Protein AF-A0AA38G6T0-F1 (afdb_monomer_lite)

Secondary structure (DSSP, 8-state):
-------TTSEEEE-SSEEEEE-SS-EEEEETTT--EEEEEBTTBS-SB--SS-----EEEE-TT-SEEEEEEEEEE-TTPPPEE--EEEEEEEB-TTTEEEEESSSS-EEEPPPTGGGSBTTEEE-SSTT-EEESS-SSGGGTT-EE-GGGG-EEGGG-SEEEEEEETTEEEEEEE-S--TT--S-TT-EE--EETTTEEEEEEEE-TTT-S-SSEE-TT--EEEEEEEEEEEEEE--TTS-THHHHHHHHHHHHHHHHHPSPS----TTS--GGG-EEEEEEEEE--TTT-SS-EE-TTEEEEEESS-STTGGGGS--EEESSEEEEEEE-SEEEEEEEEETTEEEEEE--S-EEE-TT-EEEEEEEEE--S--S-EEEEEE-SSSSSTTSB-PPPPGGG--GGGSSS-GGGSTTGGGHHHHH-SSS--EEETTT--HHHHSBSSEEPEE-TTS-EE-EEEEEEEEE-TT-TT--EEEEEEEEEEEEEEEEEEES-SSSPPSEEEEEEEE--TGGGT-S-SS-EEEEEEEPGGG--SEEEEEEEEE---SSTT-EEEEEEEEEEE--TTTTTS-S---HHHHHHHHHHHHHHHTS--SSHHHHHHHHHHHHHHHHT--GGGGGGGTTTTTSS--HHHHT-SSHHHHHHHHHHHHHHHHHHTTS-SS-HHHHHHHHHHHHHHHHHHHHHHHH-TTS--TTTTHHHHHHHHHHHH---TT---------

Structure (mmCIF, N/CA/C/O backbone):
data_AF-A0AA38G6T0-F1
#
_entry.id   AF-A0AA38G6T0-F1
#
loop_
_atom_site.group_PDB
_atom_site.id
_atom_site.type_symbol
_atom_site.label_atom_id
_atom_site.label_alt_id
_atom_site.label_comp_id
_atom_site.label_asym_id
_atom_site.label_entity_id
_atom_site.label_seq_id
_atom_site.pdbx_PDB_ins_code
_atom_site.Cartn_x
_atom_site.Cartn_y
_atom_site.Cartn_z
_atom_site.occupancy
_atom_site.B_iso_or_equiv
_atom_site.auth_seq_id
_atom_site.auth_comp_id
_atom_site.auth_asym_id
_atom_site.auth_atom_id
_atom_site.pdbx_PDB_model_num
ATOM 1 N N . TRP A 1 1 ? -1.095 2.653 35.300 1.00 33.59 1 TRP A N 1
ATOM 2 C CA . TRP A 1 1 ? -1.374 4.096 35.406 1.00 33.59 1 TRP A CA 1
ATOM 3 C C . TRP A 1 1 ? -2.309 4.496 34.273 1.00 33.59 1 TRP A C 1
ATOM 5 O O . TRP A 1 1 ? -1.836 4.814 33.189 1.00 33.59 1 TRP A O 1
ATOM 15 N N . ILE A 1 2 ? -3.624 4.388 34.482 1.00 40.25 2 ILE A N 1
ATOM 16 C CA . ILE A 1 2 ? -4.604 5.073 33.627 1.00 40.25 2 ILE A CA 1
ATOM 17 C C . ILE A 1 2 ? -4.746 6.467 34.225 1.00 40.25 2 ILE A C 1
ATOM 19 O O . ILE A 1 2 ? -5.034 6.587 35.413 1.00 40.25 2 ILE A O 1
ATOM 23 N N . LEU A 1 3 ? -4.495 7.506 33.434 1.00 41.66 3 LEU A N 1
ATOM 24 C CA . LEU A 1 3 ? -4.806 8.866 33.849 1.00 41.66 3 LEU A CA 1
ATOM 25 C C . LEU A 1 3 ? -6.294 9.091 33.557 1.00 41.66 3 LEU A C 1
ATOM 27 O O . LEU A 1 3 ? -6.663 9.299 32.403 1.00 41.66 3 LEU A O 1
ATOM 31 N N . ILE A 1 4 ? -7.145 8.981 34.575 1.00 50.66 4 ILE A N 1
ATOM 32 C CA . ILE A 1 4 ? -8.550 9.377 34.465 1.00 50.66 4 ILE A CA 1
ATOM 33 C C . ILE A 1 4 ? -8.604 10.846 34.849 1.00 50.66 4 ILE A C 1
ATOM 35 O O . ILE A 1 4 ? -8.157 11.237 35.922 1.00 50.66 4 ILE A O 1
ATOM 39 N N . THR A 1 5 ? -9.073 11.664 33.922 1.00 46.84 5 THR A N 1
ATOM 40 C CA . THR A 1 5 ? -9.221 13.102 34.129 1.00 46.84 5 THR A CA 1
ATOM 41 C C . THR A 1 5 ? -10.711 13.362 34.185 1.00 46.84 5 THR A C 1
ATOM 43 O O . THR A 1 5 ? -11.417 13.097 33.215 1.00 46.84 5 THR A O 1
ATOM 46 N N . GLU A 1 6 ? -11.194 13.787 35.350 1.00 45.44 6 GLU A N 1
ATOM 47 C CA . GLU A 1 6 ? -12.582 14.195 35.533 1.00 45.44 6 GLU A CA 1
ATOM 48 C C . GLU A 1 6 ? -12.836 15.428 34.659 1.00 45.44 6 GLU A C 1
ATOM 50 O O . GLU A 1 6 ? -12.465 16.551 34.993 1.00 45.44 6 GLU A O 1
ATOM 55 N N . ALA A 1 7 ? -13.434 15.217 33.490 1.00 47.31 7 ALA A N 1
ATOM 56 C CA . ALA A 1 7 ? -14.311 16.225 32.922 1.00 47.31 7 ALA A CA 1
ATOM 57 C C . ALA A 1 7 ? -15.659 16.050 33.633 1.00 47.31 7 ALA A C 1
ATOM 59 O O . ALA A 1 7 ? -16.105 14.913 33.767 1.00 47.31 7 ALA A O 1
ATOM 60 N N . ASN A 1 8 ? -16.278 17.148 34.081 1.00 49.41 8 ASN A N 1
ATOM 61 C CA . ASN A 1 8 ? -17.458 17.234 34.970 1.00 49.41 8 ASN A CA 1
ATOM 62 C C . ASN A 1 8 ? -18.739 16.469 34.531 1.00 49.41 8 ASN A C 1
ATOM 64 O O . ASN A 1 8 ? -19.808 16.685 35.091 1.00 49.41 8 ASN A O 1
ATOM 68 N N . ASP A 1 9 ? -18.661 15.596 33.531 1.00 61.31 9 ASP A N 1
ATOM 69 C CA . ASP A 1 9 ? -19.779 15.100 32.738 1.00 61.31 9 ASP A CA 1
ATOM 70 C C . ASP A 1 9 ? -19.781 13.568 32.515 1.00 61.31 9 ASP A C 1
ATOM 72 O O . ASP A 1 9 ? -20.784 13.032 32.053 1.00 61.31 9 ASP A O 1
ATOM 76 N N . VAL A 1 10 ? -18.714 12.826 32.837 1.00 66.62 10 VAL A N 1
ATOM 77 C CA . VAL A 1 10 ? -18.699 11.344 32.765 1.00 66.62 10 VAL A CA 1
ATOM 78 C C . VAL A 1 10 ? -18.788 10.781 34.178 1.00 66.62 10 VAL A C 1
ATOM 80 O O . VAL A 1 10 ? -17.990 11.159 35.034 1.00 66.62 10 VAL A O 1
ATOM 83 N N . GLN A 1 11 ? -19.737 9.876 34.431 1.00 74.38 11 GLN A N 1
ATOM 84 C CA . GLN A 1 11 ? -19.807 9.206 35.729 1.00 74.38 11 GLN A CA 1
ATOM 85 C C . GLN A 1 11 ? -18.723 8.131 35.800 1.00 74.38 11 GLN A C 1
ATOM 87 O O . GLN A 1 11 ? -18.600 7.291 34.909 1.00 74.38 11 GLN A O 1
ATOM 92 N N . ILE A 1 12 ? -17.915 8.185 36.856 1.00 80.06 12 ILE A N 1
ATOM 93 C CA . ILE A 1 12 ? -16.848 7.222 37.111 1.00 80.06 12 ILE A CA 1
ATOM 94 C C . ILE A 1 12 ? -17.200 6.484 38.395 1.00 80.06 12 ILE A C 1
ATOM 96 O O . ILE A 1 12 ? -17.336 7.098 39.453 1.00 80.06 12 ILE A O 1
ATOM 100 N N . SER A 1 13 ? -17.324 5.167 38.309 1.00 83.25 13 SER A N 1
ATOM 101 C CA . SER A 1 13 ? -17.396 4.289 39.476 1.00 83.25 13 SER A CA 1
ATOM 102 C C . SER A 1 13 ? -16.238 3.300 39.432 1.00 83.25 13 SER A C 1
ATOM 104 O O . SER A 1 13 ? -15.709 2.992 38.366 1.00 83.25 13 SER A O 1
ATOM 106 N N . TYR A 1 14 ? -15.765 2.847 40.586 1.00 85.44 14 TYR A N 1
ATOM 107 C CA . TYR A 1 14 ? -14.658 1.901 40.648 1.00 85.44 14 TYR A CA 1
ATOM 108 C C . TYR A 1 14 ? -14.792 0.977 41.851 1.00 85.44 14 TYR A C 1
ATOM 110 O O . TYR A 1 14 ? -15.327 1.356 42.892 1.00 85.44 14 TYR A O 1
ATOM 118 N N . ASP A 1 15 ? -14.276 -0.232 41.684 1.00 85.25 15 ASP A N 1
ATOM 119 C CA . ASP A 1 15 ? -14.080 -1.224 42.729 1.00 85.25 15 ASP A CA 1
ATOM 120 C C . ASP A 1 15 ? -12.619 -1.722 42.708 1.00 85.25 15 ASP A C 1
ATOM 122 O O . ASP A 1 15 ? -11.755 -1.180 42.005 1.00 85.25 15 ASP A O 1
ATOM 126 N N . GLU A 1 16 ? -12.309 -2.734 43.521 1.00 83.12 16 GLU A N 1
ATOM 127 C CA . GLU A 1 16 ? -10.954 -3.297 43.609 1.00 83.12 16 GLU A CA 1
ATOM 128 C C . GLU A 1 16 ? -10.434 -3.824 42.261 1.00 83.12 16 GLU A C 1
ATOM 130 O O . GLU A 1 16 ? -9.236 -3.750 41.987 1.00 83.12 16 GLU A O 1
ATOM 135 N N . ASN A 1 17 ? -11.329 -4.302 41.398 1.00 83.00 17 ASN A N 1
ATOM 136 C CA . ASN A 1 17 ? -11.018 -5.007 40.159 1.00 83.00 17 ASN A CA 1
ATOM 137 C C . ASN A 1 17 ? -11.376 -4.215 38.895 1.00 83.00 17 ASN A C 1
ATOM 139 O O . ASN A 1 17 ? -10.864 -4.543 37.822 1.00 83.00 17 ASN A O 1
ATOM 143 N N . HIS A 1 18 ? -12.209 -3.175 38.984 1.00 84.25 18 HIS A N 1
ATOM 144 C CA . HIS A 1 18 ? -12.736 -2.460 37.824 1.00 84.25 18 HIS A CA 1
ATOM 145 C C . HIS A 1 18 ? -12.867 -0.951 38.025 1.00 84.25 18 HIS A C 1
ATOM 147 O O . HIS A 1 18 ? -13.069 -0.450 39.124 1.00 84.25 18 HIS A O 1
ATOM 153 N N . VAL A 1 19 ? -12.809 -0.224 36.912 1.00 82.81 19 VAL A N 1
ATOM 154 C CA . VAL A 1 19 ? -13.236 1.168 36.787 1.00 82.81 19 VAL A CA 1
ATOM 155 C C . VAL A 1 19 ? -14.257 1.246 35.661 1.00 82.81 19 VAL A C 1
ATOM 157 O O . VAL A 1 19 ? -13.952 0.864 34.536 1.00 82.81 19 VAL A O 1
ATOM 160 N N . ILE A 1 20 ? -15.458 1.731 35.936 1.00 83.19 20 ILE A N 1
ATOM 161 C CA . ILE A 1 20 ? -16.545 1.881 34.971 1.00 83.19 20 ILE A CA 1
ATOM 162 C C . ILE A 1 20 ? -16.662 3.361 34.611 1.00 83.19 20 ILE A C 1
ATOM 164 O O . ILE A 1 20 ? -16.746 4.223 35.485 1.00 83.19 20 ILE A O 1
ATOM 168 N N . LEU A 1 21 ? -16.648 3.642 33.311 1.00 82.06 21 LEU A N 1
ATOM 169 C CA . LEU A 1 21 ? -16.838 4.968 32.734 1.00 82.06 21 LEU A CA 1
ATOM 170 C C . LEU A 1 21 ? -18.202 5.005 32.036 1.00 82.06 21 LEU A C 1
ATOM 172 O O . LEU A 1 21 ? -18.387 4.274 31.066 1.00 82.06 21 LEU A O 1
ATOM 176 N N . ASP A 1 22 ? -19.120 5.853 32.491 1.00 81.38 22 ASP A N 1
ATOM 177 C CA . ASP A 1 22 ? -20.486 5.977 31.960 1.00 81.38 22 ASP A CA 1
ATOM 178 C C . ASP A 1 22 ? -20.689 7.343 31.278 1.00 81.38 22 ASP A C 1
ATOM 180 O O . ASP A 1 22 ? -20.601 8.406 31.905 1.00 81.38 22 ASP A O 1
ATOM 184 N N . SER A 1 23 ? -20.943 7.318 29.963 1.00 77.62 23 SER A N 1
ATOM 185 C CA . SER A 1 23 ? -21.200 8.515 29.142 1.00 77.62 23 SER A CA 1
ATOM 186 C C . SER A 1 23 ? -22.676 8.913 29.023 1.00 77.62 23 SER A C 1
ATOM 188 O O . SER A 1 23 ? -22.999 9.810 28.235 1.00 77.62 23 SER A O 1
ATOM 190 N N . CYS A 1 24 ? -23.568 8.237 29.745 1.00 75.75 24 CYS A N 1
ATOM 191 C CA . CYS A 1 24 ? -25.023 8.173 29.574 1.00 75.75 24 CYS A CA 1
ATOM 192 C C . CYS A 1 24 ? -25.493 7.469 28.285 1.00 75.75 24 CYS A C 1
ATOM 194 O O . CYS A 1 24 ? -26.694 7.397 28.031 1.00 75.75 24 CYS A O 1
ATOM 196 N N . ILE A 1 25 ? -24.564 6.986 27.452 1.00 74.75 25 ILE A N 1
ATOM 197 C CA . ILE A 1 25 ? -24.843 6.275 26.192 1.00 74.75 25 ILE A CA 1
ATOM 198 C C . ILE A 1 25 ? -24.072 4.951 26.128 1.00 74.75 25 ILE A C 1
ATOM 200 O O . ILE A 1 25 ? -24.619 3.942 25.688 1.00 74.75 25 ILE A O 1
ATOM 204 N N . VAL A 1 26 ? -22.803 4.960 26.542 1.00 80.44 26 VAL A N 1
ATOM 205 C CA . VAL A 1 26 ? -21.899 3.805 26.558 1.00 80.44 26 VAL A CA 1
ATOM 206 C C . VAL A 1 26 ? -21.318 3.668 27.958 1.00 80.44 26 VAL A C 1
ATOM 208 O O . VAL A 1 26 ? -20.815 4.659 28.493 1.00 80.44 26 VAL A O 1
ATOM 211 N N . ASN A 1 27 ? -21.289 2.441 28.482 1.00 81.56 27 ASN A N 1
ATOM 212 C CA . ASN A 1 27 ? -20.458 2.112 29.640 1.00 81.56 27 ASN A CA 1
ATOM 213 C C . ASN A 1 27 ? -19.196 1.391 29.181 1.00 81.56 27 ASN A C 1
ATOM 215 O O . ASN A 1 27 ? -19.272 0.390 28.469 1.00 81.56 27 ASN A O 1
ATOM 219 N N . VAL A 1 28 ? -18.032 1.888 29.589 1.00 82.56 28 VAL A N 1
ATOM 220 C CA . VAL A 1 28 ? -16.734 1.261 29.325 1.00 82.56 28 VAL A CA 1
ATOM 221 C C . VAL A 1 28 ? -16.139 0.802 30.649 1.00 82.56 28 VAL A C 1
ATOM 223 O O . VAL A 1 28 ? -15.783 1.620 31.494 1.00 82.56 28 VAL A O 1
ATOM 226 N N . THR A 1 29 ? -15.999 -0.508 30.818 1.00 82.69 29 THR A N 1
ATOM 227 C CA . THR A 1 29 ? -15.397 -1.123 32.004 1.00 82.69 29 THR A CA 1
ATOM 228 C C . THR A 1 29 ? -13.926 -1.405 31.747 1.00 82.69 29 THR A C 1
ATOM 230 O O . THR A 1 29 ? -13.562 -2.127 30.815 1.00 82.69 29 THR A O 1
ATOM 233 N N . LEU A 1 30 ? -13.075 -0.851 32.603 1.00 83.50 30 LEU A N 1
ATOM 234 C CA . LEU A 1 30 ? -11.634 -1.018 32.600 1.00 83.50 30 LEU A CA 1
ATOM 235 C C . LEU A 1 30 ? -11.201 -1.915 33.761 1.00 83.50 30 LEU A C 1
ATOM 237 O O . LEU A 1 30 ? -11.627 -1.696 34.884 1.00 83.50 30 LEU A O 1
ATOM 241 N N . SER A 1 31 ? -10.309 -2.879 33.547 1.00 77.25 31 SER A N 1
ATOM 242 C CA . SER A 1 31 ? -9.726 -3.652 34.655 1.00 77.25 31 SER A CA 1
ATOM 243 C C . SER A 1 31 ? -8.821 -2.771 35.536 1.00 77.25 31 SER A C 1
ATOM 245 O O . SER A 1 31 ? -7.970 -2.053 35.003 1.00 77.25 31 SER A O 1
ATOM 247 N N . ASN A 1 32 ? -8.880 -2.910 36.852 1.00 74.88 32 ASN A N 1
ATOM 248 C CA . ASN A 1 32 ? -7.986 -2.303 37.840 1.00 74.88 32 ASN A CA 1
ATOM 249 C C . ASN A 1 32 ? -6.999 -3.376 38.356 1.00 74.88 32 ASN A C 1
ATOM 251 O O . ASN A 1 32 ? -7.437 -4.481 38.661 1.00 74.88 32 ASN A O 1
ATOM 255 N N . PRO A 1 33 ? -5.668 -3.145 38.389 1.00 65.69 33 PRO A N 1
ATOM 256 C CA . PRO A 1 33 ? -4.922 -1.944 37.982 1.00 65.69 33 PRO A CA 1
ATOM 257 C C . PRO A 1 33 ? -4.464 -1.931 36.512 1.00 65.69 33 PRO A C 1
ATOM 259 O O . PRO A 1 33 ? -3.773 -1.003 36.076 1.00 65.69 33 PRO A O 1
ATOM 262 N N . HIS A 1 34 ? -4.791 -2.966 35.732 1.00 65.44 34 HIS A N 1
ATOM 263 C CA . HIS A 1 34 ? -4.163 -3.213 34.426 1.00 65.44 34 HIS A CA 1
ATOM 264 C C . HIS A 1 34 ? -4.609 -2.271 33.292 1.00 65.44 34 HIS A C 1
ATOM 266 O O . HIS A 1 34 ? -3.894 -2.131 32.296 1.00 65.44 34 HIS A O 1
ATOM 272 N N . GLY A 1 35 ? -5.766 -1.625 33.435 1.00 66.62 35 GLY A N 1
ATOM 273 C CA . GLY A 1 35 ? -6.349 -0.684 32.484 1.00 66.62 35 GLY A CA 1
ATOM 274 C C . GLY A 1 35 ? -6.752 -1.254 31.132 1.00 66.62 35 GLY A C 1
ATOM 275 O O . GLY A 1 35 ? -6.467 -0.666 30.090 1.00 66.62 35 GLY A O 1
ATOM 276 N N . ARG A 1 36 ? -7.389 -2.420 31.133 1.00 72.62 36 ARG A N 1
ATOM 277 C CA . ARG A 1 36 ? -7.857 -3.141 29.943 1.00 72.62 36 ARG A CA 1
ATOM 278 C C . ARG A 1 36 ? -9.333 -2.846 29.740 1.00 72.62 36 ARG A C 1
ATOM 280 O O . ARG A 1 36 ? -10.041 -2.936 30.731 1.00 72.62 36 ARG A O 1
ATOM 287 N N . VAL A 1 37 ? -9.810 -2.564 28.522 1.00 74.12 37 VAL A N 1
ATOM 288 C CA . VAL A 1 37 ? -11.266 -2.622 28.300 1.00 74.12 37 VAL A CA 1
ATOM 289 C C . VAL A 1 37 ? -11.690 -4.077 28.426 1.00 74.12 37 VAL A C 1
ATOM 291 O O . VAL A 1 37 ? -11.296 -4.903 27.609 1.00 74.12 37 VAL A O 1
ATOM 294 N N . VAL A 1 38 ? -12.441 -4.375 29.476 1.00 76.06 38 VAL A N 1
ATOM 295 C CA . VAL A 1 38 ? -13.010 -5.701 29.751 1.00 76.06 38 VAL A CA 1
ATOM 296 C C . VAL A 1 38 ? -14.525 -5.706 29.572 1.00 76.06 38 VAL A C 1
ATOM 298 O O . VAL A 1 38 ? -15.128 -6.771 29.491 1.00 76.06 38 VAL A O 1
ATOM 301 N N . GLY A 1 39 ? -15.132 -4.522 29.464 1.00 77.12 39 GLY A N 1
ATOM 302 C CA . GLY A 1 39 ? -16.552 -4.359 29.200 1.00 77.12 39 GLY A CA 1
ATOM 303 C C . GLY A 1 39 ? -16.833 -3.159 28.309 1.00 77.12 39 GLY A C 1
ATOM 304 O O . GLY A 1 39 ? -16.263 -2.089 28.515 1.00 77.12 39 GLY A O 1
ATOM 305 N N . ILE A 1 40 ? -17.713 -3.333 27.327 1.00 82.06 40 ILE A N 1
ATOM 306 C CA . ILE A 1 40 ? -18.364 -2.233 26.610 1.00 82.06 40 ILE A CA 1
ATOM 307 C C . ILE A 1 40 ? -19.856 -2.544 26.587 1.00 82.06 40 ILE A C 1
ATOM 309 O O . ILE A 1 40 ? -20.262 -3.464 25.887 1.00 82.06 40 ILE A O 1
ATOM 313 N N . GLN A 1 41 ? -20.662 -1.794 27.328 1.00 83.31 41 GLN A N 1
ATOM 314 C CA . GLN A 1 41 ? -22.118 -1.918 27.312 1.00 83.31 41 GLN A CA 1
ATOM 315 C C . GLN A 1 41 ? -22.703 -0.863 26.375 1.00 83.31 41 GLN A C 1
ATOM 317 O O . GLN A 1 41 ? -22.410 0.329 26.520 1.00 83.31 41 GLN A O 1
ATOM 322 N N . TYR A 1 42 ? -23.522 -1.285 25.413 1.00 87.25 42 TYR A N 1
ATOM 323 C CA . TYR A 1 42 ? -24.157 -0.374 24.461 1.00 87.25 42 TYR A CA 1
ATOM 324 C C . TYR A 1 42 ? -25.343 -1.026 23.750 1.00 87.25 42 TYR A C 1
ATOM 326 O O . TYR A 1 42 ? -25.312 -2.213 23.440 1.00 87.25 42 TYR A O 1
ATOM 334 N N . GLY A 1 43 ? -26.371 -0.236 23.426 1.00 72.62 43 GLY A N 1
ATOM 335 C CA . GLY A 1 43 ? -27.424 -0.660 22.495 1.00 72.62 43 GLY A CA 1
ATOM 336 C C . GLY A 1 43 ? -28.230 -1.884 22.946 1.00 72.62 43 GLY A C 1
ATOM 337 O O . GLY A 1 43 ? -28.731 -2.615 22.098 1.00 72.62 43 GLY A O 1
ATOM 338 N N . GLY A 1 44 ? -28.339 -2.111 24.259 1.00 72.38 44 GLY A N 1
ATOM 339 C CA . GLY A 1 44 ? -29.024 -3.269 24.845 1.00 72.38 44 GLY A CA 1
ATOM 340 C C . GLY A 1 44 ? -28.145 -4.508 25.049 1.00 72.38 44 GLY A C 1
ATOM 341 O O . GLY A 1 44 ? -28.641 -5.498 25.573 1.00 72.38 44 GLY A O 1
ATOM 342 N N . LEU A 1 45 ? -26.862 -4.460 24.676 1.00 74.25 45 LEU A N 1
ATOM 343 C CA . LEU A 1 45 ? -25.892 -5.524 24.937 1.00 74.25 45 LEU A CA 1
ATOM 344 C C . LEU A 1 45 ? -25.110 -5.245 26.219 1.00 74.25 45 LEU A C 1
ATOM 346 O O . LEU A 1 45 ? -24.504 -4.179 26.349 1.00 74.25 45 LEU A O 1
ATOM 350 N N . ASP A 1 46 ? -25.089 -6.229 27.123 1.00 79.62 46 ASP A N 1
ATOM 351 C CA . ASP A 1 46 ? -24.410 -6.144 28.426 1.00 79.62 46 ASP A CA 1
ATOM 352 C C . ASP A 1 46 ? -22.889 -5.993 28.295 1.00 79.62 46 ASP A C 1
ATOM 354 O O . ASP A 1 46 ? -22.256 -5.264 29.057 1.00 79.62 46 ASP A O 1
ATOM 358 N N . ASN A 1 47 ? -22.297 -6.662 27.303 1.00 80.06 47 ASN A N 1
ATOM 359 C CA . ASN A 1 47 ? -20.895 -6.507 26.940 1.00 80.06 47 ASN A CA 1
ATOM 360 C C . ASN A 1 47 ? -20.690 -6.879 25.468 1.00 80.06 47 ASN A C 1
ATOM 362 O O . ASN A 1 47 ? -21.086 -7.970 25.067 1.00 80.06 47 ASN A O 1
ATOM 366 N N . LEU A 1 48 ? -20.056 -6.007 24.686 1.00 79.50 48 LEU A N 1
ATOM 367 C CA . LEU A 1 48 ? -19.693 -6.279 23.292 1.00 79.50 48 LEU A CA 1
ATOM 368 C C . LEU A 1 48 ? -18.434 -7.153 23.158 1.00 79.50 48 LEU A C 1
ATOM 370 O O . LEU A 1 48 ? -18.195 -7.699 22.083 1.00 79.50 48 LEU A O 1
ATOM 374 N N . LEU A 1 49 ? -17.606 -7.250 24.206 1.00 76.88 49 LEU A N 1
ATOM 375 C CA . LEU A 1 49 ? -16.305 -7.927 24.176 1.00 76.88 49 LEU A CA 1
ATOM 376 C C . LEU A 1 49 ? -16.380 -9.384 24.653 1.00 76.88 49 LEU A C 1
ATOM 378 O O . LEU A 1 49 ? -17.121 -9.704 25.582 1.00 76.88 49 LEU A O 1
ATOM 382 N N . ASP A 1 50 ? -15.536 -10.241 24.073 1.00 68.75 50 ASP A N 1
ATOM 383 C CA . ASP A 1 50 ? -15.239 -11.579 24.606 1.00 68.75 50 ASP A CA 1
ATOM 384 C C . ASP A 1 50 ? -14.213 -11.481 25.755 1.00 68.75 50 ASP A C 1
ATOM 386 O O . ASP A 1 50 ? -13.109 -10.958 25.578 1.00 68.75 50 ASP A O 1
ATOM 390 N N . THR A 1 51 ? -14.573 -11.977 26.943 1.00 60.78 51 THR A N 1
ATOM 391 C CA . THR A 1 51 ? -13.829 -11.801 28.204 1.00 60.78 51 THR A CA 1
ATOM 392 C C . THR A 1 51 ? -12.898 -12.965 28.574 1.00 60.78 51 THR A C 1
ATOM 394 O O . THR A 1 51 ? -12.255 -12.920 29.621 1.00 60.78 51 THR A O 1
ATOM 397 N N . GLY A 1 52 ? -12.770 -14.000 27.737 1.00 53.03 52 GLY A N 1
ATOM 398 C CA . GLY A 1 52 ? -12.059 -15.239 28.091 1.00 53.03 52 GLY A CA 1
ATOM 399 C C . GLY A 1 52 ? -10.518 -15.244 28.024 1.00 53.03 52 GLY A C 1
ATOM 400 O O . GLY A 1 52 ? -9.938 -16.321 28.169 1.00 53.03 52 GLY A O 1
ATOM 401 N N . LYS A 1 53 ? -9.821 -14.125 27.751 1.00 48.88 53 LYS A N 1
ATOM 402 C CA . LYS A 1 53 ? -8.351 -14.098 27.500 1.00 48.88 53 LYS A CA 1
ATOM 403 C C . LYS A 1 53 ? -7.647 -12.849 28.091 1.00 48.88 53 LYS A C 1
ATOM 405 O O . LYS A 1 53 ? -8.279 -11.819 28.298 1.00 48.88 53 LYS A O 1
ATOM 410 N N . ASP A 1 54 ? -6.340 -12.940 28.376 1.00 45.75 54 ASP A N 1
ATOM 411 C CA . ASP A 1 54 ? -5.555 -12.024 29.245 1.00 45.75 54 ASP A CA 1
ATOM 412 C C . ASP A 1 54 ? -4.553 -11.133 28.456 1.00 45.75 54 ASP A C 1
ATOM 414 O O . ASP A 1 54 ? -3.832 -11.697 27.648 1.00 45.75 54 ASP A O 1
ATOM 418 N N . GLU A 1 55 ? -4.449 -9.790 28.651 1.00 46.75 55 GLU A N 1
ATOM 419 C CA . GLU A 1 55 ? -3.511 -8.895 27.883 1.00 46.75 55 GLU A CA 1
ATOM 420 C C . GLU A 1 55 ? -3.391 -7.405 28.379 1.00 46.75 55 GLU A C 1
ATOM 422 O O . GLU A 1 55 ? -4.340 -6.880 28.938 1.00 46.75 55 GLU A O 1
ATOM 427 N N . THR A 1 56 ? -2.273 -6.653 28.188 1.00 41.75 56 THR A N 1
ATOM 428 C CA . THR A 1 56 ? -1.857 -5.432 28.987 1.00 41.75 56 THR A CA 1
ATOM 429 C C . THR A 1 56 ? -1.818 -4.005 28.312 1.00 41.75 56 THR A C 1
ATOM 431 O O . THR A 1 56 ? -1.889 -3.888 27.093 1.00 41.75 56 THR A O 1
ATOM 434 N N . ARG A 1 57 ? -1.744 -2.927 29.157 1.00 40.16 57 ARG A N 1
ATOM 435 C CA . ARG A 1 57 ? -1.469 -1.435 29.044 1.00 40.16 57 ARG A CA 1
ATOM 436 C C . ARG A 1 57 ? -2.014 -0.566 27.872 1.00 40.16 57 ARG A C 1
ATOM 438 O O . ARG A 1 57 ? -1.443 -0.583 26.786 1.00 40.16 57 ARG A O 1
ATOM 445 N N . ARG A 1 58 ? -3.007 0.322 28.126 1.00 55.00 58 ARG A N 1
ATOM 446 C CA . ARG A 1 58 ? -3.663 1.254 27.154 1.00 55.00 58 ARG A CA 1
ATOM 447 C C . ARG A 1 58 ? -4.241 2.528 27.829 1.00 55.00 58 ARG A C 1
ATOM 449 O O . ARG A 1 58 ? -4.330 2.569 29.055 1.00 55.00 58 ARG A O 1
ATOM 456 N N . GLY A 1 59 ? -4.624 3.552 27.052 1.00 55.75 59 GLY A N 1
ATOM 457 C CA . GLY A 1 59 ? -5.351 4.748 27.523 1.00 55.75 59 GLY A CA 1
ATOM 458 C C . GLY A 1 59 ? -6.635 5.008 26.717 1.00 55.75 59 GLY A C 1
ATOM 459 O O . GLY A 1 59 ? -6.647 4.785 25.505 1.00 55.75 59 GLY A O 1
ATOM 460 N N . TYR A 1 60 ? -7.698 5.477 27.383 1.00 73.19 60 TYR A N 1
ATOM 461 C CA . TYR A 1 60 ? -9.035 5.677 26.801 1.00 73.19 60 TYR A CA 1
ATOM 462 C C . TYR A 1 60 ? -9.608 7.038 27.183 1.00 73.19 60 TYR A C 1
ATOM 464 O O . TYR A 1 60 ? -9.333 7.547 28.268 1.00 73.19 60 TYR A O 1
ATOM 472 N N . ILE A 1 61 ? -10.412 7.615 26.296 1.00 68.94 61 ILE A N 1
ATOM 473 C CA . ILE A 1 61 ? -11.114 8.879 26.518 1.00 68.94 61 ILE A CA 1
ATOM 474 C C . ILE A 1 61 ? -12.580 8.648 26.169 1.00 68.94 61 ILE A C 1
ATOM 476 O O . ILE A 1 61 ? -12.903 8.296 25.034 1.00 68.94 61 ILE A O 1
ATOM 480 N N . LEU A 1 62 ? -13.459 8.870 27.138 1.00 75.56 62 LEU A N 1
ATOM 481 C CA . LEU A 1 62 ? -14.902 8.812 26.961 1.00 75.56 62 LEU A CA 1
ATOM 482 C C . LEU A 1 62 ? -15.467 10.226 27.108 1.00 75.56 62 LEU A C 1
ATOM 484 O O . LEU A 1 62 ? -15.073 10.960 28.010 1.00 75.56 62 LEU A O 1
ATOM 488 N N . GLN A 1 63 ? -16.360 10.617 26.203 1.00 72.06 63 GLN A N 1
ATOM 489 C CA . GLN A 1 63 ? -17.056 11.901 26.265 1.00 72.06 63 GLN A CA 1
ATOM 490 C C . GLN A 1 63 ? -18.538 11.653 26.521 1.00 72.06 63 GLN A C 1
ATOM 492 O O . GLN A 1 63 ? -19.138 10.786 25.880 1.00 72.06 63 GLN A O 1
ATOM 497 N N . ARG A 1 64 ? -19.133 12.424 27.433 1.00 72.50 64 ARG A N 1
ATOM 498 C CA . ARG A 1 64 ? -20.570 12.368 27.711 1.00 72.50 64 ARG A CA 1
ATOM 499 C C . ARG A 1 64 ? -21.382 12.629 26.444 1.00 72.50 64 ARG A C 1
ATOM 501 O O . ARG A 1 64 ? -21.025 13.493 25.645 1.00 72.50 64 ARG A O 1
ATOM 508 N N . GLY A 1 65 ? -22.468 11.882 26.260 1.00 75.19 65 GLY A N 1
ATOM 509 C CA . GLY A 1 65 ? -23.347 12.028 25.100 1.00 75.19 65 GLY A CA 1
ATOM 510 C C . GLY A 1 65 ? -22.726 11.557 23.780 1.00 75.19 65 GLY A C 1
ATOM 511 O O . GLY A 1 65 ? -23.316 11.767 22.723 1.00 75.19 65 GLY A O 1
ATOM 512 N N . SER A 1 66 ? -21.554 10.912 23.817 1.00 82.00 66 SER A N 1
ATOM 513 C CA . SER A 1 66 ? -20.897 10.359 22.635 1.00 82.00 66 SER A CA 1
ATOM 514 C C . SER A 1 66 ? -21.170 8.864 22.499 1.00 82.00 66 SER A C 1
ATOM 516 O O . SER A 1 66 ? -21.026 8.091 23.448 1.00 82.00 66 SER A O 1
ATOM 518 N N . SER A 1 67 ? -21.525 8.449 21.283 1.00 88.94 67 SER A N 1
ATOM 519 C CA . SER A 1 67 ? -21.709 7.044 20.929 1.00 88.94 67 SER A CA 1
ATOM 520 C C . SER A 1 67 ? -20.364 6.420 20.542 1.00 88.94 67 SER A C 1
ATOM 522 O O . SER A 1 67 ? -19.959 6.411 19.369 1.00 88.94 67 SER A O 1
ATOM 524 N N . GLY A 1 68 ? -19.613 6.007 21.561 1.00 90.69 68 GLY A N 1
ATOM 525 C CA . GLY A 1 68 ? -18.280 5.417 21.447 1.00 90.69 68 GLY A CA 1
ATOM 526 C C . GLY A 1 68 ? -17.235 6.086 22.343 1.00 90.69 68 GLY A C 1
ATOM 527 O O . GLY A 1 68 ? -17.557 6.928 23.176 1.00 90.69 68 GLY A O 1
ATOM 528 N N . PHE A 1 69 ? -15.970 5.719 22.156 1.00 89.38 69 PHE A N 1
ATOM 529 C CA . PHE A 1 69 ? -14.828 6.246 22.911 1.00 89.38 69 PHE A CA 1
ATOM 530 C C . PHE A 1 69 ? -13.599 6.397 22.014 1.00 89.38 69 PHE A C 1
ATOM 532 O O . PHE A 1 69 ? -13.537 5.857 20.912 1.00 89.38 69 PHE A O 1
ATOM 539 N N . TYR A 1 70 ? -12.594 7.121 22.490 1.00 90.12 70 TYR A N 1
ATOM 540 C CA . TYR A 1 70 ? -11.309 7.264 21.817 1.00 90.12 70 TYR A CA 1
ATOM 541 C C . TYR A 1 70 ? -10.242 6.455 22.536 1.00 90.12 70 TYR A C 1
ATOM 543 O O . TYR A 1 70 ? -10.251 6.342 23.763 1.00 90.12 70 TYR A O 1
ATOM 551 N N . ALA A 1 71 ? -9.286 5.935 21.780 1.00 89.25 71 ALA A N 1
ATOM 552 C CA . ALA A 1 71 ? -8.149 5.215 22.325 1.00 89.25 71 ALA A CA 1
ATOM 553 C C . ALA A 1 71 ? -6.853 5.687 21.668 1.00 89.25 71 ALA A C 1
ATOM 555 O O . ALA A 1 71 ? -6.813 6.037 20.488 1.00 89.25 71 ALA A O 1
ATOM 556 N N . TYR A 1 72 ? -5.785 5.712 22.458 1.00 84.94 72 TYR A N 1
ATOM 557 C CA . TYR A 1 72 ? -4.452 6.088 22.005 1.00 84.94 72 TYR A CA 1
ATOM 558 C C . TYR A 1 72 ? -3.391 5.336 22.809 1.00 84.94 72 TYR A C 1
ATOM 560 O O . TYR A 1 72 ? -3.657 4.793 23.886 1.00 84.94 72 TYR A O 1
ATOM 568 N N . ALA A 1 73 ? -2.172 5.309 22.285 1.00 83.38 73 ALA A N 1
ATOM 569 C CA . ALA A 1 73 ? -1.019 4.742 22.965 1.00 83.38 73 ALA A CA 1
ATOM 570 C C . ALA A 1 73 ? 0.167 5.701 22.875 1.00 83.38 73 ALA A C 1
ATOM 572 O O . ALA A 1 73 ? 0.410 6.302 21.835 1.00 83.38 73 ALA A O 1
ATOM 573 N N . ILE A 1 74 ? 0.912 5.845 23.969 1.00 77.81 74 ILE A N 1
ATOM 574 C CA . ILE A 1 74 ? 2.162 6.609 23.993 1.00 77.81 74 ILE A CA 1
ATOM 575 C C . ILE A 1 74 ? 3.261 5.634 24.344 1.00 77.81 74 ILE A C 1
ATOM 577 O O . ILE A 1 74 ? 3.263 5.069 25.438 1.00 77.81 74 ILE A O 1
ATOM 581 N N . TYR A 1 75 ? 4.154 5.405 23.394 1.00 79.31 75 TYR A N 1
ATOM 582 C CA . TYR A 1 75 ? 5.302 4.539 23.601 1.00 79.31 75 TYR A CA 1
ATOM 583 C C . TYR A 1 75 ? 6.513 5.420 23.862 1.00 79.31 75 TYR A C 1
ATOM 585 O O . TYR A 1 75 ? 6.690 6.443 23.203 1.00 79.31 75 TYR A O 1
ATOM 593 N N . GLU A 1 76 ? 7.320 5.043 24.849 1.00 77.00 76 GLU A N 1
ATOM 594 C CA . GLU A 1 76 ? 8.537 5.753 25.224 1.00 77.00 76 GLU A CA 1
ATOM 595 C C . GLU A 1 76 ? 9.662 4.748 25.466 1.00 77.00 76 GLU A C 1
ATOM 597 O O . GLU A 1 76 ? 9.521 3.815 26.258 1.00 77.00 76 GLU A O 1
ATOM 602 N N . ARG A 1 77 ? 10.799 5.007 24.827 1.00 78.00 77 ARG A N 1
ATOM 603 C CA . ARG A 1 77 ? 12.107 4.452 25.145 1.00 78.00 77 ARG A CA 1
ATOM 604 C C . ARG A 1 77 ? 12.972 5.584 25.685 1.00 78.00 77 ARG A C 1
ATOM 606 O O . ARG A 1 77 ? 13.162 6.603 25.023 1.00 78.00 77 ARG A O 1
ATOM 613 N N . ARG A 1 78 ? 13.482 5.430 26.905 1.00 76.06 78 ARG A N 1
ATOM 614 C CA . ARG A 1 78 ? 14.314 6.456 27.549 1.00 76.06 78 ARG A CA 1
ATOM 615 C C . ARG A 1 78 ? 15.774 6.308 27.134 1.00 76.06 78 ARG A C 1
ATOM 617 O O . ARG A 1 78 ? 16.213 5.220 26.764 1.00 76.06 78 ARG A O 1
ATOM 624 N N . SER A 1 79 ? 16.523 7.403 27.249 1.00 82.12 79 SER A N 1
ATOM 625 C CA . SER A 1 79 ? 17.975 7.367 27.068 1.00 82.12 79 SER A CA 1
ATOM 626 C C . SER A 1 79 ? 18.614 6.326 27.998 1.00 82.12 79 SER A C 1
ATOM 628 O O . SER A 1 79 ? 18.181 6.156 29.141 1.00 82.12 79 SER A O 1
ATOM 630 N N . GLY A 1 80 ? 19.610 5.605 27.484 1.00 80.94 80 GLY A N 1
ATOM 631 C CA . GLY A 1 80 ? 20.321 4.531 28.190 1.00 80.94 80 GLY A CA 1
ATOM 632 C C . GLY A 1 80 ? 19.723 3.123 28.056 1.00 80.94 80 GLY A C 1
ATOM 633 O O . GLY A 1 80 ? 20.312 2.177 28.571 1.00 80.94 80 GLY A O 1
ATOM 634 N N . TYR A 1 81 ? 18.590 2.947 27.367 1.00 74.56 81 TYR A N 1
ATOM 635 C CA . TYR A 1 81 ? 18.019 1.614 27.120 1.00 74.56 81 TYR A CA 1
ATOM 636 C C . TYR A 1 81 ? 18.858 0.817 26.096 1.00 74.56 81 TYR A C 1
ATOM 638 O O . TYR A 1 81 ? 19.530 1.427 25.255 1.00 74.56 81 TYR A O 1
ATOM 646 N N . PRO A 1 82 ? 18.844 -0.531 26.147 1.00 80.06 82 PRO A N 1
ATOM 647 C CA . PRO A 1 82 ? 19.550 -1.377 25.185 1.00 80.06 82 PRO A CA 1
ATOM 648 C C . PRO A 1 82 ? 18.858 -1.373 23.822 1.00 80.06 82 PRO A C 1
ATOM 650 O O . PRO A 1 82 ? 17.649 -1.139 23.726 1.00 80.06 82 PRO A O 1
ATOM 653 N N . ALA A 1 83 ? 19.626 -1.612 22.763 1.00 84.06 83 ALA A N 1
ATOM 654 C CA . ALA A 1 83 ? 19.131 -1.694 21.397 1.00 84.06 83 ALA A CA 1
ATOM 655 C C . ALA A 1 83 ? 17.986 -2.710 21.279 1.00 84.06 83 ALA A C 1
ATOM 657 O O . ALA A 1 83 ? 18.019 -3.771 21.906 1.00 84.06 83 ALA A O 1
ATOM 658 N N . CYS A 1 84 ? 16.963 -2.365 20.505 1.00 81.12 84 CYS A N 1
ATOM 659 C CA . CYS A 1 84 ? 15.806 -3.222 20.270 1.00 81.12 84 CYS A CA 1
ATOM 660 C C . CYS A 1 84 ? 15.118 -2.862 18.952 1.00 81.12 84 CYS A C 1
ATOM 662 O O . CYS A 1 84 ? 15.318 -1.770 18.431 1.00 81.12 84 CYS A O 1
ATOM 664 N N . ASP A 1 85 ? 14.287 -3.770 18.451 1.00 78.38 85 ASP A N 1
ATOM 665 C CA . ASP A 1 85 ? 13.412 -3.542 17.299 1.00 78.38 85 ASP A CA 1
ATOM 666 C C . ASP A 1 85 ? 11.946 -3.631 17.742 1.00 78.38 85 ASP A C 1
ATOM 668 O O . ASP A 1 85 ? 11.568 -4.509 18.530 1.00 78.38 85 ASP A O 1
ATOM 672 N N . LEU A 1 86 ? 11.113 -2.714 17.253 1.00 78.44 86 LEU A N 1
ATOM 673 C CA . LEU A 1 86 ? 9.664 -2.759 17.427 1.00 78.44 86 LEU A CA 1
ATOM 674 C C . LEU A 1 86 ? 9.029 -3.430 16.207 1.00 78.44 86 LEU A C 1
ATOM 676 O O . LEU A 1 86 ? 8.463 -2.759 15.356 1.00 78.44 86 LEU A O 1
ATOM 680 N N . GLY A 1 87 ? 9.056 -4.763 16.146 1.00 79.12 87 GLY A N 1
ATOM 681 C CA . GLY A 1 87 ? 8.572 -5.487 14.959 1.00 79.12 87 GLY A CA 1
ATOM 682 C C . GLY A 1 87 ? 7.065 -5.347 14.678 1.00 79.12 87 GLY A C 1
ATOM 683 O O . GLY A 1 87 ? 6.638 -5.275 13.524 1.00 79.12 87 GLY A O 1
ATOM 684 N N . GLN A 1 88 ? 6.223 -5.304 15.719 1.00 86.00 88 GLN A N 1
ATOM 685 C CA . GLN A 1 88 ? 4.783 -5.072 15.569 1.00 86.00 88 GLN A CA 1
ATOM 686 C C . GLN A 1 88 ? 4.152 -4.505 16.843 1.00 86.00 88 GLN A C 1
ATOM 688 O O . GLN A 1 88 ? 4.415 -4.974 17.949 1.00 86.00 88 GLN A O 1
ATOM 693 N N . THR A 1 89 ? 3.223 -3.564 16.682 1.00 86.12 89 THR A N 1
ATOM 694 C CA . THR A 1 89 ? 2.292 -3.157 17.736 1.00 86.12 89 THR A CA 1
ATOM 695 C C . THR A 1 89 ? 0.915 -2.811 17.169 1.00 86.12 89 THR A C 1
ATOM 697 O O . THR A 1 89 ? 0.771 -2.287 16.061 1.00 86.12 89 THR A O 1
ATOM 700 N N . ARG A 1 90 ? -0.122 -3.149 17.936 1.00 90.06 90 ARG A N 1
ATOM 701 C CA . ARG A 1 90 ? -1.525 -2.966 17.572 1.00 90.06 90 ARG A CA 1
ATOM 702 C C . ARG A 1 90 ? -2.413 -2.933 18.808 1.00 90.06 90 ARG A C 1
ATOM 704 O O . ARG A 1 90 ? -2.041 -3.453 19.859 1.00 90.06 90 ARG A O 1
ATOM 711 N N . MET A 1 91 ? -3.615 -2.394 18.650 1.00 89.56 91 MET A N 1
ATOM 712 C CA . MET A 1 91 ? -4.728 -2.641 19.563 1.00 89.56 91 MET A CA 1
ATOM 713 C C . MET A 1 91 ? -5.698 -3.630 18.917 1.00 89.56 91 MET A C 1
ATOM 715 O O . MET A 1 91 ? -5.939 -3.565 17.715 1.00 89.56 91 MET A O 1
ATOM 719 N N . VAL A 1 92 ? -6.231 -4.560 19.705 1.00 90.50 92 VAL A N 1
ATOM 720 C CA . VAL A 1 92 ? -7.176 -5.576 19.228 1.00 90.50 92 VAL A CA 1
ATOM 721 C C . VAL A 1 92 ? -8.459 -5.475 20.039 1.00 90.50 92 VAL A C 1
ATOM 723 O O . VAL A 1 92 ? -8.399 -5.388 21.269 1.00 90.50 92 VAL A O 1
ATOM 726 N N . PHE A 1 93 ? -9.595 -5.488 19.343 1.00 92.06 93 PHE A N 1
ATOM 727 C CA . PHE A 1 93 ? -10.917 -5.674 19.934 1.00 92.06 93 PHE A CA 1
ATOM 728 C C . PHE A 1 93 ? -11.490 -6.978 19.399 1.00 92.06 93 PHE A C 1
ATOM 730 O O . PHE A 1 93 ? -11.586 -7.151 18.185 1.00 92.06 93 PHE A O 1
ATOM 737 N N . ARG A 1 94 ? -11.837 -7.891 20.302 1.00 91.12 94 ARG A N 1
ATOM 738 C CA . ARG A 1 94 ? -12.486 -9.159 19.975 1.00 91.12 94 ARG A CA 1
ATOM 739 C C . ARG A 1 94 ? -13.922 -9.070 20.454 1.00 91.12 94 ARG A C 1
ATOM 741 O O . ARG A 1 94 ? -14.154 -8.931 21.656 1.00 91.12 94 ARG A O 1
ATOM 748 N N . LEU A 1 95 ? -14.847 -9.046 19.506 1.00 91.88 95 LEU A N 1
ATOM 749 C CA . LEU A 1 95 ? -16.266 -8.926 19.794 1.00 91.88 95 LEU A CA 1
ATOM 750 C C . LEU A 1 95 ? -16.863 -10.314 20.041 1.00 91.88 95 LEU A C 1
ATOM 752 O O . LEU A 1 95 ? -16.255 -11.337 19.715 1.00 91.88 95 LEU A O 1
ATOM 756 N N . LYS A 1 96 ? -18.059 -10.354 20.619 1.00 88.44 96 LYS A N 1
ATOM 757 C CA . LYS A 1 96 ? -18.800 -11.602 20.801 1.00 88.44 96 LYS A CA 1
ATOM 758 C C . LYS A 1 96 ? -19.099 -12.281 19.466 1.00 88.44 96 LYS A C 1
ATOM 760 O O . LYS A 1 96 ? -19.712 -11.695 18.574 1.00 88.44 96 LYS A O 1
ATOM 765 N N . THR A 1 97 ? -18.653 -13.529 19.347 1.00 85.81 97 THR A N 1
ATOM 766 C CA . THR A 1 97 ? -18.712 -14.310 18.099 1.00 85.81 97 THR A CA 1
ATOM 767 C C . THR A 1 97 ? -20.140 -14.665 17.692 1.00 85.81 97 THR A C 1
ATOM 769 O O . THR A 1 97 ? -20.467 -14.672 16.512 1.00 85.81 97 THR A O 1
ATOM 772 N N . ASP A 1 98 ? -21.007 -14.915 18.664 1.00 85.44 98 ASP A N 1
ATOM 773 C CA . ASP A 1 98 ? -22.420 -15.237 18.478 1.00 85.44 98 ASP A CA 1
ATOM 774 C C . ASP A 1 98 ? -23.295 -14.017 18.159 1.00 85.44 98 ASP A C 1
ATOM 776 O O . ASP A 1 98 ? -24.411 -14.188 17.675 1.00 85.44 98 ASP A O 1
ATOM 780 N N . GLU A 1 99 ? -22.788 -12.798 18.360 1.00 88.69 99 GLU A N 1
ATOM 781 C CA . GLU A 1 99 ? -23.532 -11.559 18.110 1.00 88.69 99 GLU A CA 1
ATOM 782 C C . GLU A 1 99 ? -23.094 -10.848 16.820 1.00 88.69 99 GLU A C 1
ATOM 784 O O . GLU A 1 99 ? -23.953 -10.362 16.091 1.00 88.69 99 GLU A O 1
ATOM 789 N N . PHE A 1 100 ? -21.798 -10.804 16.492 1.00 94.19 100 PHE A N 1
ATOM 790 C CA . PHE A 1 100 ? -21.269 -10.046 15.346 1.00 94.19 100 PHE A CA 1
ATOM 791 C C . PHE A 1 100 ? -20.850 -10.954 14.181 1.00 94.19 100 PHE A C 1
ATOM 793 O O . PHE A 1 100 ? -19.782 -11.561 14.221 1.00 94.19 100 PHE A O 1
ATOM 800 N N . GLN A 1 101 ? -21.649 -10.998 13.110 1.00 92.12 101 GLN A N 1
ATOM 801 C CA . GLN A 1 101 ? -21.402 -11.885 11.957 1.00 92.12 101 GLN A CA 1
ATOM 802 C C . GLN A 1 101 ? -20.952 -11.149 10.688 1.00 92.12 101 GLN A C 1
ATOM 804 O O . GLN A 1 101 ? -20.180 -11.689 9.889 1.00 92.12 101 GLN A O 1
ATOM 809 N N . GLN A 1 102 ? -21.386 -9.898 10.516 1.00 94.75 102 GLN A N 1
ATOM 810 C CA . GLN A 1 102 ? -21.157 -9.159 9.281 1.00 94.75 102 GLN A CA 1
ATOM 811 C C . GLN A 1 102 ? -19.978 -8.195 9.417 1.00 94.75 102 GLN A C 1
ATOM 813 O O . GLN A 1 102 ? -19.963 -7.317 10.276 1.00 94.75 102 GLN A O 1
ATOM 818 N N . MET A 1 103 ? -19.014 -8.317 8.512 1.00 95.81 103 MET A N 1
ATOM 819 C CA . MET A 1 103 ? -17.861 -7.433 8.381 1.00 95.81 103 MET A CA 1
ATOM 820 C C . MET A 1 103 ? -18.128 -6.357 7.326 1.00 95.81 103 MET A C 1
ATOM 822 O O . MET A 1 103 ? -18.694 -6.657 6.273 1.00 95.81 103 MET A O 1
ATOM 826 N N . ALA A 1 104 ? -17.653 -5.130 7.559 1.00 96.75 104 ALA A N 1
ATOM 827 C CA . ALA A 1 104 ? -17.601 -4.083 6.541 1.00 96.75 104 ALA A CA 1
ATOM 828 C C . ALA A 1 104 ? -16.303 -3.259 6.621 1.00 96.75 104 ALA A C 1
ATOM 830 O O . ALA A 1 104 ? -15.954 -2.721 7.675 1.00 96.75 104 ALA A O 1
ATOM 831 N N . ILE A 1 105 ? -15.595 -3.157 5.490 1.00 95.88 105 ILE A N 1
ATOM 832 C CA . ILE A 1 105 ? -14.326 -2.413 5.355 1.00 95.88 105 ILE A CA 1
ATOM 833 C C . ILE A 1 105 ? -14.463 -1.254 4.365 1.00 95.88 105 ILE A C 1
ATOM 835 O O . ILE A 1 105 ? -14.018 -0.145 4.639 1.00 95.88 105 ILE A O 1
ATOM 839 N N . ASN A 1 106 ? -15.059 -1.510 3.203 1.00 93.75 106 ASN A N 1
ATOM 840 C CA . ASN A 1 106 ? -15.403 -0.505 2.200 1.00 93.75 106 ASN A CA 1
ATOM 841 C C . ASN A 1 106 ? -16.676 -0.955 1.456 1.00 93.75 106 ASN A C 1
ATOM 843 O O . ASN A 1 106 ? -17.322 -1.916 1.875 1.00 93.75 106 ASN A O 1
ATOM 847 N N . GLU A 1 107 ? -17.068 -0.267 0.382 1.00 91.19 107 GLU A N 1
ATOM 848 C CA . GLU A 1 107 ? -18.289 -0.605 -0.372 1.00 91.19 107 GLU A CA 1
ATOM 849 C C . GLU A 1 107 ? -18.234 -1.996 -1.036 1.00 91.19 107 GLU A C 1
ATOM 851 O O . GLU A 1 107 ? -19.272 -2.621 -1.231 1.00 91.19 107 GLU A O 1
ATOM 856 N N . GLU A 1 108 ? -17.038 -2.506 -1.338 1.00 91.62 108 GLU A N 1
ATOM 857 C CA . GLU A 1 108 ? -16.830 -3.773 -2.055 1.00 91.62 108 GLU A CA 1
ATOM 858 C C . GLU A 1 108 ? -16.456 -4.939 -1.121 1.00 91.62 108 GLU A C 1
ATOM 860 O O . GLU A 1 108 ? -16.667 -6.102 -1.451 1.00 91.62 108 GLU A O 1
ATOM 865 N N . LYS A 1 109 ? -15.930 -4.641 0.073 1.00 93.62 109 LYS A N 1
ATOM 866 C CA . LYS A 1 109 ? -15.475 -5.599 1.092 1.00 93.62 109 LYS A CA 1
ATOM 867 C C . LYS A 1 109 ? -16.460 -5.667 2.252 1.00 93.62 109 LYS A C 1
ATOM 869 O O . LYS A 1 109 ? -16.153 -5.229 3.368 1.00 93.62 109 LYS A O 1
ATOM 874 N N . GLN A 1 110 ? -17.640 -6.218 1.993 1.00 94.25 110 GLN A N 1
ATOM 875 C CA . GLN A 1 110 ? -18.631 -6.520 3.028 1.00 94.25 110 GLN A CA 1
ATOM 876 C C . GLN A 1 110 ? -19.151 -7.940 2.854 1.00 94.25 110 GLN A C 1
ATOM 878 O O . GLN A 1 110 ? -19.467 -8.352 1.740 1.00 94.25 110 GLN A O 1
ATOM 883 N N . ARG A 1 111 ? -19.242 -8.697 3.948 1.00 93.50 111 ARG A N 1
ATOM 884 C CA . ARG A 1 111 ? -19.762 -10.071 3.924 1.00 93.50 111 ARG A CA 1
ATOM 885 C C . ARG A 1 111 ? -20.131 -10.562 5.312 1.00 93.50 111 ARG A C 1
ATOM 887 O O . ARG A 1 111 ? -19.630 -10.047 6.309 1.00 93.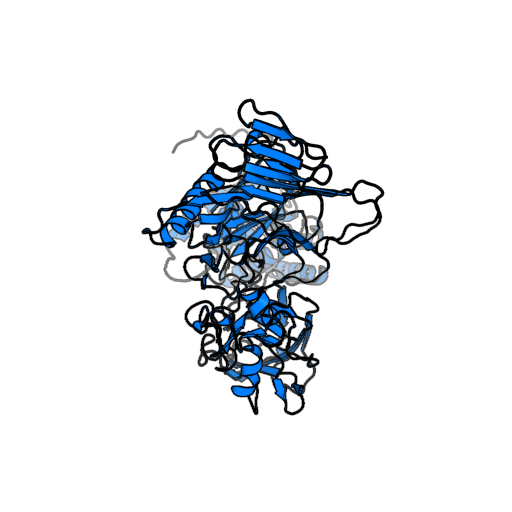50 111 ARG A O 1
ATOM 894 N N . GLU A 1 112 ? -20.923 -11.626 5.341 1.00 93.56 112 GLU A N 1
ATOM 895 C CA . GLU A 1 112 ? -20.935 -12.547 6.475 1.00 93.56 112 GLU A CA 1
ATOM 896 C C . GLU A 1 112 ? -19.588 -13.274 6.525 1.00 93.56 112 GLU A C 1
ATOM 898 O O . GLU A 1 112 ? -19.096 -13.792 5.509 1.00 93.56 112 GLU A O 1
ATOM 903 N N . MET A 1 113 ? -18.961 -13.250 7.692 1.00 94.25 113 MET A N 1
ATOM 904 C CA . MET A 1 113 ? -17.646 -13.838 7.910 1.00 94.25 113 MET A CA 1
ATOM 905 C C . MET A 1 113 ? -17.755 -15.214 8.565 1.00 94.25 113 MET A C 1
ATOM 907 O O . MET A 1 113 ? -18.697 -15.466 9.314 1.00 94.25 113 MET A O 1
ATOM 911 N N . PRO A 1 114 ? -16.778 -16.106 8.333 1.00 93.94 114 PRO A N 1
ATOM 912 C CA . PRO A 1 114 ? -16.695 -17.342 9.096 1.00 93.94 114 PRO A CA 1
ATOM 913 C C . PRO A 1 114 ? -16.409 -17.057 10.575 1.00 93.94 114 PRO A C 1
ATOM 915 O O . PRO A 1 114 ? -15.699 -16.104 10.927 1.00 93.94 114 PRO A O 1
ATOM 918 N N . ASN A 1 115 ? -16.909 -17.936 11.442 1.00 90.44 115 ASN A N 1
ATOM 919 C CA . ASN A 1 115 ? -16.575 -17.914 12.862 1.00 90.44 115 ASN A CA 1
ATOM 920 C C . ASN A 1 115 ? -15.142 -18.417 13.093 1.00 90.44 115 ASN A C 1
ATOM 922 O O . ASN A 1 115 ? -14.574 -19.136 12.269 1.00 90.44 115 ASN A O 1
ATOM 926 N N . GLU A 1 116 ? -14.549 -18.096 14.246 1.00 89.25 116 GLU A N 1
ATOM 927 C CA . GLU A 1 116 ? -13.209 -18.600 14.597 1.00 89.25 116 GLU A CA 1
ATOM 928 C C . GLU A 1 116 ? -13.176 -20.137 14.639 1.00 89.25 116 GLU A C 1
ATOM 930 O O . GLU A 1 116 ? -12.232 -20.754 14.148 1.00 89.25 116 GLU A O 1
ATOM 935 N N . GLU A 1 117 ? -14.246 -20.761 15.138 1.00 91.81 117 GLU A N 1
ATOM 936 C CA . GLU A 1 117 ? -14.393 -22.219 15.176 1.00 91.81 117 GLU A CA 1
ATOM 937 C C . GLU A 1 117 ? -14.428 -22.854 13.782 1.00 91.81 117 GLU A C 1
ATOM 939 O O . GLU A 1 117 ? -13.929 -23.965 13.604 1.00 91.81 117 GLU A O 1
ATOM 944 N N . ASP A 1 118 ? -14.950 -22.150 12.771 1.00 94.19 118 ASP A N 1
ATOM 945 C CA . ASP A 1 118 ? -14.997 -22.655 11.393 1.00 94.19 118 ASP A CA 1
ATOM 946 C C . ASP A 1 118 ? -13.610 -22.803 10.782 1.00 94.19 118 ASP A C 1
ATOM 948 O O . ASP A 1 118 ? -13.411 -23.629 9.893 1.00 94.19 118 ASP A O 1
ATOM 952 N N . ARG A 1 119 ? -12.636 -22.051 11.299 1.00 93.44 119 ARG A N 1
ATOM 953 C CA . ARG A 1 119 ? -11.227 -22.183 10.930 1.00 93.44 119 ARG A CA 1
ATOM 954 C C . ARG A 1 119 ? -10.534 -23.327 11.676 1.00 93.44 119 ARG A C 1
ATOM 956 O O . ARG A 1 119 ? -9.415 -23.676 11.310 1.00 93.44 119 ARG A O 1
ATOM 963 N N . GLY A 1 120 ? -11.169 -23.920 12.687 1.00 91.38 120 GLY A N 1
ATOM 964 C CA . GLY A 1 120 ? -10.614 -24.980 13.525 1.00 91.38 120 GLY A CA 1
ATOM 965 C C . GLY A 1 120 ? -10.555 -26.367 12.870 1.00 91.38 120 GLY A C 1
ATOM 966 O O . GLY A 1 120 ? -11.080 -26.616 11.779 1.00 91.38 120 GLY A O 1
ATOM 967 N N . HIS A 1 121 ? -9.916 -27.307 13.576 1.00 88.88 121 HIS A N 1
ATOM 968 C CA . HIS A 1 121 ? -9.771 -28.694 13.127 1.00 88.88 121 HIS A CA 1
ATOM 969 C C . HIS A 1 121 ? -11.142 -29.335 12.852 1.00 88.88 121 HIS A C 1
ATOM 971 O O . HIS A 1 121 ? -12.038 -29.307 13.690 1.00 88.88 121 HIS A O 1
ATOM 977 N N . GLY A 1 122 ? -11.289 -29.982 11.691 1.00 92.62 122 GLY A N 1
ATOM 978 C CA . GLY A 1 122 ? -12.502 -30.717 11.305 1.00 92.62 122 GLY A CA 1
ATOM 979 C C . GLY A 1 122 ? -13.570 -29.860 10.620 1.00 92.62 122 GLY A C 1
ATOM 980 O O . GLY A 1 122 ? -14.534 -30.414 10.094 1.00 92.62 122 GLY A O 1
ATOM 981 N N . ARG A 1 123 ? -13.384 -28.534 10.581 1.00 96.56 123 ARG A N 1
ATOM 982 C CA . ARG A 1 123 ? -14.251 -27.582 9.862 1.00 96.56 123 ARG A CA 1
ATOM 983 C C . ARG A 1 123 ? -13.532 -26.849 8.733 1.00 96.56 123 ARG A C 1
ATOM 985 O O . ARG A 1 123 ? -14.190 -26.354 7.818 1.00 96.56 123 ARG A O 1
ATOM 992 N N . SER A 1 124 ? -12.201 -26.859 8.751 1.00 96.81 124 SER A N 1
ATOM 993 C CA . SER A 1 124 ? -11.353 -26.344 7.683 1.00 96.81 124 SER A CA 1
ATOM 994 C C . SER A 1 124 ? -10.169 -27.269 7.385 1.00 96.81 124 SER A C 1
ATOM 996 O O . SER A 1 124 ? -9.891 -28.224 8.120 1.00 96.81 124 SER A O 1
ATOM 998 N N . VAL A 1 125 ? -9.469 -26.975 6.289 1.00 95.69 125 VAL A N 1
ATOM 999 C CA . VAL A 1 125 ? -8.169 -27.557 5.942 1.00 95.69 125 VAL A CA 1
ATOM 1000 C C . VAL A 1 125 ? -7.156 -26.419 5.768 1.00 95.69 125 VAL A C 1
ATOM 1002 O O . VAL A 1 125 ? -7.383 -25.553 4.918 1.00 95.69 125 VAL A O 1
ATOM 1005 N N . PRO A 1 126 ? -6.048 -26.399 6.535 1.00 95.00 126 PRO A N 1
ATOM 1006 C CA . PRO A 1 126 ? -4.966 -25.441 6.333 1.00 95.00 126 PRO A CA 1
ATOM 1007 C C . PRO A 1 126 ? -4.331 -25.562 4.947 1.00 95.00 126 PRO A C 1
ATOM 1009 O O . PRO A 1 126 ? -4.154 -26.664 4.423 1.00 95.00 126 PRO A O 1
ATOM 1012 N N . LEU A 1 127 ? -3.967 -24.421 4.369 1.00 93.19 127 LEU A N 1
ATOM 1013 C CA . LEU A 1 127 ? -3.222 -24.331 3.116 1.00 93.19 127 LEU A CA 1
ATOM 1014 C C . LEU A 1 127 ? -1.716 -24.166 3.394 1.00 93.19 127 LEU A C 1
ATOM 1016 O O . LEU A 1 127 ? -1.247 -24.397 4.507 1.00 93.19 127 LEU A O 1
ATOM 1020 N N . ARG A 1 128 ? -0.919 -23.801 2.377 1.00 87.00 128 ARG A N 1
ATOM 1021 C CA . ARG A 1 128 ? 0.550 -23.723 2.511 1.00 87.00 128 ARG A CA 1
ATOM 1022 C C . ARG A 1 128 ? 1.002 -22.691 3.557 1.00 87.00 128 ARG A C 1
ATOM 1024 O O . ARG A 1 128 ? 2.014 -22.919 4.211 1.00 87.00 128 ARG A O 1
ATOM 1031 N N . TYR A 1 129 ? 0.260 -21.592 3.712 1.00 82.31 129 TYR A N 1
ATOM 1032 C CA . TYR A 1 129 ? 0.433 -20.662 4.831 1.00 82.31 129 TYR A CA 1
ATOM 1033 C C . TYR A 1 129 ? -0.555 -21.019 5.942 1.00 82.31 129 TYR A C 1
ATOM 1035 O O . TYR A 1 129 ? -1.736 -21.199 5.638 1.00 82.31 129 TYR A O 1
ATOM 1043 N N . PRO A 1 130 ? -0.114 -21.090 7.211 1.00 80.50 130 PRO A N 1
ATOM 1044 C CA . PRO A 1 130 ? -0.986 -21.452 8.327 1.00 80.50 130 PRO A CA 1
ATOM 1045 C C . PRO A 1 130 ? -2.115 -20.436 8.558 1.00 80.50 130 PRO A C 1
ATOM 1047 O O . PRO A 1 130 ? -3.123 -20.762 9.181 1.00 80.50 130 PRO A O 1
ATOM 1050 N N . GLU A 1 131 ? -1.975 -19.209 8.053 1.00 88.44 131 GLU A N 1
ATOM 1051 C CA . GLU A 1 131 ? -3.021 -18.188 8.073 1.00 88.44 131 GLU A CA 1
ATOM 1052 C C . GLU A 1 131 ? -4.192 -18.471 7.125 1.00 88.44 131 GLU A C 1
ATOM 1054 O O . GLU A 1 131 ? -5.297 -17.993 7.388 1.00 88.44 131 GLU A O 1
ATOM 1059 N N . ALA A 1 132 ? -3.979 -19.238 6.055 1.00 94.56 132 ALA A N 1
ATOM 1060 C CA . ALA A 1 132 ? -4.983 -19.501 5.033 1.00 94.56 132 ALA A CA 1
ATOM 1061 C C . ALA A 1 132 ? -5.614 -20.883 5.226 1.00 94.56 132 ALA A C 1
ATOM 1063 O O . ALA A 1 132 ? -4.915 -21.890 5.357 1.00 94.56 132 ALA A O 1
ATOM 1064 N N . VAL A 1 133 ? -6.944 -20.945 5.194 1.00 96.44 133 VAL A N 1
ATOM 1065 C CA . VAL A 1 133 ? -7.695 -22.203 5.309 1.00 96.44 133 VAL A CA 1
ATOM 1066 C C . VAL A 1 133 ? -8.779 -22.288 4.240 1.00 96.44 133 VAL A C 1
ATOM 1068 O O . VAL A 1 133 ? -9.369 -21.273 3.880 1.00 96.44 133 VAL A O 1
ATOM 1071 N N . VAL A 1 134 ? -9.078 -23.499 3.764 1.00 97.31 134 VAL A N 1
ATOM 1072 C CA . VAL A 1 134 ? -10.308 -23.785 3.004 1.00 97.31 134 VAL A CA 1
ATOM 1073 C C . VAL A 1 134 ? -11.367 -24.272 3.979 1.00 97.31 134 VAL A C 1
ATOM 1075 O O . VAL A 1 134 ? -11.144 -25.242 4.705 1.00 97.31 134 VAL A O 1
ATOM 1078 N N . LEU A 1 135 ? -12.530 -23.631 3.984 1.00 97.50 135 LEU A N 1
ATOM 1079 C CA . LEU A 1 135 ? -13.646 -23.996 4.854 1.00 97.50 135 LEU A CA 1
ATOM 1080 C C . LEU A 1 135 ? -14.358 -25.237 4.299 1.00 97.50 135 LEU A C 1
ATOM 1082 O O . LEU A 1 135 ? -14.972 -25.189 3.239 1.00 97.50 135 LEU A O 1
ATOM 1086 N N . THR A 1 136 ? -14.302 -26.371 4.995 1.00 97.06 136 THR A N 1
ATOM 1087 C CA . THR A 1 136 ? -14.890 -27.642 4.526 1.00 97.06 136 THR A CA 1
ATOM 1088 C C . THR A 1 136 ? -16.257 -27.926 5.137 1.00 97.06 136 THR A C 1
ATOM 1090 O O . THR A 1 136 ? -17.115 -28.521 4.477 1.00 97.06 136 THR A O 1
ATOM 1093 N N . ASN A 1 137 ? -16.482 -27.481 6.372 1.00 96.81 137 ASN A N 1
ATOM 1094 C CA . ASN A 1 137 ? -17.744 -27.626 7.089 1.00 96.81 137 ASN A CA 1
ATOM 1095 C C . ASN A 1 137 ? -18.036 -26.392 7.973 1.00 96.81 137 ASN A C 1
ATOM 1097 O O . ASN A 1 137 ? -18.096 -26.541 9.194 1.00 96.81 137 ASN A O 1
ATOM 1101 N N . PRO A 1 138 ? -18.161 -25.180 7.392 1.00 95.56 138 PRO A N 1
ATOM 1102 C CA . PRO A 1 138 ? -18.428 -23.954 8.148 1.00 95.56 138 PRO A CA 1
ATOM 1103 C C . PRO A 1 138 ? -19.855 -23.893 8.716 1.00 95.56 138 PRO A C 1
ATOM 1105 O O . PRO A 1 138 ? -20.736 -24.644 8.295 1.00 95.56 138 PRO A O 1
ATOM 1108 N N . THR A 1 139 ? -20.087 -23.013 9.697 1.00 93.12 139 THR A N 1
ATOM 1109 C CA . THR A 1 139 ? -21.394 -22.848 10.361 1.00 93.12 139 THR A CA 1
ATOM 1110 C C . THR A 1 139 ? -22.407 -22.258 9.396 1.00 93.12 139 THR A C 1
ATOM 1112 O O . THR A 1 139 ? -23.552 -22.698 9.372 1.00 93.12 139 THR A O 1
ATOM 1115 N N . ASP A 1 140 ? -21.956 -21.332 8.550 1.00 92.75 140 ASP A N 1
ATOM 1116 C CA . ASP A 1 140 ? -22.684 -20.846 7.387 1.00 92.75 140 ASP A CA 1
ATOM 1117 C C . ASP A 1 140 ? -22.335 -21.687 6.143 1.00 92.75 140 ASP A C 1
ATOM 1119 O O . ASP A 1 140 ? -21.227 -21.563 5.607 1.00 92.75 140 ASP A O 1
ATOM 1123 N N . PRO A 1 141 ? -23.266 -22.512 5.622 1.00 95.00 141 PRO A N 1
ATOM 1124 C CA . PRO A 1 141 ? -23.010 -23.372 4.469 1.00 95.00 141 PRO A CA 1
ATOM 1125 C C . PRO A 1 141 ? -22.619 -22.621 3.191 1.00 95.00 141 PRO A C 1
ATOM 1127 O O . PRO A 1 141 ? -21.995 -23.222 2.318 1.00 95.00 141 PRO A O 1
ATOM 1130 N N . ARG A 1 142 ? -22.949 -21.326 3.070 1.00 94.62 142 ARG A N 1
ATOM 1131 C CA . ARG A 1 142 ? -22.573 -20.491 1.911 1.00 94.62 142 ARG A CA 1
ATOM 1132 C C . ARG A 1 142 ? -21.061 -20.298 1.804 1.00 94.62 142 ARG A C 1
ATOM 1134 O O . ARG A 1 142 ? -20.541 -20.081 0.717 1.00 94.62 142 ARG A O 1
ATOM 1141 N N . LEU A 1 143 ? -20.352 -20.411 2.926 1.00 95.56 143 LEU A N 1
ATOM 1142 C CA . LEU A 1 143 ? -18.901 -20.253 2.999 1.00 95.56 143 LEU A CA 1
ATOM 1143 C C . LEU A 1 143 ? -18.139 -21.532 2.633 1.00 95.56 143 LEU A C 1
ATOM 1145 O O . LEU A 1 143 ? -16.911 -21.524 2.547 1.00 95.56 143 LEU A O 1
ATOM 1149 N N . LYS A 1 144 ? -18.842 -22.654 2.448 1.00 96.50 144 LYS A N 1
ATOM 1150 C CA . LYS A 1 144 ? -18.216 -23.949 2.189 1.00 96.50 144 LYS A CA 1
ATOM 1151 C C . LYS A 1 144 ? -17.444 -23.927 0.869 1.00 96.50 144 LYS A C 1
ATOM 1153 O O . LYS A 1 144 ? -17.964 -23.531 -0.165 1.00 96.50 144 LYS A O 1
ATOM 1158 N N . GLY A 1 145 ? -16.212 -24.416 0.911 1.00 95.88 145 GLY A N 1
ATOM 1159 C CA . GLY A 1 145 ? -15.274 -24.432 -0.208 1.00 95.88 145 GLY A CA 1
ATOM 1160 C C . GLY A 1 145 ? -14.511 -23.123 -0.395 1.00 95.88 145 GLY A C 1
ATOM 1161 O O . GLY A 1 145 ? -13.577 -23.106 -1.192 1.00 95.88 145 GLY A O 1
ATOM 1162 N N . GLN A 1 146 ? -14.859 -22.057 0.335 1.00 97.00 146 GLN A N 1
ATOM 1163 C CA . GLN A 1 146 ? -14.165 -20.782 0.208 1.00 97.00 146 GLN A CA 1
ATOM 1164 C C . GLN A 1 146 ? -12.873 -20.740 1.030 1.00 97.00 146 GLN A C 1
ATOM 1166 O O . GLN A 1 146 ? -12.763 -21.390 2.076 1.00 97.00 146 GLN A O 1
ATOM 1171 N N . VAL A 1 147 ? -11.902 -19.951 0.562 1.00 96.94 147 VAL A N 1
ATOM 1172 C CA . VAL A 1 147 ? -10.685 -19.636 1.324 1.00 96.94 147 VAL A CA 1
ATOM 1173 C C . VAL A 1 147 ? -10.924 -18.446 2.242 1.00 96.94 147 VAL A C 1
ATOM 1175 O O . VAL A 1 147 ? -11.450 -17.427 1.800 1.00 96.94 147 VAL A O 1
ATOM 1178 N N . ASP A 1 148 ? -10.474 -18.562 3.490 1.00 95.94 148 ASP A N 1
ATOM 1179 C CA . ASP A 1 148 ? -10.386 -17.443 4.427 1.00 95.94 148 ASP A CA 1
ATOM 1180 C C . ASP A 1 148 ? -8.941 -17.240 4.904 1.00 95.94 148 ASP A C 1
ATOM 1182 O O . ASP A 1 148 ? -8.302 -18.141 5.462 1.00 95.94 148 ASP A O 1
ATOM 1186 N N . ASP A 1 149 ? -8.440 -16.025 4.712 1.00 95.31 149 ASP A N 1
ATOM 1187 C CA . ASP A 1 149 ? -7.140 -15.557 5.182 1.00 95.31 149 ASP A CA 1
ATOM 1188 C C . ASP A 1 149 ? -7.251 -14.083 5.591 1.00 95.31 149 ASP A C 1
ATOM 1190 O O . ASP A 1 149 ? -7.753 -13.241 4.845 1.00 95.31 149 ASP A O 1
ATOM 1194 N N . LYS A 1 150 ? -6.737 -13.752 6.777 1.00 92.12 150 LYS A N 1
ATOM 1195 C CA . LYS A 1 150 ? -6.754 -12.396 7.338 1.00 92.12 150 LYS A CA 1
ATOM 1196 C C . LYS A 1 150 ? -6.153 -11.338 6.407 1.00 92.12 150 LYS A C 1
ATOM 1198 O O . LYS A 1 150 ? -6.582 -10.187 6.440 1.00 92.12 150 LYS A O 1
ATOM 1203 N N . TYR A 1 151 ? -5.169 -11.704 5.583 1.00 95.50 151 TYR A N 1
ATOM 1204 C CA . TYR A 1 151 ? -4.504 -10.766 4.675 1.00 95.50 151 TYR A CA 1
ATOM 1205 C C . TYR A 1 151 ? -5.390 -10.345 3.492 1.00 95.50 151 TYR A C 1
ATOM 1207 O O . TYR A 1 151 ? -5.182 -9.276 2.919 1.00 95.50 151 TYR A O 1
ATOM 1215 N N . GLN A 1 152 ? -6.447 -11.103 3.179 1.00 94.94 152 GLN A N 1
ATOM 1216 C CA . GLN A 1 152 ? -7.435 -10.705 2.169 1.00 94.94 152 GLN A CA 1
ATOM 1217 C C . GLN A 1 152 ? -8.200 -9.431 2.569 1.00 94.94 152 GLN A C 1
ATOM 1219 O O . GLN A 1 152 ? -8.721 -8.712 1.722 1.00 94.94 152 GLN A O 1
ATOM 1224 N N . TYR A 1 153 ? -8.217 -9.103 3.860 1.00 95.62 153 TYR A N 1
ATOM 1225 C CA . TYR A 1 153 ? -8.905 -7.938 4.412 1.00 95.62 153 TYR A CA 1
ATOM 1226 C C . TYR A 1 153 ? -7.961 -6.745 4.640 1.00 95.62 153 TYR A C 1
ATOM 1228 O O . TYR A 1 153 ? -8.312 -5.786 5.330 1.00 95.62 153 TYR A O 1
ATOM 1236 N N . SER A 1 154 ? -6.746 -6.777 4.083 1.00 96.00 154 SER A N 1
ATOM 1237 C CA . SER A 1 154 ? -5.822 -5.644 4.145 1.00 96.00 154 SER A CA 1
ATOM 1238 C C . SER A 1 154 ? -6.282 -4.454 3.293 1.00 96.00 154 SER A C 1
ATOM 1240 O O . SER A 1 154 ? -7.019 -4.601 2.313 1.00 96.00 154 SER A O 1
ATOM 1242 N N . MET A 1 155 ? -5.829 -3.262 3.685 1.00 94.88 155 MET A N 1
ATOM 1243 C CA . MET A 1 155 ? -6.072 -1.991 2.995 1.00 94.88 155 MET A CA 1
ATOM 1244 C C . MET A 1 155 ? -4.818 -1.117 3.040 1.00 94.88 155 MET A C 1
ATOM 1246 O O . MET A 1 155 ? -4.103 -1.125 4.046 1.00 94.88 155 MET A O 1
ATOM 1250 N N . ASP A 1 156 ? -4.592 -0.330 1.988 1.00 93.25 156 ASP A N 1
ATOM 1251 C CA . ASP A 1 156 ? -3.588 0.737 1.989 1.00 93.25 156 ASP A CA 1
ATOM 1252 C C . ASP A 1 156 ? -3.911 1.769 3.067 1.00 93.25 156 ASP A C 1
ATOM 1254 O O . ASP A 1 156 ? -5.062 2.185 3.220 1.00 93.25 156 ASP A O 1
ATOM 1258 N N . THR A 1 157 ? -2.902 2.234 3.804 1.00 89.94 157 THR A N 1
ATOM 1259 C CA . THR A 1 157 ? -3.104 3.173 4.915 1.00 89.94 157 THR A CA 1
ATOM 1260 C C . THR A 1 157 ? -3.836 4.444 4.497 1.00 89.94 157 THR A C 1
ATOM 1262 O O . THR A 1 157 ? -4.644 4.936 5.286 1.00 89.94 157 THR A O 1
ATOM 1265 N N . LYS A 1 158 ? -3.596 4.947 3.279 1.00 87.75 158 LYS A N 1
ATOM 1266 C CA . LYS A 1 158 ? -4.271 6.128 2.713 1.00 87.75 158 LYS A CA 1
ATOM 1267 C C . LYS A 1 158 ? -5.784 5.953 2.532 1.00 87.75 158 LYS A C 1
ATOM 1269 O O . LYS A 1 158 ? -6.494 6.948 2.589 1.00 87.75 158 LYS A O 1
ATOM 1274 N N . ASP A 1 159 ? -6.261 4.722 2.346 1.00 91.38 159 ASP A N 1
ATOM 1275 C CA . ASP A 1 159 ? -7.669 4.411 2.054 1.00 91.38 159 ASP A CA 1
ATOM 1276 C C . ASP A 1 159 ? -8.435 3.941 3.307 1.00 91.38 159 ASP A C 1
ATOM 1278 O O . ASP A 1 159 ? -9.633 3.656 3.261 1.00 91.38 159 ASP A O 1
ATOM 1282 N N . VAL A 1 160 ? -7.750 3.831 4.451 1.00 91.62 160 VAL A N 1
ATOM 1283 C CA . VAL A 1 160 ? -8.359 3.406 5.714 1.00 91.62 160 VAL A CA 1
ATOM 1284 C C . VAL A 1 160 ? -8.985 4.602 6.425 1.00 91.62 160 VAL A C 1
ATOM 1286 O O . VAL A 1 160 ? -8.295 5.384 7.071 1.00 91.62 160 VAL A O 1
ATOM 1289 N N . GLU A 1 161 ? -10.309 4.701 6.378 1.00 92.56 161 GLU A N 1
ATOM 1290 C CA . GLU A 1 161 ? -11.067 5.716 7.125 1.00 92.56 161 GLU A CA 1
ATOM 1291 C C . GLU A 1 161 ? -11.862 5.095 8.274 1.00 92.56 161 GLU A C 1
ATOM 1293 O O . GLU A 1 161 ? -11.752 5.515 9.427 1.00 92.56 161 GLU A O 1
ATOM 1298 N N . VAL A 1 162 ? -12.660 4.075 7.952 1.00 97.38 162 VAL A N 1
ATOM 1299 C CA . VAL A 1 162 ? -13.531 3.368 8.886 1.00 97.38 162 VAL A CA 1
ATOM 1300 C C . VAL A 1 162 ? -13.706 1.918 8.457 1.00 97.38 162 VAL A C 1
ATOM 1302 O O . VAL A 1 162 ? -13.806 1.637 7.268 1.00 97.38 162 VAL A O 1
ATOM 1305 N N . TYR A 1 163 ? -13.745 1.005 9.419 1.00 98.19 163 TYR A N 1
ATOM 1306 C CA . TYR A 1 163 ? -14.086 -0.403 9.212 1.00 98.19 163 TYR A CA 1
ATOM 1307 C C . TYR A 1 163 ? -14.640 -0.994 10.506 1.00 98.19 163 TYR A C 1
ATOM 1309 O O . TYR A 1 163 ? -14.381 -0.472 11.592 1.00 98.19 163 TYR A O 1
ATOM 1317 N N . GLY A 1 164 ? -15.408 -2.073 10.423 1.00 98.00 164 GLY A N 1
ATOM 1318 C CA . GLY A 1 164 ? -16.029 -2.644 11.609 1.00 98.00 164 GLY A CA 1
ATOM 1319 C C . GLY A 1 164 ? -16.902 -3.862 11.369 1.00 98.00 164 GLY A C 1
ATOM 1320 O O . GLY A 1 164 ? -16.891 -4.468 10.298 1.00 98.00 164 GLY A O 1
ATOM 1321 N N . TRP A 1 165 ? -17.664 -4.192 12.405 1.00 97.75 165 TRP A N 1
ATOM 1322 C CA . TRP A 1 165 ? -18.574 -5.327 12.445 1.00 97.75 165 TRP A CA 1
ATOM 1323 C C . TRP A 1 165 ? -19.992 -4.886 12.773 1.00 97.75 165 TRP A C 1
ATOM 1325 O O . TRP A 1 165 ? -20.203 -3.909 13.493 1.00 97.75 165 TRP A O 1
ATOM 1335 N N . VAL A 1 166 ? -20.964 -5.646 12.284 1.00 96.81 166 VAL A N 1
ATOM 1336 C CA . VAL A 1 166 ? -22.383 -5.454 12.562 1.00 96.81 166 VAL A CA 1
ATOM 1337 C C . VAL A 1 166 ? -22.951 -6.713 13.209 1.00 96.81 166 VAL A C 1
ATOM 1339 O O . VAL A 1 166 ? -22.783 -7.822 12.700 1.00 96.81 166 VAL A O 1
ATOM 1342 N N . SER A 1 167 ? -23.627 -6.510 14.336 1.00 94.88 167 SER A N 1
ATOM 1343 C CA . SER A 1 167 ? -24.510 -7.483 14.965 1.00 94.88 167 SER A CA 1
ATOM 1344 C C . SER A 1 167 ? -25.912 -7.372 14.382 1.00 94.88 167 SER A C 1
ATOM 1346 O O . SER A 1 167 ? -26.383 -6.283 14.031 1.00 94.88 167 SER A O 1
ATOM 1348 N N . SER A 1 168 ? -26.577 -8.514 14.246 1.00 86.81 168 SER A N 1
ATOM 1349 C CA . SER A 1 168 ? -27.917 -8.608 13.670 1.00 86.81 168 SER A CA 1
ATOM 1350 C C . SER A 1 168 ? -29.032 -8.460 14.712 1.00 86.81 168 SER A C 1
ATOM 1352 O O . SER A 1 168 ? -30.098 -7.924 14.377 1.00 86.81 168 SER A O 1
A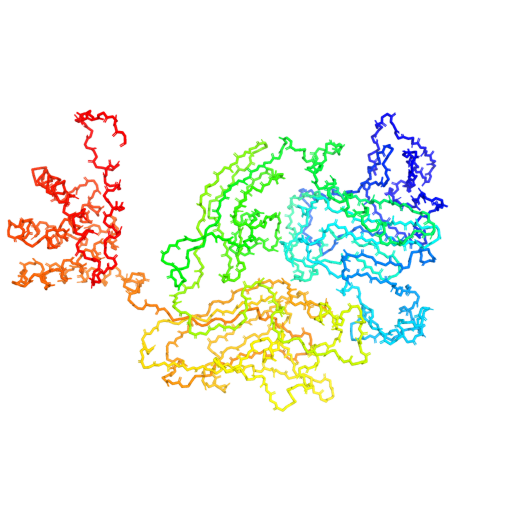TOM 1354 N N . ASP A 1 169 ? -28.791 -8.883 15.958 1.00 84.25 169 ASP A N 1
ATOM 1355 C CA . ASP A 1 169 ? -29.760 -8.832 17.056 1.00 84.25 169 ASP A CA 1
ATOM 1356 C C . ASP A 1 169 ? -29.080 -8.752 18.445 1.00 84.25 169 ASP A C 1
ATOM 1358 O O . ASP A 1 169 ? -28.498 -9.740 18.888 1.00 84.25 169 ASP A O 1
ATOM 1362 N N . PRO A 1 170 ? -29.155 -7.602 19.147 1.00 89.81 170 PRO A N 1
ATOM 1363 C CA . PRO A 1 170 ? -29.693 -6.336 18.670 1.00 89.81 170 PRO A CA 1
ATOM 1364 C C . PRO A 1 170 ? -28.813 -5.751 17.560 1.00 89.81 170 PRO A C 1
ATOM 1366 O O . PRO A 1 170 ? -27.599 -5.930 17.522 1.00 89.81 170 PRO A O 1
ATOM 1369 N N . LYS A 1 171 ? -29.438 -5.005 16.646 1.00 93.88 171 LYS A N 1
ATOM 1370 C CA . LYS A 1 171 ? -28.753 -4.448 15.478 1.00 93.88 171 LYS A CA 1
ATOM 1371 C C . LYS A 1 171 ? -27.824 -3.300 15.870 1.00 93.88 171 LYS A C 1
ATOM 1373 O O . LYS A 1 171 ? -28.260 -2.154 16.011 1.00 93.88 171 LYS A O 1
ATOM 1378 N N . VAL A 1 172 ? -26.546 -3.629 16.037 1.00 96.50 172 VAL A N 1
ATOM 1379 C CA . VAL A 1 172 ? -25.490 -2.751 16.558 1.00 96.50 172 VAL A CA 1
ATOM 1380 C C . VAL A 1 172 ? -24.274 -2.801 15.640 1.00 96.50 172 VAL A C 1
ATOM 1382 O O . VAL A 1 172 ? -23.844 -3.872 15.229 1.00 96.50 172 VAL A O 1
ATOM 1385 N N . GLY A 1 173 ? -23.699 -1.644 15.329 1.00 97.56 173 GLY A N 1
ATOM 1386 C CA . GLY A 1 173 ? -22.435 -1.526 14.611 1.00 97.56 173 GLY A CA 1
ATOM 1387 C C . GLY A 1 173 ? -21.294 -1.158 15.557 1.00 97.56 173 GLY A C 1
ATOM 1388 O O . GLY A 1 173 ? -21.448 -0.272 16.399 1.00 97.56 173 GLY A O 1
ATOM 1389 N N . PHE A 1 174 ? -20.150 -1.820 15.396 1.00 98.12 174 PHE A N 1
ATOM 1390 C CA . PHE A 1 174 ? -18.894 -1.524 16.081 1.00 98.12 174 PHE A CA 1
ATOM 1391 C C . PHE A 1 174 ? -17.840 -1.124 15.052 1.00 98.12 174 PHE A C 1
ATOM 1393 O O . PHE A 1 174 ? -17.428 -1.948 14.238 1.00 98.12 174 PHE A O 1
ATOM 1400 N N . TRP A 1 175 ? -17.372 0.122 15.103 1.00 98.44 175 TRP A N 1
ATOM 1401 C CA . TRP A 1 175 ? -16.543 0.721 14.057 1.00 98.44 175 TRP A CA 1
ATOM 1402 C C . TRP A 1 175 ? -15.236 1.275 14.619 1.00 98.44 175 TRP A C 1
ATOM 1404 O O . TRP A 1 175 ? -15.232 1.968 15.634 1.00 98.44 175 TRP A O 1
ATOM 1414 N N . ILE A 1 176 ? -14.129 1.035 13.926 1.00 98.25 176 ILE A N 1
ATOM 1415 C CA . ILE A 1 176 ? -12.859 1.731 14.133 1.00 98.25 176 ILE A CA 1
ATOM 1416 C C . ILE A 1 176 ? -12.781 2.868 13.122 1.00 98.25 176 ILE A C 1
ATOM 1418 O O . ILE A 1 176 ? -12.866 2.614 11.927 1.00 98.25 176 ILE A O 1
ATOM 1422 N N . ILE A 1 177 ? -12.590 4.100 13.588 1.00 98.00 177 ILE A N 1
ATOM 1423 C CA . ILE A 1 177 ? -12.452 5.303 12.762 1.00 98.00 177 ILE A CA 1
ATOM 1424 C C . ILE A 1 177 ? -11.065 5.914 12.971 1.00 98.00 177 ILE A C 1
ATOM 1426 O O . ILE A 1 177 ? -10.669 6.221 14.102 1.00 98.00 177 ILE A O 1
ATOM 1430 N N . PHE A 1 178 ? -10.355 6.145 11.868 1.00 94.62 178 PHE A N 1
ATOM 1431 C CA . PHE A 1 178 ? -9.066 6.829 11.834 1.00 94.62 178 PHE A CA 1
ATOM 1432 C C . PHE A 1 178 ? -9.236 8.252 11.293 1.00 94.62 178 PHE A C 1
ATOM 1434 O O . PHE A 1 178 ? -9.317 8.431 10.082 1.00 94.62 178 PHE A O 1
ATOM 1441 N N . PRO A 1 179 ? -9.241 9.283 12.156 1.00 92.81 179 PRO A N 1
ATOM 1442 C CA . PRO A 1 179 ? -9.305 10.676 11.701 1.00 92.81 179 PRO A CA 1
ATOM 1443 C C . PRO A 1 179 ? -8.012 11.147 11.016 1.00 92.81 179 PRO A C 1
ATOM 1445 O O . PRO A 1 179 ? -7.986 12.178 10.350 1.00 92.81 179 PRO A O 1
ATOM 1448 N N . SER A 1 180 ? -6.903 10.438 11.240 1.00 89.81 180 SER A N 1
ATOM 1449 C CA . SER A 1 180 ? -5.596 10.751 10.677 1.00 89.81 180 SER A CA 1
ATOM 1450 C C . SER A 1 180 ? -4.701 9.519 10.658 1.00 89.81 180 SER A C 1
ATOM 1452 O O . SER A 1 180 ? -4.762 8.682 11.559 1.00 89.81 180 SER A O 1
ATOM 1454 N N . GLN A 1 181 ? -3.821 9.464 9.658 1.00 87.12 181 GLN A N 1
ATOM 1455 C CA . GLN A 1 181 ? -2.796 8.432 9.503 1.00 87.12 181 GLN A CA 1
ATOM 1456 C C . GLN A 1 181 ? -1.416 8.871 10.018 1.00 87.12 181 GLN A C 1
ATOM 1458 O O . GLN A 1 181 ? -0.440 8.152 9.828 1.00 87.12 181 GLN A O 1
ATOM 1463 N N . GLU A 1 182 ? -1.299 10.036 10.677 1.00 85.44 182 GLU A N 1
ATOM 1464 C CA . GLU A 1 182 ? 0.006 10.646 10.999 1.00 85.44 182 GLU A CA 1
ATOM 1465 C C . GLU A 1 182 ? 0.944 9.784 11.853 1.00 85.44 182 GLU A C 1
ATOM 1467 O O . GLU A 1 182 ? 2.150 10.007 11.868 1.00 85.44 182 GLU A O 1
ATOM 1472 N N . PHE A 1 183 ? 0.390 8.826 12.591 1.00 84.38 183 PHE A N 1
ATOM 1473 C CA . PHE A 1 183 ? 1.143 7.950 13.478 1.00 84.38 183 PHE A CA 1
ATOM 1474 C C . PHE A 1 183 ? 1.497 6.604 12.848 1.00 84.38 183 PHE A C 1
ATOM 1476 O O . PHE A 1 183 ? 2.225 5.829 13.472 1.00 84.38 183 PHE A O 1
ATOM 1483 N N . ARG A 1 184 ? 0.997 6.296 11.647 1.00 85.19 184 ARG A N 1
ATOM 1484 C CA . ARG A 1 184 ? 1.415 5.089 10.933 1.00 85.19 184 ARG A CA 1
ATOM 1485 C C . ARG A 1 184 ? 2.848 5.255 10.419 1.00 85.19 184 ARG A C 1
ATOM 1487 O O . ARG A 1 184 ? 3.485 6.291 10.608 1.00 85.19 184 ARG A O 1
ATOM 1494 N N . THR A 1 185 ? 3.382 4.171 9.886 1.00 80.12 185 THR A N 1
ATOM 1495 C CA . THR A 1 185 ? 4.710 4.080 9.280 1.00 80.12 185 THR A CA 1
ATOM 1496 C C . THR A 1 185 ? 4.522 3.418 7.917 1.00 80.12 185 THR A C 1
ATOM 1498 O O . THR A 1 185 ? 3.601 2.612 7.786 1.00 80.12 185 THR A O 1
ATOM 1501 N N . GLY A 1 186 ? 5.367 3.728 6.928 1.00 80.81 186 GLY A N 1
ATOM 1502 C CA . GLY A 1 186 ? 5.355 3.036 5.633 1.00 80.81 186 GLY A CA 1
ATOM 1503 C C . GLY A 1 186 ? 4.885 3.833 4.424 1.00 80.81 186 GLY A C 1
ATOM 1504 O O . GLY A 1 186 ? 4.648 3.264 3.360 1.00 80.81 186 GLY A O 1
ATOM 1505 N N . GLY A 1 187 ? 4.652 5.133 4.587 1.00 82.81 187 GLY A N 1
ATOM 1506 C CA . GLY A 1 187 ? 3.997 5.927 3.557 1.00 82.81 187 GLY A CA 1
ATOM 1507 C C . GLY A 1 187 ? 2.525 5.536 3.307 1.00 82.81 187 GLY A C 1
ATOM 1508 O O . GLY A 1 187 ? 1.906 4.810 4.092 1.00 82.81 187 GLY A O 1
ATOM 1509 N N . PRO A 1 188 ? 1.932 6.068 2.225 1.00 83.56 188 PRO A N 1
ATOM 1510 C CA . PRO A 1 188 ? 0.488 6.038 1.984 1.00 83.56 188 PRO A CA 1
ATOM 1511 C C . PRO A 1 188 ? -0.005 4.707 1.395 1.00 83.56 188 PRO A C 1
ATOM 1513 O O . PRO A 1 188 ? -1.177 4.374 1.536 1.00 83.56 188 PRO A O 1
ATOM 1516 N N . THR A 1 189 ? 0.874 3.956 0.730 1.00 87.56 189 THR A N 1
ATOM 1517 C CA . THR A 1 189 ? 0.563 2.695 0.037 1.00 87.56 189 THR A CA 1
ATOM 1518 C C . THR A 1 189 ? 0.908 1.463 0.870 1.00 87.56 189 THR A C 1
ATOM 1520 O O . THR A 1 189 ? 0.744 0.341 0.398 1.00 87.56 189 THR A O 1
ATOM 1523 N N . LYS A 1 190 ? 1.397 1.625 2.112 1.00 90.12 190 LYS A N 1
ATOM 1524 C CA . LYS A 1 190 ? 1.606 0.471 2.993 1.00 90.12 190 LYS A CA 1
ATOM 1525 C C . LYS A 1 190 ? 0.260 -0.185 3.267 1.00 90.12 190 LYS A C 1
ATOM 1527 O O . LYS A 1 190 ? -0.669 0.474 3.725 1.00 90.12 190 LYS A O 1
ATOM 1532 N N . GLN A 1 191 ? 0.184 -1.491 3.064 1.00 93.19 191 GLN A N 1
ATOM 1533 C CA . GLN A 1 191 ? -0.984 -2.267 3.448 1.00 93.19 191 GLN A CA 1
ATOM 1534 C C . GLN A 1 191 ? -0.929 -2.653 4.932 1.00 93.19 191 GLN A C 1
ATOM 1536 O O . GLN A 1 191 ? 0.119 -3.023 5.475 1.00 93.19 191 GLN A O 1
ATOM 1541 N N . GLU A 1 192 ? -2.080 -2.591 5.596 1.00 92.94 192 GLU A N 1
ATOM 1542 C CA . GLU A 1 192 ? -2.260 -3.052 6.973 1.00 92.94 192 GLU A CA 1
ATOM 1543 C C . GLU A 1 192 ? -3.504 -3.921 7.120 1.00 92.94 192 GLU A C 1
ATOM 1545 O O . GLU A 1 192 ? -4.468 -3.806 6.363 1.00 92.94 192 GLU A O 1
ATOM 1550 N N . LEU A 1 193 ? -3.473 -4.819 8.106 1.00 95.25 193 LEU A N 1
ATOM 1551 C CA . LEU A 1 193 ? -4.637 -5.619 8.487 1.00 95.25 193 LEU A CA 1
ATOM 1552 C C . LEU A 1 193 ? -5.743 -4.725 9.067 1.00 95.25 193 LEU A C 1
ATOM 1554 O O . LEU A 1 193 ? -5.452 -3.779 9.801 1.00 95.25 193 LEU A O 1
ATOM 1558 N N . THR A 1 194 ? -7.002 -5.068 8.784 1.00 96.81 194 THR A N 1
ATOM 1559 C CA . THR A 1 194 ? -8.179 -4.364 9.320 1.00 96.81 194 THR A CA 1
ATOM 1560 C C . THR A 1 194 ? -9.009 -5.283 10.216 1.00 96.81 194 THR A C 1
ATOM 1562 O O . THR A 1 194 ? -9.002 -5.129 11.435 1.00 96.81 194 THR A O 1
ATOM 1565 N N . LEU A 1 195 ? -9.680 -6.277 9.639 1.00 95.62 195 LEU A N 1
ATOM 1566 C CA . LEU A 1 195 ? -10.591 -7.199 10.312 1.00 95.62 195 LEU A CA 1
ATOM 1567 C C . LEU A 1 195 ? -10.138 -8.652 10.102 1.00 95.62 195 LEU A C 1
ATOM 1569 O O . LEU A 1 195 ? -9.353 -8.949 9.202 1.00 95.62 195 LEU A O 1
ATOM 1573 N N . HIS A 1 196 ? -10.598 -9.555 10.965 1.00 91.25 196 HIS A N 1
ATOM 1574 C CA . HIS A 1 196 ? -10.296 -10.989 10.902 1.00 91.25 196 HIS A CA 1
ATOM 1575 C C . HIS A 1 196 ? -11.520 -11.791 11.369 1.00 91.25 196 HIS A C 1
ATOM 1577 O O . HIS A 1 196 ? -12.220 -11.350 12.281 1.00 91.25 196 HIS A O 1
ATOM 1583 N N . ALA A 1 197 ? -11.753 -12.972 10.780 1.00 91.12 197 ALA A N 1
ATOM 1584 C CA . ALA A 1 197 ? -12.716 -13.968 11.267 1.00 91.12 197 ALA A CA 1
ATOM 1585 C C . ALA A 1 197 ? -12.627 -14.171 12.795 1.00 91.12 197 ALA A C 1
ATOM 1587 O O . ALA A 1 197 ? -11.517 -14.170 13.334 1.00 91.12 197 ALA A O 1
ATOM 1588 N N . GLY A 1 198 ? -13.767 -14.355 13.472 1.00 87.81 198 GLY A N 1
ATOM 1589 C CA . GLY A 1 198 ? -13.849 -14.374 14.944 1.00 87.81 198 GLY A CA 1
ATOM 1590 C C . GLY A 1 198 ? -14.178 -13.010 15.571 1.00 87.81 198 GLY A C 1
ATOM 1591 O O . GLY A 1 198 ? -13.561 -12.622 16.560 1.00 87.81 198 GLY A O 1
ATOM 1592 N N . PRO A 1 199 ? -15.184 -12.315 15.019 1.00 92.62 199 PRO A N 1
ATOM 1593 C CA . PRO A 1 199 ? -15.290 -10.850 14.889 1.00 92.62 199 PRO A CA 1
ATOM 1594 C C . PRO A 1 199 ? -14.198 -10.011 15.574 1.00 92.62 199 PRO A C 1
ATOM 1596 O O . PRO A 1 199 ? -14.380 -9.437 16.652 1.00 92.62 199 PRO A O 1
ATOM 1599 N N . ILE A 1 200 ? -13.035 -9.918 14.920 1.00 93.56 200 ILE A N 1
ATOM 1600 C CA . ILE A 1 200 ? -11.866 -9.194 15.436 1.00 93.56 200 ILE A CA 1
ATOM 1601 C C . ILE A 1 200 ? -11.662 -7.894 14.658 1.00 93.56 200 ILE A C 1
ATOM 1603 O O . ILE A 1 200 ? -11.588 -7.903 13.427 1.00 93.56 200 ILE A O 1
ATOM 1607 N N . CYS A 1 201 ? -11.476 -6.789 15.380 1.00 96.31 201 CYS A N 1
ATOM 1608 C CA . CYS A 1 201 ? -10.948 -5.530 14.857 1.00 96.31 201 CYS A CA 1
ATOM 1609 C C . CYS A 1 201 ? -9.465 -5.387 15.213 1.00 96.31 201 CYS A C 1
ATOM 1611 O O . CYS A 1 201 ? -9.096 -5.370 16.392 1.00 96.31 201 CYS A O 1
ATOM 1613 N N . LEU A 1 202 ? -8.615 -5.222 14.201 1.00 95.06 202 LEU A N 1
ATOM 1614 C CA . LEU A 1 202 ? -7.183 -4.972 14.340 1.00 95.06 202 LEU A CA 1
ATOM 1615 C C . LEU A 1 202 ? -6.901 -3.495 14.071 1.00 95.06 202 LEU A C 1
ATOM 1617 O O . LEU A 1 202 ? -7.096 -2.999 12.968 1.00 95.06 202 LEU A O 1
ATOM 1621 N N . VAL A 1 203 ? -6.416 -2.780 15.078 1.00 94.69 203 VAL A N 1
ATOM 1622 C CA . VAL A 1 203 ? -5.941 -1.397 14.966 1.00 94.69 203 VAL A CA 1
ATOM 1623 C C . VAL A 1 203 ? -4.422 -1.444 14.874 1.00 94.69 203 VAL A C 1
ATOM 1625 O O . VAL A 1 203 ? -3.723 -1.428 15.889 1.00 94.69 203 VAL A O 1
ATOM 1628 N N . MET A 1 204 ? -3.907 -1.556 13.654 1.00 92.44 204 MET A N 1
ATOM 1629 C CA . MET A 1 204 ? -2.469 -1.652 13.410 1.00 92.44 204 MET A CA 1
ATOM 1630 C C . MET A 1 204 ? -1.797 -0.286 13.601 1.00 92.44 204 MET A C 1
ATOM 1632 O O . MET A 1 204 ? -2.147 0.692 12.937 1.00 92.44 204 MET A O 1
ATOM 1636 N N . PHE A 1 205 ? -0.837 -0.218 14.526 1.00 87.62 205 PHE A N 1
ATOM 1637 C CA . PHE A 1 205 ? -0.015 0.974 14.755 1.00 87.62 205 PHE A CA 1
ATOM 1638 C C . PHE A 1 205 ? 1.311 0.886 14.004 1.00 87.62 205 PHE A C 1
ATOM 1640 O O . PHE A 1 205 ? 1.741 1.859 13.389 1.00 87.62 205 PHE A O 1
ATOM 1647 N N . HIS A 1 206 ? 1.940 -0.287 14.053 1.00 86.62 206 HIS A N 1
ATOM 1648 C CA . HIS A 1 206 ? 3.172 -0.596 13.343 1.00 86.62 206 HIS A CA 1
ATOM 1649 C C . HIS A 1 206 ? 3.240 -2.099 13.065 1.00 86.62 206 HIS A C 1
ATOM 1651 O O . HIS A 1 206 ? 2.864 -2.902 13.923 1.00 86.62 206 HIS A O 1
ATOM 1657 N N . SER A 1 207 ? 3.737 -2.487 11.893 1.00 89.81 207 SER A N 1
ATOM 1658 C CA . SER A 1 207 ? 4.055 -3.876 11.568 1.00 89.81 207 SER A CA 1
ATOM 1659 C C . SER A 1 207 ? 5.039 -3.968 10.405 1.00 89.81 207 SER A C 1
ATOM 1661 O O . SER A 1 207 ? 5.019 -3.123 9.507 1.00 89.81 207 SER A O 1
ATOM 1663 N N . GLY A 1 208 ? 5.788 -5.069 10.348 1.00 88.25 208 GLY A N 1
ATOM 1664 C CA . GLY A 1 208 ? 6.550 -5.467 9.160 1.00 88.25 208 GLY A CA 1
ATOM 1665 C C . GLY A 1 208 ? 5.703 -5.974 7.979 1.00 88.25 208 GLY A C 1
ATOM 1666 O O . GLY A 1 208 ? 6.246 -6.443 6.975 1.00 88.25 208 GLY A O 1
ATOM 1667 N N . HIS A 1 209 ? 4.365 -5.932 8.056 1.00 91.06 209 HIS A N 1
ATOM 1668 C CA . HIS A 1 209 ? 3.519 -6.398 6.955 1.00 91.06 209 HIS A CA 1
ATOM 1669 C C . HIS A 1 209 ? 3.739 -5.562 5.686 1.00 91.06 209 HIS A C 1
ATOM 1671 O O . HIS A 1 209 ? 3.684 -4.337 5.752 1.00 91.06 209 HIS A O 1
ATOM 1677 N N . TYR A 1 210 ? 3.952 -6.224 4.543 1.00 91.56 210 TYR A N 1
ATOM 1678 C CA . TYR A 1 210 ? 4.173 -5.600 3.227 1.00 91.56 210 TYR A CA 1
ATOM 1679 C C . TYR A 1 210 ? 5.396 -4.679 3.140 1.00 91.56 210 TYR A C 1
ATOM 1681 O O . TYR A 1 210 ? 5.520 -3.903 2.200 1.00 91.56 210 TYR A O 1
ATOM 1689 N N . MET A 1 211 ? 6.316 -4.781 4.098 1.00 86.31 211 MET A N 1
ATOM 1690 C CA . MET A 1 211 ? 7.608 -4.103 4.039 1.00 86.31 211 MET A CA 1
ATOM 1691 C C . MET A 1 211 ? 8.751 -5.075 4.335 1.00 86.31 211 MET A C 1
ATOM 1693 O O . MET A 1 211 ? 9.745 -5.055 3.631 1.00 86.31 211 MET A O 1
ATOM 1697 N N . GLY A 1 212 ? 8.589 -5.981 5.307 1.00 82.31 212 GLY A N 1
ATOM 1698 C CA . GLY A 1 212 ? 9.662 -6.825 5.846 1.00 82.31 212 GLY A CA 1
ATOM 1699 C C . GLY A 1 212 ? 9.991 -6.453 7.296 1.00 82.31 212 GLY A C 1
ATOM 1700 O O . GLY A 1 212 ? 9.263 -5.680 7.919 1.00 82.31 212 GLY A O 1
ATOM 1701 N N . ASN A 1 213 ? 11.087 -6.982 7.833 1.00 69.56 213 ASN A N 1
ATOM 1702 C CA . ASN A 1 213 ? 11.581 -6.625 9.169 1.00 69.56 213 ASN A CA 1
ATOM 1703 C C . ASN A 1 213 ? 12.632 -5.496 9.064 1.00 69.56 213 ASN A C 1
ATOM 1705 O O . ASN A 1 213 ? 13.137 -5.264 7.968 1.00 69.56 213 ASN A O 1
ATOM 1709 N N . ASN A 1 214 ? 12.987 -4.841 10.181 1.00 65.69 214 ASN A N 1
ATOM 1710 C CA . ASN A 1 214 ? 14.069 -3.834 10.291 1.00 65.69 214 ASN A CA 1
ATOM 1711 C C . ASN A 1 214 ? 13.706 -2.386 9.894 1.00 65.69 214 ASN A C 1
ATOM 1713 O O . ASN A 1 214 ? 14.501 -1.675 9.275 1.00 65.69 214 ASN A O 1
ATOM 1717 N N . TYR A 1 215 ? 12.502 -1.919 10.240 1.00 71.44 215 TYR A N 1
ATOM 1718 C CA . TYR A 1 215 ? 12.075 -0.537 9.948 1.00 71.44 215 TYR A CA 1
ATOM 1719 C C . TYR A 1 215 ? 11.750 0.299 11.192 1.00 71.44 215 TYR A C 1
ATOM 1721 O O . TYR A 1 215 ? 11.402 1.469 11.057 1.00 71.44 215 TYR A O 1
ATOM 1729 N N . CYS A 1 216 ? 11.861 -0.267 12.398 1.00 75.12 216 CYS A N 1
ATOM 1730 C CA . CYS A 1 216 ? 11.721 0.464 13.658 1.00 75.12 216 CYS A CA 1
ATOM 1731 C C . CYS A 1 216 ? 12.761 -0.022 14.679 1.00 75.12 216 CYS A C 1
ATOM 1733 O O . CYS A 1 216 ? 12.433 -0.477 15.777 1.00 75.12 216 CYS A O 1
ATOM 1735 N N . GLU A 1 217 ? 14.027 0.080 14.278 1.00 81.69 217 GLU A N 1
ATOM 1736 C CA . GLU A 1 217 ? 15.182 -0.276 15.095 1.00 81.69 217 GLU A CA 1
ATOM 1737 C C . GLU A 1 217 ? 15.646 0.917 15.932 1.00 81.69 217 GLU A C 1
ATOM 1739 O O . GLU A 1 217 ? 15.699 2.046 15.450 1.00 81.69 217 GLU A O 1
ATOM 1744 N N . PHE A 1 218 ? 16.017 0.649 17.180 1.00 81.50 218 PHE A N 1
ATOM 1745 C CA . PHE A 1 218 ? 16.566 1.636 18.100 1.00 81.50 218 PHE A CA 1
ATOM 1746 C C . PHE A 1 218 ? 17.965 1.221 18.529 1.00 81.50 218 PHE A C 1
ATOM 1748 O O . PHE A 1 218 ? 18.168 0.115 19.044 1.00 81.50 218 PHE A O 1
ATOM 1755 N N . HIS A 1 219 ? 18.929 2.125 18.406 1.00 86.94 219 HIS A N 1
ATOM 1756 C CA . HIS A 1 219 ? 20.309 1.887 18.817 1.00 86.94 219 HIS A CA 1
ATOM 1757 C C . HIS A 1 219 ? 20.489 1.989 20.340 1.00 86.94 219 HIS A C 1
ATOM 1759 O O . HIS A 1 219 ? 19.664 2.553 21.070 1.00 86.94 219 HIS A O 1
ATOM 1765 N N . ASN A 1 220 ? 21.595 1.445 20.864 1.00 87.81 220 ASN A N 1
ATOM 1766 C CA . ASN A 1 220 ? 21.936 1.552 22.288 1.00 87.81 220 ASN A CA 1
ATOM 1767 C C . ASN A 1 220 ? 21.897 3.020 22.743 1.00 87.81 220 ASN A C 1
ATOM 1769 O O . ASN A 1 220 ? 22.574 3.874 22.181 1.00 87.81 220 ASN A O 1
ATOM 1773 N N . GLY A 1 221 ? 21.092 3.308 23.766 1.00 80.06 221 GLY A N 1
ATOM 1774 C CA . GLY A 1 221 ? 20.951 4.649 24.330 1.00 80.06 221 GLY A CA 1
ATOM 1775 C C . GLY A 1 221 ? 19.995 5.600 23.596 1.00 80.06 221 GLY A C 1
ATOM 1776 O O . GLY A 1 221 ? 19.678 6.643 24.157 1.00 80.06 221 GLY A O 1
ATOM 1777 N N . GLU A 1 222 ? 19.474 5.248 22.416 1.00 82.31 222 GLU A N 1
ATOM 1778 C CA . GLU A 1 222 ? 18.592 6.114 21.610 1.00 82.31 222 GLU A CA 1
ATOM 1779 C C . GLU A 1 222 ? 17.223 6.413 22.260 1.00 82.31 222 GLU A C 1
ATOM 1781 O O . GLU A 1 222 ? 16.345 5.556 22.371 1.00 82.31 222 GLU A O 1
ATOM 1786 N N . ALA A 1 223 ? 16.988 7.647 22.694 1.00 77.00 223 ALA A N 1
ATOM 1787 C CA . ALA A 1 223 ? 15.668 8.011 23.197 1.00 77.00 223 ALA A CA 1
ATOM 1788 C C . ALA A 1 223 ? 14.645 8.078 22.051 1.00 77.00 223 ALA A C 1
ATOM 1790 O O . ALA A 1 223 ? 14.908 8.681 21.016 1.00 77.00 223 ALA A O 1
ATOM 1791 N N . TRP A 1 224 ? 13.451 7.530 22.270 1.00 80.25 224 TRP A N 1
ATOM 1792 C CA . TRP A 1 224 ? 12.365 7.574 21.296 1.00 80.25 224 TRP A CA 1
ATOM 1793 C C . TRP A 1 224 ? 11.014 7.711 21.989 1.00 80.25 224 TRP A C 1
ATOM 1795 O O . TRP A 1 224 ? 10.780 7.141 23.056 1.00 80.25 224 TRP A O 1
ATOM 1805 N N . ARG A 1 225 ? 10.096 8.463 21.384 1.00 80.50 225 ARG A N 1
ATOM 1806 C CA . ARG A 1 225 ? 8.709 8.551 21.842 1.00 80.50 225 ARG A CA 1
ATOM 1807 C C . ARG A 1 225 ? 7.785 8.736 20.651 1.00 80.50 225 ARG A C 1
ATOM 1809 O O . ARG A 1 225 ? 8.043 9.586 19.805 1.00 80.50 225 ARG A O 1
ATOM 1816 N N . LYS A 1 226 ? 6.667 8.013 20.636 1.00 83.31 226 LYS A N 1
ATOM 1817 C CA . LYS A 1 226 ? 5.618 8.182 19.623 1.00 83.31 226 LYS A CA 1
ATOM 1818 C C . LYS A 1 226 ? 4.234 8.101 20.245 1.00 83.31 226 LYS A C 1
ATOM 1820 O O . LYS A 1 226 ? 3.997 7.319 21.168 1.00 83.31 226 LYS A O 1
ATOM 1825 N N . VAL A 1 227 ? 3.331 8.931 19.732 1.00 83.62 227 VAL A N 1
ATOM 1826 C CA . VAL A 1 227 ? 1.903 8.890 20.050 1.00 83.62 227 VAL A CA 1
ATOM 1827 C C . VAL A 1 227 ? 1.183 8.218 18.889 1.00 83.62 227 VAL A C 1
ATOM 1829 O O . VAL A 1 227 ? 1.276 8.675 17.754 1.00 83.62 227 VAL A O 1
ATOM 1832 N N . PHE A 1 228 ? 0.477 7.132 19.181 1.00 86.56 228 PHE A N 1
ATOM 1833 C CA . PHE A 1 228 ? -0.397 6.426 18.256 1.00 86.56 228 PHE A CA 1
ATOM 1834 C C . PHE A 1 228 ? -1.852 6.787 18.556 1.00 86.56 228 PHE A C 1
ATOM 1836 O O . PHE A 1 228 ? -2.309 6.612 19.687 1.00 86.56 228 PHE A O 1
ATOM 1843 N N . GLY A 1 229 ? -2.581 7.278 17.555 1.00 88.38 229 GLY A N 1
ATOM 1844 C CA . GLY A 1 229 ? -3.929 7.822 17.724 1.00 88.38 229 GLY A CA 1
ATOM 1845 C C . GLY A 1 229 ? -3.951 9.282 18.218 1.00 88.38 229 GLY A C 1
ATOM 1846 O O . GLY A 1 229 ? -2.953 9.993 18.086 1.00 88.38 229 GLY A O 1
ATOM 1847 N N . PRO A 1 230 ? -5.073 9.744 18.805 1.00 91.94 230 PRO A N 1
ATOM 1848 C CA . PRO A 1 230 ? -6.277 8.962 19.078 1.00 91.94 230 PRO A CA 1
ATOM 1849 C C . PRO A 1 230 ? -7.016 8.500 17.821 1.00 91.94 230 PRO A C 1
ATOM 1851 O O . PRO A 1 230 ? -7.184 9.264 16.877 1.00 91.94 230 PRO A O 1
ATOM 1854 N N . PHE A 1 231 ? -7.478 7.255 17.835 1.00 94.56 231 PHE A N 1
ATOM 1855 C CA . PHE A 1 231 ? -8.510 6.766 16.920 1.00 94.56 231 PHE A CA 1
ATOM 1856 C C . PHE A 1 231 ? -9.827 6.634 17.696 1.00 94.56 231 PHE A C 1
ATOM 1858 O O . PHE A 1 231 ? -9.817 6.579 18.933 1.00 94.56 231 PHE A O 1
ATOM 1865 N N . ARG A 1 232 ? -10.958 6.593 16.991 1.00 95.94 232 ARG A N 1
ATOM 1866 C CA . ARG A 1 232 ? -12.285 6.464 17.603 1.00 95.94 232 ARG A CA 1
ATOM 1867 C C . ARG A 1 232 ? -12.810 5.043 17.437 1.00 95.94 232 ARG A C 1
ATOM 1869 O O . ARG A 1 232 ? -12.812 4.505 16.338 1.00 95.94 232 ARG A O 1
ATOM 1876 N N . VAL A 1 233 ? -13.299 4.463 18.524 1.00 97.50 233 VAL A N 1
ATOM 1877 C CA . VAL A 1 233 ? -14.263 3.365 18.488 1.00 97.50 233 VAL A CA 1
ATOM 1878 C C . VAL A 1 233 ? -15.644 4.003 18.469 1.00 97.50 233 VAL A C 1
ATOM 1880 O O . VAL A 1 233 ? -16.017 4.697 19.412 1.00 97.50 233 VAL A O 1
ATOM 1883 N N . HIS A 1 234 ? -16.386 3.830 17.384 1.00 97.75 234 HIS A N 1
ATOM 1884 C CA . HIS A 1 234 ? -17.730 4.367 17.221 1.00 97.75 234 HIS A CA 1
ATOM 1885 C C . HIS A 1 234 ? -18.757 3.244 17.273 1.00 97.75 234 HIS A C 1
ATOM 1887 O O . HIS A 1 234 ? -18.566 2.189 16.672 1.00 97.75 234 HIS A O 1
ATOM 1893 N N . LEU A 1 235 ? -19.851 3.498 17.986 1.00 97.75 235 LEU A N 1
ATOM 1894 C CA . LEU A 1 235 ? -20.970 2.577 18.115 1.00 97.75 235 LEU A CA 1
ATOM 1895 C C . LEU A 1 235 ? -22.220 3.243 17.553 1.00 97.75 235 LEU A C 1
ATOM 1897 O O . LEU A 1 235 ? -22.434 4.437 17.773 1.00 97.75 235 LEU A O 1
ATOM 1901 N N . ASN A 1 236 ? -23.051 2.490 16.850 1.00 97.31 236 ASN A N 1
ATOM 1902 C CA . ASN A 1 236 ? -24.385 2.930 16.452 1.00 97.31 236 ASN A CA 1
ATOM 1903 C C . ASN A 1 236 ? -25.362 1.754 16.492 1.00 97.31 236 ASN A C 1
ATOM 1905 O O . ASN A 1 236 ? -24.956 0.594 16.511 1.00 97.31 236 ASN A O 1
ATOM 1909 N N . SER A 1 237 ? -26.655 2.045 16.549 1.00 95.94 237 SER A N 1
ATOM 1910 C CA . SER A 1 237 ? -27.705 1.031 16.566 1.00 95.94 237 SER A CA 1
ATOM 1911 C C . SER A 1 237 ? -28.854 1.433 15.654 1.00 95.94 237 SER A C 1
ATOM 1913 O O . SER A 1 237 ? -29.015 2.602 15.291 1.00 95.94 237 SER A O 1
ATOM 1915 N N . ALA A 1 238 ? -29.639 0.447 15.240 1.00 94.88 238 ALA A N 1
ATOM 1916 C CA . ALA A 1 238 ? -30.836 0.662 14.443 1.00 94.88 238 ALA A CA 1
ATOM 1917 C C . ALA A 1 238 ? -31.931 -0.330 14.858 1.00 94.88 238 ALA A C 1
ATOM 1919 O O . ALA A 1 238 ? -31.629 -1.397 15.390 1.00 94.88 238 ALA A O 1
ATOM 1920 N N . PRO A 1 239 ? -33.214 -0.032 14.594 1.00 92.75 239 PRO A N 1
ATOM 1921 C CA . PRO A 1 239 ? -34.270 -1.023 14.749 1.00 92.75 239 PRO A CA 1
ATOM 1922 C C . PRO A 1 239 ? -33.997 -2.267 13.896 1.00 92.75 239 PRO A C 1
ATOM 1924 O O . PRO A 1 239 ? -33.504 -2.168 12.770 1.00 92.75 239 PRO A O 1
ATOM 1927 N N . LYS A 1 240 ? -34.397 -3.447 14.386 1.00 87.94 240 LYS A N 1
ATOM 1928 C CA . LYS A 1 240 ? -34.192 -4.730 13.689 1.00 87.94 240 LYS A CA 1
ATOM 1929 C C . LYS A 1 240 ? -34.753 -4.742 12.258 1.00 87.94 240 LYS A C 1
ATOM 1931 O O . LYS A 1 240 ? -34.176 -5.401 11.398 1.00 87.94 240 LYS A O 1
ATOM 1936 N N . SER A 1 241 ? -35.804 -3.972 11.973 1.00 88.88 241 SER A N 1
ATOM 1937 C CA . SER A 1 241 ? -36.414 -3.836 10.640 1.00 88.88 241 SER A CA 1
ATOM 1938 C C . SER A 1 241 ? -35.573 -3.063 9.612 1.00 88.88 241 SER A C 1
ATOM 1940 O O . SER A 1 241 ? -35.842 -3.156 8.417 1.00 88.88 241 SER A O 1
ATOM 1942 N N . VAL A 1 242 ? -34.561 -2.303 10.038 1.00 91.62 242 VAL A N 1
ATOM 1943 C CA . VAL A 1 242 ? -33.747 -1.444 9.161 1.00 91.62 242 VAL A CA 1
ATOM 1944 C C . VAL A 1 242 ? -32.578 -2.225 8.563 1.00 91.62 242 VAL A C 1
ATOM 1946 O O . VAL A 1 242 ? -31.966 -3.037 9.245 1.00 91.62 242 VAL A O 1
ATOM 1949 N N . GLN A 1 243 ? -32.220 -1.989 7.300 1.00 89.75 243 GLN A N 1
ATOM 1950 C CA . GLN A 1 243 ? -31.097 -2.688 6.660 1.00 89.75 243 GLN A CA 1
ATOM 1951 C C . GLN A 1 243 ? -29.743 -2.378 7.341 1.00 89.75 243 GLN A C 1
ATOM 1953 O O . GLN A 1 243 ? -29.488 -1.209 7.648 1.00 89.75 243 GLN A O 1
ATOM 1958 N N . PRO A 1 244 ? -28.844 -3.371 7.527 1.00 88.12 244 PRO A N 1
ATOM 1959 C CA . PRO A 1 244 ? -27.524 -3.171 8.146 1.00 88.12 244 PRO A CA 1
ATOM 1960 C C . PRO A 1 244 ? -26.687 -2.054 7.509 1.00 88.12 244 PRO A C 1
ATOM 1962 O O . PRO A 1 244 ? -25.983 -1.327 8.208 1.00 88.12 244 PRO A O 1
ATOM 1965 N N . SER A 1 245 ? -26.837 -1.835 6.197 1.00 91.62 245 SER A N 1
ATOM 1966 C CA . SER A 1 245 ? -26.145 -0.777 5.447 1.00 91.62 245 SER A CA 1
ATOM 1967 C C . SER A 1 245 ? -26.360 0.635 6.009 1.00 91.62 245 SER A C 1
ATOM 1969 O O . SER A 1 245 ? -25.569 1.533 5.736 1.00 91.62 245 SER A O 1
ATOM 1971 N N . VAL A 1 246 ? -27.440 0.867 6.765 1.00 95.19 246 VAL A N 1
ATOM 1972 C CA . VAL A 1 246 ? -27.688 2.162 7.420 1.00 95.19 246 VAL A CA 1
ATOM 1973 C C . VAL A 1 246 ? -26.643 2.439 8.504 1.00 95.19 246 VAL A C 1
ATOM 1975 O O . VAL A 1 246 ? -26.171 3.570 8.602 1.00 95.19 246 VAL A O 1
ATOM 1978 N N . LEU A 1 247 ? -26.223 1.415 9.256 1.00 97.19 247 LEU A N 1
ATOM 1979 C CA . LEU A 1 247 ? -25.173 1.544 10.270 1.00 97.19 247 LEU A CA 1
ATOM 1980 C C . LEU A 1 247 ? -23.824 1.891 9.628 1.00 97.19 247 LEU A C 1
ATOM 1982 O O . LEU A 1 247 ? -23.132 2.784 10.112 1.00 97.19 247 LEU A O 1
ATOM 1986 N N . TRP A 1 248 ? -23.492 1.247 8.504 1.00 97.06 248 TRP A N 1
ATOM 1987 C CA . TRP A 1 248 ? -22.289 1.549 7.720 1.00 97.06 248 TRP A CA 1
ATOM 1988 C C . TRP A 1 248 ? -22.279 2.999 7.215 1.00 97.06 248 TRP A C 1
ATOM 1990 O O . TRP A 1 248 ? -21.328 3.742 7.457 1.00 97.06 248 TRP A O 1
ATOM 2000 N N . LYS A 1 249 ? -23.370 3.443 6.574 1.00 96.75 249 LYS A N 1
ATOM 2001 C CA . LYS A 1 249 ? -23.491 4.818 6.060 1.00 96.75 249 LYS A CA 1
ATOM 2002 C C . LYS A 1 249 ? -23.362 5.860 7.172 1.00 96.75 249 LYS A C 1
ATOM 2004 O O . LYS A 1 249 ? -22.670 6.859 6.990 1.00 96.75 249 LYS A O 1
ATOM 2009 N N . ALA A 1 250 ? -23.980 5.614 8.327 1.00 97.19 250 ALA A N 1
ATOM 2010 C CA . ALA A 1 250 ? -23.847 6.486 9.491 1.00 97.19 250 ALA A CA 1
ATOM 2011 C C . ALA A 1 250 ? -22.404 6.510 10.033 1.00 97.19 250 ALA A C 1
ATOM 2013 O O . ALA A 1 250 ? -21.893 7.579 10.359 1.00 97.19 250 ALA A O 1
ATOM 2014 N N . ALA A 1 251 ? -21.708 5.369 10.061 1.00 97.94 251 ALA A N 1
ATOM 2015 C CA . ALA A 1 251 ? -20.305 5.306 10.475 1.00 97.94 251 ALA A CA 1
ATOM 2016 C C . ALA A 1 251 ? -19.371 6.067 9.515 1.00 97.94 251 ALA A C 1
ATOM 2018 O O . ALA A 1 251 ? -18.464 6.765 9.969 1.00 97.94 251 ALA A O 1
ATOM 2019 N N . LYS A 1 252 ? -19.629 6.012 8.200 1.00 97.31 252 LYS A N 1
ATOM 2020 C CA . LYS A 1 252 ? -18.932 6.831 7.188 1.00 97.31 252 LYS A CA 1
ATOM 2021 C C . LYS A 1 252 ? -19.197 8.327 7.356 1.00 97.31 252 LYS A C 1
ATOM 2023 O O . LYS A 1 252 ? -18.295 9.138 7.193 1.00 97.31 252 LYS A O 1
ATOM 2028 N N . GLN A 1 253 ? -20.414 8.723 7.720 1.00 97.12 253 GLN A N 1
ATOM 2029 C CA . GLN A 1 253 ? -20.689 10.124 8.059 1.00 97.12 253 GLN A CA 1
ATOM 2030 C C . GLN A 1 253 ? -19.933 10.550 9.323 1.00 97.12 253 GLN A C 1
ATOM 2032 O O . GLN A 1 253 ? -19.354 11.637 9.358 1.00 97.12 253 GLN A O 1
ATOM 2037 N N . GLN A 1 254 ? -19.875 9.681 10.335 1.00 97.50 254 GLN A N 1
ATOM 2038 C CA . GLN A 1 254 ? -19.101 9.947 11.544 1.00 97.50 254 GLN A CA 1
ATOM 2039 C C . GLN A 1 254 ? -17.603 10.086 11.241 1.00 97.50 254 GLN A C 1
ATOM 2041 O O . GLN A 1 254 ? -16.968 10.976 11.800 1.00 97.50 254 GLN A O 1
ATOM 2046 N N . SER A 1 255 ? -17.025 9.282 10.339 1.00 97.00 255 SER A N 1
ATOM 2047 C CA . SER A 1 255 ? -15.596 9.393 10.001 1.00 97.00 255 SER A CA 1
ATOM 2048 C C . SER A 1 255 ? -15.233 10.746 9.387 1.00 97.00 255 SER A C 1
ATOM 2050 O O . SER A 1 255 ? -14.175 11.295 9.702 1.00 97.00 255 SER A O 1
ATOM 2052 N N . LEU A 1 256 ? -16.129 11.343 8.595 1.00 96.50 256 LEU A N 1
ATOM 2053 C CA . LEU A 1 256 ? -15.959 12.706 8.078 1.00 96.50 256 LEU A CA 1
ATOM 2054 C C . LEU A 1 256 ? -15.978 13.751 9.202 1.00 96.50 256 LEU A C 1
ATOM 2056 O O . LEU A 1 256 ? -15.164 14.675 9.203 1.00 96.50 256 LEU A O 1
ATOM 2060 N N . ILE A 1 257 ? -16.869 13.594 10.187 1.00 96.25 257 ILE A N 1
ATOM 2061 C CA . ILE A 1 257 ? -16.912 14.469 11.368 1.00 96.25 257 ILE A CA 1
ATOM 2062 C C . ILE A 1 257 ? -15.594 14.371 12.148 1.00 96.25 257 ILE A C 1
ATOM 2064 O O . ILE A 1 257 ? -14.999 15.400 12.465 1.00 96.25 257 ILE A O 1
ATOM 2068 N N . GLU A 1 258 ? -15.105 13.156 12.410 1.00 96.12 258 GLU A N 1
ATOM 2069 C CA . GLU A 1 258 ? -13.841 12.939 13.127 1.00 96.12 258 GLU A CA 1
ATOM 2070 C C . GLU A 1 258 ? -12.638 13.530 12.384 1.00 96.12 258 GLU A C 1
ATOM 2072 O O . GLU A 1 258 ? -11.782 14.168 12.999 1.00 96.12 258 GLU A O 1
ATOM 2077 N N . THR A 1 259 ? -12.598 13.373 11.060 1.00 94.12 259 THR A N 1
ATOM 2078 C CA . THR A 1 259 ? -11.545 13.942 10.205 1.00 94.12 259 THR A CA 1
ATOM 2079 C C . THR A 1 259 ? -11.526 15.468 10.300 1.00 94.12 259 THR A C 1
ATOM 2081 O O . THR A 1 259 ? -10.467 16.069 10.470 1.00 94.12 259 THR A O 1
ATOM 2084 N N . ASN A 1 260 ? -12.699 16.110 10.284 1.00 94.31 260 ASN A N 1
ATOM 2085 C CA . ASN A 1 260 ? -12.819 17.567 10.405 1.00 94.31 260 ASN A CA 1
ATOM 2086 C C . ASN A 1 260 ? -12.476 18.095 11.807 1.00 94.31 260 ASN A C 1
ATOM 2088 O O . ASN A 1 260 ? -12.040 19.239 11.952 1.00 94.31 260 ASN A O 1
ATOM 2092 N N . GLN A 1 261 ? -12.671 17.281 12.846 1.00 93.75 261 GLN A N 1
ATOM 2093 C CA . GLN A 1 261 ? -12.306 17.627 14.222 1.00 93.75 261 GLN A CA 1
ATOM 2094 C C . GLN A 1 261 ? -10.814 17.429 14.517 1.00 93.75 261 GLN A C 1
ATOM 2096 O O . GLN A 1 261 ? -10.316 17.931 15.529 1.00 93.75 261 GLN A O 1
ATOM 2101 N N . TRP A 1 262 ? -10.084 16.719 13.656 1.00 93.12 262 TRP A N 1
ATOM 2102 C CA . TRP A 1 262 ? -8.665 16.466 13.855 1.00 93.12 262 TRP A CA 1
ATOM 2103 C C . TRP A 1 262 ? -7.811 17.736 13.684 1.00 93.12 262 TRP A C 1
ATOM 2105 O O . TRP A 1 262 ? -7.993 18.495 12.726 1.00 93.12 262 TRP A O 1
ATOM 2115 N N . PRO A 1 263 ? -6.800 17.964 14.546 1.00 93.62 263 PRO A N 1
ATOM 2116 C CA . PRO A 1 263 ? -6.438 17.209 15.743 1.00 93.62 263 PRO A CA 1
ATOM 2117 C C . PRO A 1 263 ? -7.293 17.615 16.947 1.00 93.62 263 PRO A C 1
ATOM 2119 O O . PRO A 1 263 ? -7.575 18.794 17.162 1.00 93.62 263 PRO A O 1
ATOM 2122 N N . TYR A 1 264 ? -7.635 16.637 17.785 1.00 91.00 264 TYR A N 1
ATOM 2123 C CA . TYR A 1 264 ? -8.558 16.843 18.898 1.00 91.00 264 TYR A CA 1
ATOM 2124 C C . TYR A 1 264 ? -8.059 17.839 19.961 1.00 91.00 264 TYR A C 1
ATOM 2126 O O . TYR A 1 264 ? -6.910 17.809 20.416 1.00 91.00 264 TYR A O 1
ATOM 2134 N N . SER A 1 265 ? -8.963 18.682 20.464 1.00 89.38 265 SER A N 1
ATOM 2135 C CA . SER A 1 265 ? -8.680 19.619 21.561 1.00 89.38 265 SER A CA 1
ATOM 2136 C C . SER A 1 265 ? -8.653 18.948 22.938 1.00 89.38 265 SER A C 1
ATOM 2138 O O . SER A 1 265 ? -7.944 19.419 23.822 1.00 89.38 265 SER A O 1
ATOM 2140 N N . PHE A 1 266 ? -9.324 17.807 23.110 1.00 84.62 266 PHE A N 1
ATOM 2141 C CA . PHE A 1 266 ? -9.553 17.187 24.421 1.00 84.62 266 PHE A CA 1
ATOM 2142 C C . PHE A 1 266 ? -8.422 16.308 25.002 1.00 84.62 266 PHE A C 1
ATOM 2144 O O . PHE A 1 266 ? -8.370 16.213 26.224 1.00 84.62 266 PHE A O 1
ATOM 2151 N N . PRO A 1 267 ? -7.491 15.672 24.246 1.00 83.25 267 PRO A N 1
ATOM 2152 C CA . PRO A 1 267 ? -6.458 14.837 24.885 1.00 83.25 267 PRO A CA 1
ATOM 2153 C C . PRO A 1 267 ? -5.537 15.632 25.830 1.00 83.25 267 PRO A C 1
ATOM 2155 O O . PRO A 1 267 ? -4.863 16.551 25.387 1.00 83.25 267 PRO A O 1
ATOM 2158 N N . ILE A 1 268 ? -5.459 15.295 27.116 1.00 76.56 268 ILE A N 1
ATOM 2159 C CA . ILE A 1 268 ? -4.714 16.113 28.101 1.00 76.56 268 ILE A CA 1
ATOM 2160 C C . ILE A 1 268 ? -3.200 15.851 28.080 1.00 76.56 268 ILE A C 1
ATOM 2162 O O . ILE A 1 268 ? -2.418 16.651 28.589 1.00 76.56 268 ILE A O 1
ATOM 2166 N N . SER A 1 269 ? -2.758 14.747 27.468 1.00 77.06 269 SER A N 1
ATOM 2167 C CA . SER A 1 269 ? -1.336 14.405 27.423 1.00 77.06 269 SER A CA 1
ATOM 2168 C C . SER A 1 269 ? -0.505 15.519 26.769 1.00 77.06 269 SER A C 1
ATOM 2170 O O . SER A 1 269 ? -0.793 15.881 25.627 1.00 77.06 269 SER A O 1
ATOM 2172 N N . PRO A 1 270 ? 0.583 15.991 27.412 1.00 78.00 270 PRO A N 1
ATOM 2173 C CA . PRO A 1 270 ? 1.465 17.002 26.828 1.00 78.00 270 PRO A CA 1
ATOM 2174 C C . PRO A 1 270 ? 2.222 16.489 25.594 1.00 78.00 270 PRO A C 1
ATOM 2176 O O . PRO A 1 270 ? 2.783 17.277 24.840 1.00 78.00 270 PRO A O 1
ATOM 2179 N N . TYR A 1 271 ? 2.243 15.170 25.375 1.00 79.94 271 TYR A N 1
ATOM 2180 C CA . TYR A 1 271 ? 2.861 14.551 24.203 1.00 79.94 271 TYR A CA 1
ATOM 2181 C C . TYR A 1 271 ? 1.946 14.561 22.973 1.00 79.94 271 TYR A C 1
ATOM 2183 O O . TYR A 1 271 ? 2.422 14.335 21.863 1.00 79.94 271 TYR A O 1
ATOM 2191 N N . PHE A 1 272 ? 0.648 14.835 23.145 1.00 84.12 272 PHE A N 1
ATOM 2192 C CA . PHE A 1 272 ? -0.265 15.069 22.033 1.00 84.12 272 PHE A CA 1
ATOM 2193 C C . PHE A 1 272 ? -0.354 16.572 21.755 1.00 84.12 272 PHE A C 1
ATOM 2195 O O . PHE A 1 272 ? -1.021 17.313 22.479 1.00 84.12 272 PHE A O 1
ATOM 2202 N N . LEU A 1 273 ? 0.296 17.028 20.684 1.00 89.19 273 LEU A N 1
ATOM 2203 C CA . LEU A 1 273 ? 0.255 18.440 20.312 1.00 89.19 273 LEU A CA 1
ATOM 2204 C C . LEU A 1 273 ? -1.127 18.843 19.796 1.00 89.19 273 LEU A C 1
ATOM 2206 O O . LEU A 1 273 ? -1.730 18.160 18.961 1.00 89.19 273 LEU A O 1
ATOM 2210 N N . LYS A 1 274 ? -1.617 19.986 20.272 1.00 90.06 274 LYS A N 1
ATOM 2211 C CA . LYS A 1 274 ? -2.881 20.590 19.836 1.00 90.06 274 LYS A CA 1
ATOM 2212 C C . LYS A 1 274 ? -2.734 21.290 18.494 1.00 90.06 274 LYS A C 1
ATOM 2214 O O . LYS A 1 274 ? -1.625 21.586 18.059 1.00 90.06 274 LYS A O 1
ATOM 2219 N N . LYS A 1 275 ? -3.868 21.618 17.864 1.00 92.69 275 LYS A N 1
ATOM 2220 C CA . LYS A 1 275 ? -3.915 22.309 16.564 1.00 92.69 275 LYS A CA 1
ATOM 2221 C C . LYS A 1 275 ? -3.017 23.552 16.521 1.00 92.69 275 LYS A C 1
ATOM 2223 O O . LYS A 1 275 ? -2.213 23.673 15.611 1.00 92.69 275 LYS A O 1
ATOM 2228 N N . ALA A 1 276 ? -3.085 24.409 17.543 1.00 92.81 276 ALA A N 1
ATOM 2229 C CA . ALA A 1 276 ? -2.286 25.637 17.626 1.00 92.81 276 ALA A CA 1
ATOM 2230 C C . ALA A 1 276 ? -0.767 25.407 17.784 1.00 92.81 276 ALA A C 1
ATOM 2232 O O . ALA A 1 276 ? 0.020 26.310 17.530 1.00 92.81 276 ALA A O 1
ATOM 2233 N N . GLN A 1 277 ? -0.343 24.213 18.206 1.00 93.94 277 GLN A N 1
ATOM 2234 C CA . GLN A 1 277 ? 1.070 23.851 18.379 1.00 93.94 277 GLN A CA 1
ATOM 2235 C C . GLN A 1 277 ? 1.645 23.144 17.145 1.00 93.94 277 GLN A C 1
ATOM 2237 O O . GLN A 1 277 ? 2.824 22.792 17.125 1.00 93.94 277 GLN A O 1
ATOM 2242 N N . ARG A 1 278 ? 0.812 22.894 16.132 1.00 94.25 278 ARG A N 1
ATOM 2243 C CA . ARG A 1 278 ? 1.177 22.180 14.911 1.00 94.25 278 ARG A CA 1
ATOM 2244 C C . ARG A 1 278 ? 1.394 23.152 13.761 1.00 94.25 278 ARG A C 1
ATOM 2246 O O . ARG A 1 278 ? 0.951 24.293 13.803 1.00 94.25 278 ARG A O 1
ATOM 2253 N N . CYS A 1 279 ? 2.104 22.674 12.754 1.00 95.06 279 CYS A N 1
ATOM 2254 C CA . CYS A 1 279 ? 2.587 23.471 11.636 1.00 95.06 279 CYS A CA 1
ATOM 2255 C C . CYS A 1 279 ? 1.797 23.175 10.354 1.00 95.06 279 CYS A C 1
ATOM 2257 O O . CYS A 1 279 ? 1.083 22.167 10.258 1.00 95.06 279 CYS A O 1
ATOM 2259 N N . SER A 1 280 ? 1.978 24.014 9.344 1.00 94.31 280 SER A N 1
ATOM 2260 C CA . SER A 1 280 ? 1.503 23.783 7.981 1.00 94.31 280 SER A CA 1
ATOM 2261 C C . SER A 1 280 ? 2.587 24.093 6.960 1.00 94.31 280 SER A C 1
ATOM 2263 O O . SER A 1 280 ? 3.406 24.990 7.149 1.00 94.31 280 SER A O 1
ATOM 2265 N N . VAL A 1 281 ? 2.581 23.345 5.863 1.00 94.19 281 VAL A N 1
ATOM 2266 C CA . VAL A 1 281 ? 3.420 23.626 4.698 1.00 94.19 281 VAL A CA 1
ATOM 2267 C C . VAL A 1 281 ? 2.537 23.604 3.458 1.00 94.19 281 VAL A C 1
ATOM 2269 O O . VAL A 1 281 ? 1.727 22.692 3.315 1.00 94.19 281 VAL A O 1
ATOM 2272 N N . SER A 1 282 ? 2.668 24.587 2.577 1.00 95.38 282 SER A N 1
ATOM 2273 C CA . SER A 1 282 ? 1.966 24.650 1.294 1.00 95.38 282 SER A CA 1
ATOM 2274 C C . SER A 1 282 ? 2.933 24.779 0.127 1.00 95.38 282 SER A C 1
ATOM 2276 O O . SER A 1 282 ? 4.107 25.100 0.308 1.00 95.38 282 SER A O 1
ATOM 2278 N N . GLY A 1 283 ? 2.430 24.500 -1.069 1.00 95.00 283 GLY A N 1
ATOM 2279 C CA . GLY A 1 283 ? 3.168 24.670 -2.310 1.00 95.00 283 GLY A CA 1
ATOM 2280 C C . GLY A 1 283 ? 2.522 23.913 -3.461 1.00 95.00 283 GLY A C 1
ATOM 2281 O O . GLY A 1 283 ? 1.409 23.381 -3.354 1.00 95.00 283 GLY A O 1
ATOM 2282 N N . ARG A 1 284 ? 3.247 23.853 -4.575 1.00 95.19 284 ARG A N 1
ATOM 2283 C CA . ARG A 1 284 ? 2.839 23.134 -5.778 1.00 95.19 284 ARG A CA 1
ATOM 2284 C C . ARG A 1 284 ? 4.006 22.358 -6.373 1.00 95.19 284 ARG A C 1
ATOM 2286 O O . ARG A 1 284 ? 5.027 22.933 -6.714 1.00 95.19 284 ARG A O 1
ATOM 2293 N N . LEU A 1 285 ? 3.834 21.056 -6.549 1.00 96.38 285 LEU A N 1
ATOM 2294 C CA . LEU A 1 285 ? 4.738 20.193 -7.289 1.00 96.38 285 LEU A CA 1
ATOM 2295 C C . LEU A 1 285 ? 4.406 20.244 -8.786 1.00 96.38 285 LEU A C 1
ATOM 2297 O O . LEU A 1 285 ? 3.267 20.018 -9.208 1.00 96.38 285 LEU A O 1
ATOM 2301 N N . LEU A 1 286 ? 5.429 20.512 -9.584 1.00 96.56 286 LEU A N 1
ATOM 2302 C CA . LEU A 1 286 ? 5.432 20.432 -11.036 1.00 96.56 286 LEU A CA 1
ATOM 2303 C C . LEU A 1 286 ? 6.345 19.285 -11.466 1.00 96.56 286 LEU A C 1
ATOM 2305 O O . LEU A 1 286 ? 7.362 19.029 -10.830 1.00 96.56 286 LEU A O 1
ATOM 2309 N N . VAL A 1 287 ? 6.010 18.618 -12.562 1.00 96.56 287 VAL A N 1
ATOM 2310 C CA . VAL A 1 287 ? 6.883 17.649 -13.227 1.00 96.56 287 VAL A CA 1
ATOM 2311 C C . VAL A 1 287 ? 7.524 18.327 -14.425 1.00 96.56 287 VAL A C 1
ATOM 2313 O O . VAL A 1 287 ? 6.831 18.935 -15.242 1.00 96.56 287 VAL A O 1
ATOM 2316 N N . HIS A 1 288 ? 8.841 18.209 -14.553 1.00 95.31 288 HIS A N 1
ATOM 2317 C CA . HIS A 1 288 ? 9.573 18.625 -15.743 1.00 95.31 288 HIS A CA 1
ATOM 2318 C C . HIS A 1 288 ? 10.241 17.420 -16.393 1.00 95.31 288 HIS A C 1
ATOM 2320 O O . HIS A 1 288 ? 11.415 17.133 -16.191 1.00 95.31 288 HIS A O 1
ATOM 2326 N N . ASP A 1 289 ? 9.458 16.704 -17.195 1.00 91.50 289 ASP A N 1
ATOM 2327 C CA . ASP A 1 289 ? 9.975 15.672 -18.084 1.00 91.50 289 ASP A CA 1
ATOM 2328 C C . ASP A 1 289 ? 10.101 16.237 -19.500 1.00 91.50 289 ASP A C 1
ATOM 2330 O O . ASP A 1 289 ? 9.116 16.334 -20.237 1.00 91.50 289 ASP A O 1
ATOM 2334 N N . ARG A 1 290 ? 11.329 16.598 -19.882 1.00 86.56 290 ARG A N 1
ATOM 2335 C CA . ARG A 1 290 ? 11.642 17.210 -21.185 1.00 86.56 290 ARG A CA 1
ATOM 2336 C C . ARG A 1 290 ? 11.288 16.343 -22.397 1.00 86.56 290 ARG A C 1
ATOM 2338 O O . ARG A 1 290 ? 11.217 16.871 -23.503 1.00 86.56 290 ARG A O 1
ATOM 2345 N N . PHE A 1 291 ? 11.082 15.038 -22.207 1.00 85.62 291 PHE A N 1
ATOM 2346 C CA . PHE A 1 291 ? 10.690 14.114 -23.275 1.00 85.62 291 PHE A CA 1
ATOM 2347 C C . PHE A 1 291 ? 9.169 13.977 -23.406 1.00 85.62 291 PHE A C 1
ATOM 2349 O O . PHE A 1 291 ? 8.696 13.495 -24.430 1.00 85.62 291 PHE A O 1
ATOM 2356 N N . ILE A 1 292 ? 8.409 14.436 -22.407 1.00 87.00 292 ILE A N 1
ATOM 2357 C CA . ILE A 1 292 ? 6.946 14.571 -22.472 1.00 87.00 292 ILE A CA 1
ATOM 2358 C C . ILE A 1 292 ? 6.570 15.987 -22.915 1.00 87.00 292 ILE A C 1
ATOM 2360 O O . ILE A 1 292 ? 5.736 16.172 -23.798 1.00 87.00 292 ILE A O 1
ATOM 2364 N N . SER A 1 293 ? 7.173 17.000 -22.291 1.00 87.50 293 SER A N 1
ATOM 2365 C CA . SER A 1 293 ? 6.860 18.408 -22.527 1.00 87.50 293 SER A CA 1
ATOM 2366 C C . SER A 1 293 ? 8.099 19.285 -22.330 1.00 87.50 293 SER A C 1
ATOM 2368 O O . SER A 1 293 ? 8.823 19.118 -21.350 1.00 87.50 293 SER A O 1
ATOM 2370 N N . PRO A 1 294 ? 8.325 20.302 -23.186 1.00 85.12 294 PRO A N 1
ATOM 2371 C CA . PRO A 1 294 ? 9.428 21.246 -23.002 1.00 85.12 294 PRO A CA 1
ATOM 2372 C C . PRO A 1 294 ? 9.250 22.146 -21.768 1.00 85.12 294 PRO A C 1
ATOM 2374 O O . PRO A 1 294 ? 10.217 22.748 -21.308 1.00 85.12 294 PRO A O 1
ATOM 2377 N N . LYS A 1 295 ? 8.024 22.271 -21.242 1.00 92.56 295 LYS A N 1
ATOM 2378 C CA . LYS A 1 295 ? 7.704 23.056 -20.041 1.00 92.56 295 LYS A CA 1
ATOM 2379 C C . LYS A 1 295 ? 7.305 22.140 -18.893 1.00 92.56 295 LYS A C 1
ATOM 2381 O O . LYS A 1 295 ? 6.644 21.125 -19.125 1.00 92.56 295 LYS A O 1
ATOM 2386 N N . ALA A 1 296 ? 7.626 22.558 -17.671 1.00 95.62 296 ALA A N 1
ATOM 2387 C CA . ALA A 1 296 ? 7.088 21.938 -16.471 1.00 95.62 296 ALA A CA 1
ATOM 2388 C C . ALA A 1 296 ? 5.549 22.009 -16.461 1.00 95.62 296 ALA A C 1
ATOM 2390 O O . ALA A 1 296 ? 4.959 22.999 -16.905 1.00 95.62 296 ALA A O 1
ATOM 2391 N N . PHE A 1 297 ? 4.902 20.959 -15.965 1.00 94.44 297 PHE A N 1
ATOM 2392 C CA . PHE A 1 297 ? 3.447 20.825 -15.904 1.00 94.44 297 PHE A CA 1
ATOM 2393 C C . PHE A 1 297 ? 2.996 20.361 -14.510 1.00 94.44 297 PHE A C 1
ATOM 2395 O O . PHE A 1 297 ? 3.803 19.806 -13.768 1.00 94.44 297 PHE A O 1
ATOM 2402 N N . PRO A 1 298 ? 1.734 20.594 -14.107 1.00 94.69 298 PRO A N 1
ATOM 2403 C CA . PRO A 1 298 ? 1.251 20.193 -12.787 1.00 94.69 298 PRO A CA 1
ATOM 2404 C C . PRO A 1 298 ? 1.397 18.690 -12.521 1.00 94.69 298 PRO A C 1
ATOM 2406 O O . PRO A 1 298 ? 1.027 17.866 -13.357 1.00 94.69 298 PRO A O 1
ATOM 2409 N N . ALA A 1 299 ? 1.889 18.337 -11.331 1.00 93.62 299 ALA A N 1
ATOM 2410 C CA . ALA A 1 299 ? 1.998 16.955 -10.875 1.00 93.62 299 ALA A CA 1
ATOM 2411 C C . ALA A 1 299 ? 0.629 16.408 -10.419 1.00 93.62 299 ALA A C 1
ATOM 2413 O O . ALA A 1 299 ? 0.344 16.269 -9.225 1.00 93.62 299 ALA A O 1
ATOM 2414 N N . ASN A 1 300 ? -0.260 16.143 -11.375 1.00 89.62 300 ASN A N 1
ATOM 2415 C CA . ASN A 1 300 ? -1.561 15.530 -11.098 1.00 89.62 300 ASN A CA 1
ATOM 2416 C C . ASN A 1 300 ? -1.368 14.127 -10.503 1.00 89.62 300 ASN A C 1
ATOM 2418 O O . ASN A 1 300 ? -0.467 13.403 -10.917 1.00 89.62 300 ASN A O 1
ATOM 2422 N N . SER A 1 301 ? -2.187 13.753 -9.515 1.00 89.44 301 SER A N 1
ATOM 2423 C CA . SER A 1 301 ? -2.051 12.478 -8.786 1.00 89.44 301 SER A CA 1
ATOM 2424 C C . SER A 1 301 ? -0.689 12.275 -8.102 1.00 89.44 301 SER A C 1
ATOM 2426 O O . SER A 1 301 ? -0.222 11.148 -7.926 1.00 89.44 301 SER A O 1
ATOM 2428 N N . ALA A 1 302 ? -0.029 13.369 -7.711 1.00 91.56 302 ALA A N 1
ATOM 2429 C CA . ALA A 1 302 ? 1.157 13.298 -6.871 1.00 91.56 302 ALA A CA 1
ATOM 2430 C C . ALA A 1 302 ? 0.811 12.884 -5.441 1.00 91.56 302 ALA A C 1
ATOM 2432 O O . ALA A 1 302 ? -0.149 13.380 -4.853 1.00 91.56 302 ALA A O 1
ATOM 2433 N N . TYR A 1 303 ? 1.658 12.048 -4.861 1.00 90.44 303 TYR A N 1
ATOM 2434 C CA . TYR A 1 303 ? 1.736 11.823 -3.428 1.00 90.44 303 TYR A CA 1
ATOM 2435 C C . TYR A 1 303 ? 2.927 12.616 -2.915 1.00 90.44 303 TYR A C 1
ATOM 2437 O O . TYR A 1 303 ? 4.059 12.330 -3.295 1.00 90.44 303 TYR A O 1
ATOM 2445 N N . ILE A 1 304 ? 2.683 13.618 -2.076 1.00 89.81 304 ILE A N 1
ATOM 2446 C CA . ILE A 1 304 ? 3.711 14.515 -1.540 1.00 89.81 304 ILE A CA 1
ATOM 2447 C C . ILE A 1 304 ? 3.646 14.536 -0.022 1.00 89.81 304 ILE A C 1
ATOM 2449 O O . ILE A 1 304 ? 2.570 14.566 0.560 1.00 89.81 304 ILE A O 1
ATOM 2453 N N . GLY A 1 305 ? 4.787 14.493 0.647 1.00 89.94 305 GLY A N 1
ATOM 2454 C CA . GLY A 1 305 ? 4.839 14.242 2.074 1.00 89.94 305 GLY A CA 1
ATOM 2455 C C . GLY A 1 305 ? 6.066 14.806 2.759 1.00 89.94 305 GLY A C 1
ATOM 2456 O O . GLY A 1 305 ? 7.038 15.173 2.106 1.00 89.94 305 GLY A O 1
ATOM 2457 N N . LEU A 1 306 ? 6.019 14.848 4.090 1.00 89.75 306 LEU A N 1
ATOM 2458 C CA . LEU A 1 306 ? 7.177 15.165 4.921 1.00 89.75 306 LEU A CA 1
ATOM 2459 C C . LEU A 1 306 ? 7.626 13.908 5.650 1.00 89.75 306 LEU A C 1
ATOM 2461 O O . LEU A 1 306 ? 6.810 13.164 6.193 1.00 89.75 306 LEU A O 1
ATOM 2465 N N . ALA A 1 307 ? 8.933 13.712 5.691 1.00 88.75 307 ALA A N 1
ATOM 2466 C CA . ALA A 1 307 ? 9.573 12.676 6.480 1.00 88.75 307 ALA A CA 1
ATOM 2467 C C . ALA A 1 307 ? 10.884 13.213 7.052 1.00 88.75 307 ALA A C 1
ATOM 2469 O O . ALA A 1 307 ? 11.356 14.284 6.647 1.00 88.75 307 ALA A O 1
ATOM 2470 N N . ALA A 1 308 ? 11.453 12.471 8.001 1.00 87.12 308 ALA A N 1
ATOM 2471 C CA . ALA A 1 308 ? 12.781 12.767 8.510 1.00 87.12 308 ALA A CA 1
ATOM 2472 C C . ALA A 1 308 ? 13.795 12.905 7.348 1.00 87.12 308 ALA A C 1
ATOM 2474 O O . ALA A 1 308 ? 13.610 12.301 6.279 1.00 87.12 308 ALA A O 1
ATOM 2475 N N . PRO A 1 309 ? 14.849 13.722 7.509 1.00 90.12 309 PRO A N 1
ATOM 2476 C CA . PRO A 1 309 ? 15.882 13.858 6.493 1.00 90.12 309 PRO A CA 1
ATOM 2477 C C . PRO A 1 309 ? 16.544 12.517 6.173 1.00 90.12 309 PRO A C 1
ATOM 2479 O O . PRO A 1 309 ? 16.841 11.730 7.068 1.00 90.12 309 PRO A O 1
ATOM 2482 N N . GLY A 1 310 ? 16.785 12.267 4.891 1.00 88.88 310 GLY A N 1
ATOM 2483 C CA . GLY A 1 310 ? 17.311 10.998 4.411 1.00 88.88 310 GLY A CA 1
ATOM 2484 C C . GLY A 1 310 ? 17.467 10.965 2.896 1.00 88.88 310 GLY A C 1
ATOM 2485 O O . GLY A 1 310 ? 17.303 11.972 2.197 1.00 88.88 310 GLY A O 1
ATOM 2486 N N . ASP A 1 311 ? 17.799 9.785 2.386 1.00 89.56 311 ASP A N 1
ATOM 2487 C CA . ASP A 1 311 ? 17.960 9.566 0.954 1.00 89.56 311 ASP A CA 1
ATOM 2488 C C . ASP A 1 311 ? 16.613 9.583 0.228 1.00 89.56 311 ASP A C 1
ATOM 2490 O O . ASP A 1 311 ? 15.537 9.401 0.806 1.00 89.56 311 ASP A O 1
ATOM 2494 N N . LYS A 1 312 ? 16.666 9.777 -1.085 1.00 88.88 312 LYS A N 1
ATOM 2495 C CA . LYS A 1 312 ? 15.512 9.635 -1.969 1.00 88.88 312 LYS A CA 1
ATOM 2496 C C . LYS A 1 312 ? 14.852 8.257 -1.772 1.00 88.88 312 LYS A C 1
ATOM 2498 O O . LYS A 1 312 ? 15.533 7.239 -1.745 1.00 88.88 312 LYS A O 1
ATOM 2503 N N . GLY A 1 313 ? 13.529 8.233 -1.597 1.00 85.62 313 GLY A N 1
ATOM 2504 C CA . GLY A 1 313 ? 12.771 7.006 -1.309 1.00 85.62 313 GLY A CA 1
ATOM 2505 C C . GLY A 1 313 ? 12.749 6.575 0.168 1.00 85.62 313 GLY A C 1
ATOM 2506 O O . GLY A 1 313 ? 11.897 5.767 0.531 1.00 85.62 313 GLY A O 1
ATOM 2507 N N . SER A 1 314 ? 13.581 7.152 1.050 1.00 84.81 314 SER A N 1
ATOM 2508 C CA . SER A 1 314 ? 13.591 6.819 2.492 1.00 84.81 314 SER A CA 1
ATOM 2509 C C . SER A 1 314 ? 12.263 7.105 3.200 1.00 84.81 314 SER A C 1
ATOM 2511 O O . SER A 1 314 ? 11.910 6.407 4.148 1.00 84.81 314 SER A O 1
ATOM 2513 N N . TRP A 1 315 ? 11.473 8.059 2.695 1.00 84.88 315 TRP A N 1
ATOM 2514 C CA . TRP A 1 315 ? 10.151 8.401 3.227 1.00 84.88 315 TRP A CA 1
ATOM 2515 C C . TRP A 1 315 ? 9.148 7.236 3.211 1.00 84.88 315 TRP A C 1
ATOM 2517 O O . TRP A 1 315 ? 8.193 7.254 3.982 1.00 84.88 315 TRP A O 1
ATOM 2527 N N . GLN A 1 316 ? 9.383 6.191 2.406 1.00 84.06 316 GLN A N 1
ATOM 2528 C CA . GLN A 1 316 ? 8.612 4.946 2.462 1.00 84.06 316 GLN A CA 1
ATOM 2529 C C . GLN A 1 316 ? 8.738 4.232 3.812 1.00 84.06 316 GLN A C 1
ATOM 2531 O O . GLN A 1 316 ? 7.944 3.350 4.099 1.00 84.06 316 GLN A O 1
ATOM 2536 N N . LYS A 1 317 ? 9.721 4.590 4.645 1.00 76.88 317 LYS A N 1
ATOM 2537 C CA . LYS A 1 317 ? 9.906 4.079 6.011 1.00 76.88 317 LYS A CA 1
ATOM 2538 C C . LYS A 1 317 ? 9.397 5.049 7.082 1.00 76.88 317 LYS A C 1
ATOM 2540 O O . LYS A 1 317 ? 9.425 4.718 8.256 1.00 76.88 317 LYS A O 1
ATOM 2545 N N . GLU A 1 318 ? 8.879 6.209 6.688 1.00 71.25 318 GLU A N 1
ATOM 2546 C CA . GLU A 1 318 ? 8.423 7.291 7.570 1.00 71.25 318 GLU A CA 1
ATOM 2547 C C . GLU A 1 318 ? 6.989 7.717 7.194 1.00 71.25 318 GLU A C 1
ATOM 2549 O O . GLU A 1 318 ? 6.325 7.038 6.403 1.00 71.25 318 GLU A O 1
ATOM 2554 N N . SER A 1 319 ? 6.418 8.774 7.793 1.00 59.03 319 SER A N 1
ATOM 2555 C CA . SER A 1 319 ? 5.047 9.211 7.447 1.00 59.03 319 SER A CA 1
ATOM 2556 C C . SER A 1 319 ? 4.733 10.694 7.684 1.00 59.03 319 SER A C 1
ATOM 2558 O O . SER A 1 319 ? 4.785 11.147 8.822 1.00 59.03 319 SER A O 1
ATOM 2560 N N . LYS A 1 320 ? 4.279 11.378 6.615 1.00 59.50 320 LYS A N 1
ATOM 2561 C CA . LYS A 1 320 ? 3.059 12.217 6.438 1.00 59.50 320 LYS A CA 1
ATOM 2562 C C . LYS A 1 320 ? 2.872 12.460 4.935 1.00 59.50 320 LYS A C 1
ATOM 2564 O O . LYS A 1 320 ? 3.874 12.675 4.269 1.00 59.50 320 LYS A O 1
ATOM 2569 N N . VAL A 1 321 ? 1.644 12.459 4.398 1.00 57.50 321 VAL A N 1
ATOM 2570 C CA . VAL A 1 321 ? 1.376 12.569 2.942 1.00 57.50 321 VAL A CA 1
ATOM 2571 C C . VAL A 1 321 ? 0.121 13.403 2.656 1.00 57.50 321 VAL A C 1
ATOM 2573 O O . VAL A 1 321 ? -0.822 13.373 3.442 1.00 57.50 321 VAL A O 1
ATOM 2576 N N . ASN A 1 322 ? 0.099 14.097 1.522 1.00 57.62 322 ASN A N 1
ATOM 2577 C CA . ASN A 1 322 ? -1.063 14.657 0.844 1.00 57.62 322 ASN A CA 1
ATOM 2578 C C . ASN A 1 322 ? -1.107 14.141 -0.608 1.00 57.62 322 ASN A C 1
ATOM 2580 O O . ASN A 1 322 ? -0.076 13.811 -1.199 1.00 57.62 322 ASN A O 1
ATOM 2584 N N . GLN A 1 323 ? -2.316 14.039 -1.147 1.00 58.53 323 GLN A N 1
ATOM 2585 C CA . GLN A 1 323 ? -2.604 13.642 -2.515 1.00 58.53 323 GLN A CA 1
ATOM 2586 C C . GLN A 1 323 ? -2.971 14.886 -3.326 1.00 58.53 323 GLN A C 1
ATOM 2588 O O . GLN A 1 323 ? -3.774 15.704 -2.880 1.00 58.53 323 GLN A O 1
ATOM 2593 N N . ASN A 1 324 ? -2.428 14.963 -4.540 1.00 60.94 324 ASN A N 1
ATOM 2594 C CA . ASN A 1 324 ? -2.494 16.053 -5.515 1.00 60.94 324 ASN A CA 1
ATOM 2595 C C . ASN A 1 324 ? -1.353 17.067 -5.372 1.00 60.94 324 ASN A C 1
ATOM 2597 O O . ASN A 1 324 ? -1.072 17.585 -4.296 1.00 60.94 324 ASN A O 1
ATOM 2601 N N . GLY A 1 325 ? -0.687 17.359 -6.496 1.00 66.62 325 GLY A N 1
ATOM 2602 C CA . GLY A 1 325 ? 0.524 18.178 -6.546 1.00 66.62 325 GLY A CA 1
ATOM 2603 C C . GLY A 1 325 ? 0.369 19.601 -6.018 1.00 66.62 325 GLY A C 1
ATOM 2604 O O . GLY A 1 325 ? 1.377 20.227 -5.742 1.00 66.62 325 GLY A O 1
ATOM 2605 N N . VAL A 1 326 ? -0.847 20.114 -5.823 1.00 82.38 326 VAL A N 1
ATOM 2606 C CA . VAL A 1 326 ? -1.085 21.344 -5.054 1.00 82.38 326 VAL A CA 1
ATOM 2607 C C . VAL A 1 326 ? -1.493 20.953 -3.645 1.00 82.38 326 VAL A C 1
ATOM 2609 O O . VAL A 1 326 ? -2.506 20.282 -3.457 1.00 82.38 326 VAL A O 1
ATOM 2612 N N . PHE A 1 327 ? -0.735 21.412 -2.656 1.00 86.81 327 PHE A N 1
ATOM 2613 C CA . PHE A 1 327 ? -0.966 21.052 -1.268 1.00 86.81 327 PHE A CA 1
ATOM 2614 C C . PHE A 1 327 ? -1.026 22.281 -0.370 1.00 86.81 327 PHE A C 1
ATOM 2616 O O . PHE A 1 327 ? -0.261 23.236 -0.508 1.00 86.81 327 PHE A O 1
ATOM 2623 N N . PRO A 1 328 ? -1.883 22.187 0.647 1.00 90.00 328 PRO A N 1
ATOM 2624 C CA . PRO A 1 328 ? -1.425 22.343 2.013 1.00 90.00 328 PRO A CA 1
ATOM 2625 C C . PRO A 1 328 ? -1.300 20.968 2.685 1.00 90.00 328 PRO A C 1
ATOM 2627 O O . PRO A 1 328 ? -2.190 20.129 2.597 1.00 90.00 328 PRO A O 1
ATOM 2630 N N . ILE A 1 329 ? -0.200 20.737 3.396 1.00 90.12 329 ILE A N 1
ATOM 2631 C CA . ILE A 1 329 ? -0.046 19.665 4.381 1.00 90.12 329 ILE A CA 1
ATOM 2632 C C . ILE A 1 329 ? -0.174 20.330 5.751 1.00 90.12 329 ILE A C 1
ATOM 2634 O O . ILE A 1 329 ? 0.689 21.105 6.165 1.00 90.12 329 ILE A O 1
ATOM 2638 N N . THR A 1 330 ? -1.273 20.066 6.451 1.00 91.25 330 THR A N 1
ATOM 2639 C CA . THR A 1 330 ? -1.580 20.688 7.746 1.00 91.25 330 THR A CA 1
ATOM 2640 C C . THR A 1 330 ? -1.332 19.732 8.908 1.00 91.25 330 THR A C 1
ATOM 2642 O O . THR A 1 330 ? -1.109 18.534 8.736 1.00 91.25 330 THR A O 1
ATOM 2645 N N . ASN A 1 331 ? -1.398 20.258 10.135 1.00 91.19 331 ASN A N 1
ATOM 2646 C CA . ASN A 1 331 ? -1.256 19.484 11.375 1.00 91.19 331 ASN A CA 1
ATOM 2647 C C . ASN A 1 331 ? 0.129 18.811 11.537 1.00 91.19 331 ASN A C 1
ATOM 2649 O O . ASN A 1 331 ? 0.293 17.851 12.294 1.00 91.19 331 ASN A O 1
ATOM 2653 N N . ILE A 1 332 ? 1.124 19.396 10.870 1.00 91.19 332 ILE A N 1
ATOM 2654 C CA . ILE A 1 332 ? 2.574 19.397 11.095 1.00 91.19 332 ILE A CA 1
ATOM 2655 C C . ILE A 1 332 ? 3.057 19.135 12.522 1.00 91.19 332 ILE A C 1
ATOM 2657 O O . ILE A 1 332 ? 2.833 20.016 13.347 1.00 91.19 332 ILE A O 1
ATOM 2661 N N . LEU A 1 333 ? 3.711 18.025 12.875 1.00 90.00 333 LEU A N 1
ATOM 2662 C CA . LEU A 1 333 ? 4.458 18.043 14.142 1.00 90.00 333 LEU A CA 1
ATOM 2663 C C . LEU A 1 333 ? 5.702 18.933 13.951 1.00 90.00 333 LEU A C 1
ATOM 2665 O O . LEU A 1 333 ? 6.368 18.782 12.929 1.00 90.00 333 LEU A O 1
ATOM 2669 N N . PRO A 1 334 ? 6.028 19.855 14.874 1.00 92.56 334 PRO A N 1
ATOM 2670 C CA . PRO A 1 334 ? 7.282 20.606 14.824 1.00 92.56 334 PRO A CA 1
ATOM 2671 C C . PRO A 1 334 ? 8.488 19.664 14.738 1.00 92.56 334 PRO A C 1
ATOM 2673 O O . PRO A 1 334 ? 8.466 18.582 15.325 1.00 92.56 334 PRO A O 1
ATOM 2676 N N . GLY A 1 335 ? 9.520 20.061 14.002 1.00 92.38 335 GLY A N 1
ATOM 2677 C CA . GLY A 1 335 ? 10.679 19.211 13.735 1.00 92.38 335 GLY A CA 1
ATOM 2678 C C . GLY A 1 335 ? 11.424 19.596 12.463 1.00 92.38 335 GLY A C 1
ATOM 2679 O O . GLY A 1 335 ? 11.116 20.606 11.826 1.00 92.38 335 GLY A O 1
ATOM 2680 N N . GLU A 1 336 ? 12.408 18.775 12.108 1.00 92.75 336 GLU A N 1
ATOM 2681 C CA . GLU A 1 336 ? 13.199 18.921 10.887 1.00 92.75 336 GLU A CA 1
ATOM 2682 C C . GLU A 1 336 ? 12.777 17.870 9.856 1.00 92.75 336 GLU A C 1
ATOM 2684 O O . GLU A 1 336 ? 12.660 16.689 10.183 1.00 92.75 336 GLU A O 1
ATOM 2689 N N . TYR A 1 337 ? 12.534 18.300 8.617 1.00 92.62 337 TYR A N 1
ATOM 2690 C CA . TYR A 1 337 ? 11.986 17.444 7.564 1.00 92.62 337 TYR A CA 1
ATOM 2691 C C . TYR A 1 337 ? 12.571 17.784 6.193 1.00 92.62 337 TYR A C 1
ATOM 2693 O O . TYR A 1 337 ? 12.896 18.938 5.918 1.00 92.62 337 TYR A O 1
ATOM 2701 N N . ASN A 1 338 ? 12.600 16.801 5.296 1.00 93.12 338 ASN A N 1
ATOM 2702 C CA . ASN A 1 338 ? 12.597 17.056 3.855 1.00 93.12 338 ASN A CA 1
ATOM 2703 C C . ASN A 1 338 ? 11.198 16.781 3.288 1.00 93.12 338 ASN A C 1
ATOM 2705 O O . ASN A 1 338 ? 10.398 16.054 3.888 1.00 93.12 338 ASN A O 1
ATOM 2709 N N . ILE A 1 339 ? 10.918 17.352 2.116 1.00 92.75 339 ILE A N 1
ATOM 2710 C CA . ILE A 1 339 ? 9.744 16.977 1.325 1.00 92.75 339 ILE A CA 1
ATOM 2711 C C . ILE A 1 339 ? 10.118 15.857 0.378 1.00 92.75 339 ILE A C 1
ATOM 2713 O O . ILE A 1 339 ? 11.136 15.923 -0.307 1.00 92.75 339 ILE A O 1
ATOM 2717 N N . TYR A 1 340 ? 9.247 14.867 0.306 1.00 92.94 340 TYR A N 1
ATOM 2718 C CA . TYR A 1 340 ? 9.355 13.739 -0.598 1.00 92.94 340 TYR A CA 1
ATOM 2719 C C . TYR A 1 340 ? 8.076 13.595 -1.395 1.00 92.94 340 TYR A C 1
ATOM 2721 O O . TYR A 1 340 ? 7.026 14.112 -1.013 1.00 92.94 340 TYR A O 1
ATOM 2729 N N . GLY A 1 341 ? 8.144 12.854 -2.487 1.00 90.81 341 GLY A N 1
ATOM 2730 C CA . GLY A 1 341 ? 6.935 12.459 -3.174 1.00 90.81 341 GLY A CA 1
ATOM 2731 C C . GLY A 1 341 ? 7.178 11.540 -4.346 1.00 90.81 341 GLY A C 1
ATOM 2732 O O . GLY A 1 341 ? 8.285 11.071 -4.576 1.00 90.81 341 GLY A O 1
ATOM 2733 N N . TRP A 1 342 ? 6.118 11.285 -5.084 1.00 92.38 342 TRP A N 1
ATOM 2734 C CA . TRP A 1 342 ? 6.127 10.635 -6.385 1.00 92.38 342 TRP A CA 1
ATOM 2735 C C . TRP A 1 342 ? 4.831 10.979 -7.093 1.00 92.38 342 TRP A C 1
ATOM 2737 O O . TRP A 1 342 ? 3.889 11.483 -6.480 1.00 92.38 342 TRP A O 1
ATOM 2747 N N . VAL A 1 343 ? 4.788 10.729 -8.391 1.00 93.00 343 VAL A N 1
ATOM 2748 C CA . VAL A 1 343 ? 3.645 11.083 -9.223 1.00 93.00 343 VAL A CA 1
ATOM 2749 C C . VAL A 1 343 ? 3.251 9.841 -9.992 1.00 93.00 343 VAL A C 1
ATOM 2751 O O . VAL A 1 343 ? 4.109 9.219 -10.612 1.00 93.00 343 VAL A O 1
ATOM 2754 N N . GLN A 1 344 ? 1.977 9.455 -9.923 1.00 91.00 344 GLN A N 1
ATOM 2755 C CA . GLN A 1 344 ? 1.479 8.353 -10.746 1.00 91.00 344 GLN A CA 1
ATOM 2756 C C . GLN A 1 344 ? 1.794 8.629 -12.220 1.00 91.00 344 GLN A C 1
ATOM 2758 O O . GLN A 1 344 ? 1.629 9.758 -12.687 1.00 91.00 344 GLN A O 1
ATOM 2763 N N . ASN A 1 345 ? 2.211 7.596 -12.953 1.00 89.44 345 ASN A N 1
ATOM 2764 C CA . ASN A 1 345 ? 2.648 7.675 -14.355 1.00 89.44 345 ASN A CA 1
ATOM 2765 C C . ASN A 1 345 ? 4.001 8.380 -14.577 1.00 89.44 345 ASN A C 1
ATOM 2767 O O . ASN A 1 345 ? 4.397 8.589 -15.721 1.00 89.44 345 ASN A O 1
ATOM 2771 N N . ILE A 1 346 ? 4.742 8.713 -13.514 1.00 91.81 346 ILE A N 1
ATOM 2772 C CA . ILE A 1 346 ? 6.092 9.278 -13.603 1.00 91.81 346 ILE A CA 1
ATOM 2773 C C . ILE A 1 346 ? 7.060 8.411 -12.794 1.00 91.81 346 ILE A C 1
ATOM 2775 O O . ILE A 1 346 ? 6.881 8.186 -11.600 1.00 91.81 346 ILE A O 1
ATOM 2779 N N . VAL A 1 347 ? 8.122 7.937 -13.447 1.00 89.69 347 VAL A N 1
ATOM 2780 C CA . VAL A 1 347 ? 9.103 7.030 -12.836 1.00 89.69 347 VAL A CA 1
ATOM 2781 C C . VAL A 1 347 ? 9.926 7.698 -11.732 1.00 89.69 347 VAL A C 1
ATOM 2783 O O . VAL A 1 347 ? 10.432 8.804 -11.904 1.00 89.69 347 VAL A O 1
ATOM 2786 N N . GLY A 1 348 ? 10.169 6.966 -10.643 1.00 90.44 348 GLY A N 1
ATOM 2787 C CA . GLY A 1 348 ? 11.090 7.341 -9.567 1.00 90.44 348 GLY A CA 1
ATOM 2788 C C . GLY A 1 348 ? 10.443 8.054 -8.373 1.00 90.44 348 GLY A C 1
ATOM 2789 O O . GLY A 1 348 ? 9.227 8.105 -8.207 1.00 90.44 348 GLY A O 1
ATOM 2790 N N . ASP A 1 349 ? 11.299 8.566 -7.492 1.00 91.81 349 ASP A N 1
ATOM 2791 C CA . ASP A 1 349 ? 10.899 9.369 -6.334 1.00 91.81 349 ASP A CA 1
ATOM 2792 C C . ASP A 1 349 ? 11.218 10.859 -6.559 1.00 91.81 349 ASP A C 1
ATOM 2794 O O . ASP A 1 349 ? 12.051 11.240 -7.383 1.00 91.81 349 ASP A O 1
ATOM 2798 N N . TYR A 1 350 ? 10.615 11.721 -5.764 1.00 94.06 350 TYR A N 1
ATOM 2799 C CA . TYR A 1 350 ? 10.967 13.119 -5.595 1.00 94.06 350 TYR A CA 1
ATOM 2800 C C . TYR A 1 350 ? 11.524 13.320 -4.183 1.00 94.06 350 TYR A C 1
ATOM 2802 O O . TYR A 1 350 ? 11.030 12.727 -3.221 1.00 94.06 350 TYR A O 1
ATOM 2810 N N . LYS A 1 351 ? 12.545 14.169 -4.062 1.00 94.31 351 LYS A N 1
ATOM 2811 C CA . LYS A 1 351 ? 13.041 14.707 -2.796 1.00 94.31 351 LYS A CA 1
ATOM 2812 C C . LYS A 1 351 ? 13.401 16.172 -3.019 1.00 94.31 351 LYS A C 1
ATOM 2814 O O . LYS A 1 351 ? 14.120 16.495 -3.960 1.00 94.31 351 LYS A O 1
ATOM 2819 N N . ASN A 1 352 ? 12.918 17.040 -2.144 1.00 94.06 352 ASN A N 1
ATOM 2820 C CA . ASN A 1 352 ? 13.392 18.406 -2.040 1.00 94.06 352 ASN A CA 1
ATOM 2821 C C . ASN A 1 352 ? 14.633 18.448 -1.134 1.00 94.06 352 ASN A C 1
ATOM 2823 O O . ASN A 1 352 ? 14.578 17.988 0.008 1.00 94.06 352 ASN A O 1
ATOM 2827 N N . GLU A 1 353 ? 15.739 19.009 -1.625 1.00 92.44 353 GLU A N 1
ATOM 2828 C CA . GLU A 1 353 ? 16.999 19.064 -0.865 1.00 92.44 353 GLU A CA 1
ATOM 2829 C C . GLU A 1 353 ? 17.002 20.124 0.248 1.00 92.44 353 GLU A C 1
ATOM 2831 O O . GLU A 1 353 ? 17.878 20.113 1.114 1.00 92.44 353 GLU A O 1
ATOM 2836 N N . THR A 1 354 ? 16.025 21.035 0.278 1.00 93.25 354 THR A N 1
ATOM 2837 C CA . THR A 1 354 ? 15.909 22.010 1.363 1.00 93.25 354 THR A CA 1
ATOM 2838 C C . THR A 1 354 ? 15.443 21.321 2.643 1.00 93.25 354 THR A C 1
ATOM 2840 O O . THR A 1 354 ? 14.393 20.678 2.690 1.00 93.25 354 THR A O 1
ATOM 2843 N N . LEU A 1 355 ? 16.233 21.482 3.706 1.00 95.06 355 LEU A N 1
ATOM 2844 C CA . LEU A 1 355 ? 15.861 21.069 5.053 1.00 95.06 355 LEU A CA 1
ATOM 2845 C C . LEU A 1 355 ? 14.873 22.079 5.650 1.00 95.06 355 LEU A C 1
ATOM 2847 O O . LEU A 1 355 ? 15.228 23.232 5.904 1.00 95.06 355 LEU A O 1
ATOM 2851 N N . LEU A 1 356 ? 13.644 21.642 5.907 1.00 95.00 356 LEU A N 1
ATOM 2852 C CA . LEU A 1 356 ? 12.601 22.449 6.531 1.00 95.00 356 LEU A CA 1
ATOM 2853 C C . LEU A 1 356 ? 12.687 22.342 8.050 1.00 95.00 356 LEU A C 1
ATOM 2855 O O . LEU A 1 356 ? 12.613 21.246 8.602 1.00 95.00 356 LEU A O 1
ATOM 2859 N N . LYS A 1 357 ? 12.782 23.486 8.731 1.00 96.00 357 LYS A N 1
ATOM 2860 C CA . LYS A 1 357 ? 12.761 23.576 10.197 1.00 96.00 357 LYS A CA 1
ATOM 2861 C C . LYS A 1 357 ? 11.436 24.167 10.658 1.00 96.00 357 LYS A C 1
ATOM 2863 O O . LYS A 1 357 ? 11.235 25.378 10.598 1.00 96.00 357 LYS A O 1
ATOM 2868 N N . LEU A 1 358 ? 10.523 23.311 11.106 1.00 95.06 358 LEU A N 1
ATOM 2869 C CA . LEU A 1 358 ? 9.172 23.701 11.502 1.00 95.06 358 LEU A CA 1
ATOM 2870 C C . LEU A 1 358 ? 9.106 23.951 13.010 1.00 95.06 358 LEU A C 1
ATOM 2872 O O . LEU A 1 358 ? 9.280 23.033 13.811 1.00 95.06 358 LEU A O 1
ATOM 2876 N N . SER A 1 359 ? 8.829 25.195 13.397 1.00 96.06 359 SER A N 1
ATOM 2877 C CA . SER A 1 359 ? 8.559 25.577 14.792 1.00 96.06 359 SER A CA 1
ATOM 2878 C C . SER A 1 359 ? 7.056 25.534 15.103 1.00 96.06 359 SER A C 1
ATOM 2880 O O . SER A 1 359 ? 6.257 25.696 14.178 1.00 96.06 359 SER A O 1
ATOM 2882 N N . PRO A 1 360 ? 6.636 25.341 16.370 1.00 95.75 360 PRO A N 1
ATOM 2883 C CA . PRO A 1 360 ? 5.219 25.287 16.736 1.00 95.75 360 PRO A CA 1
ATOM 2884 C C . PRO A 1 360 ? 4.400 26.449 16.158 1.00 95.75 360 PRO A C 1
ATOM 2886 O O . PRO A 1 360 ? 4.781 27.607 16.308 1.00 95.75 360 PRO A O 1
ATOM 2889 N N . GLY A 1 361 ? 3.287 26.133 15.488 1.00 94.31 361 GLY A N 1
ATOM 2890 C CA . GLY A 1 361 ? 2.393 27.124 14.874 1.00 94.31 361 GLY A CA 1
ATOM 2891 C C . GLY A 1 361 ? 2.894 27.745 13.563 1.00 94.31 361 GLY A C 1
ATOM 2892 O O . GLY A 1 361 ? 2.218 28.611 13.013 1.00 94.31 361 GLY A O 1
ATOM 2893 N N . SER A 1 362 ? 4.058 27.331 13.049 1.00 95.12 362 SER A N 1
ATOM 2894 C CA . SER A 1 362 ? 4.598 27.866 11.792 1.00 95.12 362 SER A CA 1
ATOM 2895 C C . SER A 1 362 ? 3.765 27.460 10.574 1.00 95.12 362 SER A C 1
ATOM 2897 O O . SER A 1 362 ? 3.241 26.347 10.500 1.00 95.12 362 SER A O 1
ATOM 2899 N N . SER A 1 363 ? 3.688 28.362 9.595 1.00 96.06 363 SER A N 1
ATOM 2900 C CA . SER A 1 363 ? 3.145 28.090 8.267 1.00 96.06 363 SER A CA 1
ATOM 2901 C C . SER A 1 363 ? 4.157 28.529 7.220 1.00 96.06 363 SER A C 1
ATOM 2903 O O . SER A 1 363 ? 4.575 29.686 7.231 1.00 96.06 363 SER A O 1
ATOM 2905 N N . ILE A 1 364 ? 4.557 27.617 6.338 1.00 95.44 364 ILE A N 1
ATOM 2906 C CA . ILE A 1 364 ? 5.547 27.878 5.287 1.00 95.44 364 ILE A CA 1
ATOM 2907 C C . ILE A 1 364 ? 4.900 27.650 3.927 1.00 95.44 364 ILE A C 1
ATOM 2909 O O . ILE A 1 364 ? 4.336 26.585 3.696 1.00 95.44 364 ILE A O 1
ATOM 2913 N N . ASP A 1 365 ? 5.020 28.622 3.029 1.00 96.19 365 ASP A N 1
ATOM 2914 C CA . ASP A 1 365 ? 4.715 28.433 1.615 1.00 96.19 365 ASP A CA 1
ATOM 2915 C C . ASP A 1 365 ? 6.016 28.251 0.836 1.00 96.19 365 ASP A C 1
ATOM 2917 O O . ASP A 1 365 ? 6.933 29.067 0.936 1.00 96.19 365 ASP A O 1
ATOM 2921 N N . LEU A 1 366 ? 6.108 27.150 0.102 1.00 95.56 366 LEU A N 1
ATOM 2922 C CA . LEU A 1 366 ? 7.282 26.784 -0.681 1.00 95.56 366 LEU A CA 1
ATOM 2923 C C . LEU A 1 366 ? 7.178 27.222 -2.138 1.00 95.56 366 LEU A C 1
ATOM 2925 O O . LEU A 1 366 ? 8.153 27.085 -2.874 1.00 95.56 366 LEU A O 1
ATOM 2929 N N . GLY A 1 367 ? 6.019 27.736 -2.559 1.00 95.81 367 GLY A N 1
ATOM 2930 C CA . GLY A 1 367 ? 5.769 28.065 -3.954 1.00 95.81 367 GLY A CA 1
ATOM 2931 C C . GLY A 1 367 ? 5.866 26.829 -4.849 1.00 95.81 367 GLY A C 1
ATOM 2932 O O . GLY A 1 367 ? 5.368 25.753 -4.503 1.00 95.81 367 GLY A O 1
ATOM 2933 N N . ASP A 1 368 ? 6.500 26.991 -6.009 1.00 95.94 368 ASP A N 1
ATOM 2934 C CA . ASP A 1 368 ? 6.653 25.920 -6.988 1.00 95.94 368 ASP A CA 1
ATOM 2935 C C . ASP A 1 368 ? 7.898 25.067 -6.707 1.00 95.94 368 ASP A C 1
ATOM 2937 O O . ASP A 1 368 ? 9.029 25.546 -6.647 1.00 95.94 368 ASP A O 1
ATOM 2941 N N . LEU A 1 369 ? 7.671 23.764 -6.600 1.00 96.44 369 LEU A N 1
ATOM 2942 C CA . LEU A 1 369 ? 8.678 22.720 -6.526 1.00 96.44 369 LEU A CA 1
ATOM 2943 C C . LEU A 1 369 ? 8.718 21.984 -7.865 1.00 96.44 369 LEU A C 1
ATOM 2945 O O . LEU A 1 369 ? 7.670 21.630 -8.401 1.00 96.44 369 LEU A O 1
ATOM 2949 N N . VAL A 1 370 ? 9.908 21.703 -8.394 1.00 96.06 370 VAL A N 1
ATOM 2950 C CA . VAL A 1 370 ? 10.063 20.995 -9.674 1.00 96.06 370 VAL A CA 1
ATOM 2951 C C . VAL A 1 370 ? 10.639 19.603 -9.441 1.00 96.06 370 VAL A C 1
ATOM 2953 O O . VAL A 1 370 ? 11.683 19.446 -8.811 1.00 96.06 370 VAL A O 1
ATOM 2956 N N . TYR A 1 371 ? 9.946 18.592 -9.954 1.00 96.06 371 TYR A N 1
ATOM 2957 C CA . TYR A 1 371 ? 10.395 17.213 -10.024 1.00 96.06 371 TYR A CA 1
ATOM 2958 C C . TYR A 1 371 ? 10.889 16.892 -11.434 1.00 96.06 371 TYR A C 1
ATOM 2960 O O . TYR A 1 371 ? 10.108 16.828 -12.383 1.00 96.06 371 TYR A O 1
ATOM 2968 N N . GLU A 1 372 ? 12.187 16.636 -11.545 1.00 94.00 372 GLU A N 1
ATOM 2969 C CA . GLU A 1 372 ? 12.807 16.073 -12.741 1.00 94.00 372 GLU A CA 1
ATOM 2970 C C . GLU A 1 372 ? 12.896 14.542 -12.598 1.00 94.00 372 GLU A C 1
ATOM 2972 O O . GLU A 1 372 ? 13.678 14.039 -11.777 1.00 94.00 372 GLU A O 1
ATOM 2977 N N . PRO A 1 373 ? 12.076 13.764 -13.331 1.00 91.81 373 PRO A N 1
ATOM 2978 C CA . PRO A 1 373 ? 12.166 12.314 -13.281 1.00 91.81 373 PRO A CA 1
ATOM 2979 C C . PRO A 1 373 ? 13.505 11.827 -13.856 1.00 91.81 373 PRO A C 1
ATOM 2981 O O . PRO A 1 373 ? 14.070 12.468 -14.743 1.00 91.81 373 PRO A O 1
ATOM 2984 N N . PRO A 1 374 ? 14.019 10.669 -13.400 1.00 88.25 374 PRO A N 1
ATOM 2985 C CA . PRO A 1 374 ? 15.286 10.083 -13.835 1.00 88.25 374 PRO A CA 1
ATOM 2986 C C . PRO A 1 374 ? 15.193 9.463 -15.244 1.00 88.25 374 PRO A C 1
ATOM 2988 O O . PRO A 1 374 ? 15.620 8.329 -15.468 1.00 88.25 374 PRO A O 1
ATOM 2991 N N . ARG A 1 375 ? 14.607 10.190 -16.199 1.00 84.75 375 ARG A N 1
ATOM 2992 C CA . ARG A 1 375 ? 14.496 9.805 -17.603 1.00 84.75 375 ARG A CA 1
ATOM 2993 C C . ARG A 1 375 ? 15.623 10.463 -18.391 1.00 84.75 375 ARG A C 1
ATOM 2995 O O . ARG A 1 375 ? 15.674 11.680 -18.545 1.00 84.75 375 ARG A O 1
ATOM 3002 N N . ASN A 1 376 ? 16.524 9.643 -18.921 1.00 81.31 376 ASN A N 1
ATOM 3003 C CA . ASN A 1 376 ? 17.719 10.131 -19.614 1.00 81.31 376 ASN A CA 1
ATOM 3004 C C . ASN A 1 376 ? 17.476 10.465 -21.094 1.00 81.31 376 ASN A C 1
ATOM 3006 O O . ASN A 1 376 ? 18.322 11.102 -21.722 1.00 81.31 376 ASN A O 1
ATOM 3010 N N . GLY A 1 377 ? 16.332 10.063 -21.648 1.00 86.12 377 GLY A N 1
ATOM 3011 C CA . GLY A 1 377 ? 16.129 9.983 -23.085 1.00 86.12 377 GLY A CA 1
ATOM 3012 C C . GLY A 1 377 ? 14.686 9.743 -23.523 1.00 86.12 377 GLY A C 1
ATOM 3013 O O . GLY A 1 377 ? 13.858 9.427 -22.665 1.00 86.12 377 GLY A O 1
ATOM 3014 N N . PRO A 1 378 ? 14.374 9.808 -24.834 1.00 86.06 378 PRO A N 1
ATOM 3015 C CA . PRO A 1 378 ? 13.113 9.296 -25.347 1.00 86.06 378 PRO A CA 1
ATOM 3016 C C . PRO A 1 378 ? 12.937 7.814 -25.002 1.00 86.06 378 PRO A C 1
ATOM 3018 O O . PRO A 1 378 ? 13.878 7.017 -25.094 1.00 86.06 378 PRO A O 1
ATOM 3021 N N . THR A 1 379 ? 11.717 7.457 -24.615 1.00 89.50 379 THR A N 1
ATOM 3022 C CA . THR A 1 379 ? 11.321 6.079 -24.326 1.00 89.50 379 THR A CA 1
ATOM 3023 C C . THR A 1 379 ? 11.329 5.248 -25.608 1.00 89.50 379 THR A C 1
ATOM 3025 O O . THR A 1 379 ? 10.716 5.621 -26.606 1.00 89.50 379 THR A O 1
ATOM 3028 N N . ILE A 1 380 ? 12.030 4.116 -25.578 1.00 89.88 380 ILE A N 1
ATOM 3029 C CA . ILE A 1 380 ? 12.038 3.106 -26.647 1.00 89.88 380 ILE A CA 1
ATOM 3030 C C . ILE A 1 380 ? 10.909 2.108 -26.413 1.00 89.88 380 ILE A C 1
ATOM 3032 O O . ILE A 1 380 ? 10.189 1.740 -27.337 1.00 89.88 380 ILE A O 1
ATOM 3036 N N . LEU A 1 381 ? 10.789 1.654 -25.168 1.00 92.38 381 LEU A N 1
ATOM 3037 C CA . LEU A 1 381 ? 9.744 0.753 -24.711 1.00 92.38 381 LEU A CA 1
ATOM 3038 C C . LEU A 1 381 ? 9.398 1.075 -23.261 1.00 92.38 381 LEU A C 1
ATOM 3040 O O . LEU A 1 381 ? 10.272 1.480 -22.494 1.00 92.38 381 LEU A O 1
ATOM 3044 N N . GLU A 1 382 ? 8.140 0.842 -22.917 1.00 93.44 382 GLU A N 1
ATOM 3045 C CA . GLU A 1 382 ? 7.561 0.955 -21.580 1.00 93.44 382 GLU A CA 1
ATOM 3046 C C . GLU A 1 382 ? 6.536 -0.181 -21.439 1.00 93.44 382 GLU A C 1
ATOM 3048 O O . GLU A 1 382 ? 5.816 -0.490 -22.397 1.00 93.44 382 GLU A O 1
ATOM 3053 N N . ILE A 1 383 ? 6.530 -0.866 -20.296 1.00 95.94 383 ILE A N 1
ATOM 3054 C CA . ILE A 1 383 ? 5.623 -1.978 -19.991 1.00 95.94 383 ILE A CA 1
ATOM 3055 C C . ILE A 1 383 ? 5.049 -1.744 -18.599 1.00 95.94 383 ILE A C 1
ATOM 3057 O O . ILE A 1 383 ? 5.774 -1.882 -17.616 1.00 95.94 383 ILE A O 1
ATOM 3061 N N . GLY A 1 384 ? 3.740 -1.502 -18.539 1.00 93.62 384 GLY A N 1
ATOM 3062 C CA . GLY A 1 384 ? 3.029 -1.191 -17.303 1.00 93.62 384 GLY A CA 1
ATOM 3063 C C . GLY A 1 384 ? 2.853 0.302 -17.093 1.00 93.62 384 GLY A C 1
ATOM 3064 O O . GLY A 1 384 ? 2.966 1.093 -18.032 1.00 93.62 384 GLY A O 1
ATOM 3065 N N . VAL A 1 385 ? 2.539 0.662 -15.855 1.00 92.31 385 VAL A N 1
ATOM 3066 C CA . VAL A 1 385 ? 2.299 2.027 -15.412 1.00 92.31 385 VAL A CA 1
ATOM 3067 C C . VAL A 1 385 ? 3.113 2.264 -14.139 1.00 92.31 385 VAL A C 1
ATOM 3069 O O . VAL A 1 385 ? 2.972 1.537 -13.159 1.00 92.31 385 VAL A O 1
ATOM 3072 N N . PRO A 1 386 ? 3.953 3.315 -14.065 1.00 90.62 386 PRO A N 1
ATOM 3073 C CA . PRO A 1 386 ? 4.699 3.612 -12.847 1.00 90.62 386 PRO A CA 1
ATOM 3074 C C . PRO A 1 386 ? 3.781 4.253 -11.791 1.00 90.62 386 PRO A C 1
ATOM 3076 O O . PRO A 1 386 ? 3.825 5.456 -11.527 1.00 90.62 386 PRO A O 1
ATOM 3079 N N . ASP A 1 387 ? 2.929 3.433 -11.181 1.00 90.62 387 ASP A N 1
ATOM 3080 C CA . ASP A 1 387 ? 2.028 3.778 -10.076 1.00 90.62 387 ASP A CA 1
ATOM 3081 C C . ASP A 1 387 ? 2.351 3.025 -8.772 1.00 90.62 387 ASP A C 1
ATOM 3083 O O . ASP A 1 387 ? 1.701 3.251 -7.749 1.00 90.62 387 ASP A O 1
ATOM 3087 N N . ARG A 1 388 ? 3.426 2.218 -8.801 1.00 91.81 388 ARG A N 1
ATOM 3088 C CA . ARG A 1 388 ? 3.953 1.374 -7.711 1.00 91.81 388 ARG A CA 1
ATOM 3089 C C . ARG A 1 388 ? 3.103 0.149 -7.382 1.00 91.81 388 ARG A C 1
ATOM 3091 O O . ARG A 1 388 ? 3.327 -0.468 -6.341 1.00 91.81 388 ARG A O 1
ATOM 3098 N N . THR A 1 389 ? 2.171 -0.221 -8.249 1.00 93.62 389 THR A N 1
ATOM 3099 C CA . THR A 1 389 ? 1.357 -1.429 -8.120 1.00 93.62 389 THR A CA 1
ATOM 3100 C C . THR A 1 389 ? 1.560 -2.347 -9.319 1.00 93.62 389 THR A C 1
ATOM 3102 O O . THR A 1 389 ? 2.253 -1.995 -10.262 1.00 93.62 389 THR A O 1
ATOM 3105 N N . ALA A 1 390 ? 1.027 -3.564 -9.251 1.00 95.12 390 ALA A N 1
ATOM 3106 C CA . ALA A 1 390 ? 0.947 -4.461 -10.404 1.00 95.12 390 ALA A CA 1
ATOM 3107 C C . ALA A 1 390 ? -0.511 -4.650 -10.869 1.00 95.12 390 ALA A C 1
ATOM 3109 O O . ALA A 1 390 ? -0.879 -5.730 -11.337 1.00 95.12 390 ALA A O 1
ATOM 3110 N N . ALA A 1 391 ? -1.366 -3.647 -10.640 1.00 93.56 391 ALA A N 1
ATOM 3111 C CA . ALA A 1 391 ? -2.818 -3.736 -10.810 1.00 93.56 391 ALA A CA 1
ATOM 3112 C C . ALA A 1 391 ? -3.251 -3.776 -12.281 1.00 93.56 391 ALA A C 1
ATOM 3114 O O . ALA A 1 391 ? -4.274 -4.371 -12.613 1.00 93.56 391 ALA A O 1
ATOM 3115 N N . GLU A 1 392 ? -2.479 -3.133 -13.147 1.00 93.88 392 GLU A N 1
ATOM 3116 C CA . GLU A 1 392 ? -2.693 -3.003 -14.584 1.00 93.88 392 GLU A CA 1
ATOM 3117 C C . GLU A 1 392 ? -2.328 -4.264 -15.369 1.00 93.88 392 GLU A C 1
ATOM 3119 O O . GLU A 1 392 ? -2.708 -4.403 -16.530 1.00 93.88 392 GLU A O 1
ATOM 3124 N N . PHE A 1 393 ? -1.574 -5.174 -14.757 1.00 96.75 393 PHE A N 1
ATOM 3125 C CA . PHE A 1 393 ? -1.085 -6.384 -15.400 1.00 96.75 393 PHE A CA 1
ATOM 3126 C C . PHE A 1 393 ? -2.091 -7.531 -15.370 1.00 96.75 393 PHE A C 1
ATOM 3128 O O . PHE A 1 393 ? -3.094 -7.523 -14.655 1.00 96.75 393 PHE A O 1
ATOM 3135 N N . TYR A 1 394 ? -1.789 -8.581 -16.129 1.00 97.00 394 TYR A N 1
ATOM 3136 C CA . TYR A 1 394 ? -2.638 -9.756 -16.211 1.00 97.00 394 TYR A CA 1
ATOM 3137 C C . TYR A 1 394 ? -2.675 -10.536 -14.891 1.00 97.00 394 TYR A C 1
ATOM 3139 O O . TYR A 1 394 ? -1.723 -11.233 -14.513 1.00 97.00 394 TYR A O 1
ATOM 3147 N N . ILE A 1 395 ? -3.823 -10.451 -14.216 1.00 95.81 395 ILE A N 1
ATOM 3148 C CA . ILE A 1 395 ? -4.185 -11.261 -13.052 1.00 95.81 395 ILE A CA 1
ATOM 3149 C C . ILE A 1 395 ? -5.026 -12.456 -13.543 1.00 95.81 395 ILE A C 1
ATOM 3151 O O . ILE A 1 395 ? -6.161 -12.269 -14.010 1.00 95.81 395 ILE A O 1
ATOM 3155 N N . PRO A 1 396 ? -4.518 -13.699 -13.445 1.00 95.25 396 PRO A N 1
ATOM 3156 C CA . PRO A 1 396 ? -5.213 -14.874 -13.960 1.00 95.25 396 PRO A CA 1
ATOM 3157 C C . PRO A 1 396 ? -6.469 -15.177 -13.142 1.00 95.25 396 PRO A C 1
ATOM 3159 O O . PRO A 1 396 ? -6.626 -14.706 -12.017 1.00 95.25 396 PRO A O 1
ATOM 3162 N N . ASP A 1 397 ? -7.373 -15.987 -13.690 1.00 94.81 397 ASP A N 1
ATOM 3163 C CA . ASP A 1 397 ? -8.479 -16.531 -12.896 1.00 94.81 397 ASP A CA 1
ATOM 3164 C C . ASP A 1 397 ? -7.952 -17.333 -11.702 1.00 94.81 397 ASP A C 1
ATOM 3166 O O . ASP A 1 397 ? -6.859 -17.904 -11.732 1.00 94.81 397 ASP A O 1
ATOM 3170 N N . ALA A 1 398 ? -8.731 -17.393 -10.631 1.00 94.00 398 ALA A N 1
ATOM 3171 C CA . ALA A 1 398 ? -8.384 -18.206 -9.477 1.00 94.00 398 ALA A CA 1
ATOM 3172 C C . ALA A 1 398 ? -8.572 -19.699 -9.773 1.00 94.00 398 ALA A C 1
ATOM 3174 O O . ALA A 1 398 ? -9.351 -20.089 -10.645 1.00 94.00 398 ALA A O 1
ATOM 3175 N N . ASN A 1 399 ? -7.856 -20.554 -9.041 1.00 92.88 399 ASN A N 1
ATOM 3176 C CA . ASN A 1 399 ? -8.153 -21.981 -9.061 1.00 92.88 399 ASN A CA 1
ATOM 3177 C C . ASN A 1 399 ? -9.549 -22.189 -8.440 1.00 92.88 399 ASN A C 1
ATOM 3179 O O . ASN A 1 399 ? -9.746 -21.752 -7.305 1.00 92.88 399 ASN A O 1
ATOM 3183 N N . PRO A 1 400 ? -10.494 -22.883 -9.105 1.00 93.06 400 PRO A N 1
ATOM 3184 C CA . PRO A 1 400 ? -11.837 -23.113 -8.566 1.00 93.06 400 PRO A CA 1
ATOM 3185 C C . PRO A 1 400 ? -11.868 -23.770 -7.177 1.00 93.06 400 PRO A C 1
ATOM 3187 O O . PRO A 1 400 ? -12.861 -23.664 -6.467 1.00 93.06 400 PRO A O 1
ATOM 3190 N N . LYS A 1 401 ? -10.782 -24.441 -6.768 1.00 91.94 401 LYS A N 1
ATOM 3191 C CA . LYS A 1 401 ? -10.632 -25.036 -5.430 1.00 91.94 401 LYS A CA 1
ATOM 3192 C C . LYS A 1 401 ? -10.408 -24.016 -4.310 1.00 91.94 401 LYS A C 1
ATOM 3194 O O . LYS A 1 401 ? -10.568 -24.375 -3.149 1.00 91.94 401 LYS A O 1
ATOM 3199 N N . TYR A 1 402 ? -9.971 -22.804 -4.645 1.00 94.06 402 TYR A N 1
ATOM 3200 C CA . TYR A 1 402 ? -9.477 -21.802 -3.694 1.00 94.06 402 TYR A CA 1
ATOM 3201 C C . TYR A 1 402 ? -10.205 -20.459 -3.814 1.00 94.06 402 TYR A C 1
ATOM 3203 O O . TYR A 1 402 ? -9.659 -19.421 -3.442 1.00 94.06 402 TYR A O 1
ATOM 3211 N N . ILE A 1 403 ? -11.423 -20.470 -4.357 1.00 95.12 403 ILE A N 1
ATOM 3212 C CA . ILE A 1 403 ? -12.208 -19.255 -4.561 1.00 95.12 403 ILE A CA 1
ATOM 3213 C C . ILE A 1 403 ? -12.538 -18.611 -3.219 1.00 95.12 403 ILE A C 1
ATOM 3215 O O . ILE A 1 403 ? -12.993 -19.266 -2.290 1.00 95.12 403 ILE A O 1
ATOM 3219 N N . ASN A 1 404 ? -12.378 -17.300 -3.139 1.00 95.75 404 ASN A N 1
ATOM 3220 C CA . ASN A 1 404 ? -13.109 -16.473 -2.196 1.00 95.75 404 ASN A CA 1
ATOM 3221 C C . ASN A 1 404 ? -14.058 -15.588 -3.009 1.00 95.75 404 ASN A C 1
ATOM 3223 O O . ASN A 1 404 ? -13.613 -14.758 -3.803 1.00 95.75 404 ASN A O 1
ATOM 3227 N N . GLU A 1 405 ? -15.365 -15.785 -2.843 1.00 94.81 405 GLU A N 1
ATOM 3228 C CA . GLU A 1 405 ? -16.375 -15.133 -3.687 1.00 94.81 405 GLU A CA 1
ATOM 3229 C C . GLU A 1 405 ? -16.354 -13.604 -3.567 1.00 94.81 405 GLU A C 1
ATOM 3231 O O . GLU A 1 405 ? -16.703 -12.917 -4.526 1.00 94.81 405 GLU A O 1
ATOM 3236 N N . LEU A 1 406 ? -15.873 -13.073 -2.434 1.00 95.06 406 LEU A N 1
ATOM 3237 C CA . LEU A 1 406 ? -15.759 -11.632 -2.200 1.00 95.06 406 LEU A CA 1
ATOM 3238 C C . LEU A 1 406 ? -14.866 -10.937 -3.243 1.00 95.06 406 LEU A C 1
ATOM 3240 O O . LEU A 1 406 ? -15.119 -9.789 -3.584 1.00 95.06 406 LEU A O 1
ATOM 3244 N N . PHE A 1 407 ? -13.854 -11.633 -3.773 1.00 95.56 407 PHE A N 1
ATOM 3245 C CA . PHE A 1 407 ? -12.826 -11.053 -4.648 1.00 95.56 407 PHE A CA 1
ATOM 3246 C C . PHE A 1 407 ? -12.911 -11.542 -6.099 1.00 95.56 407 PHE A C 1
ATOM 3248 O O . PHE A 1 407 ? -11.911 -11.572 -6.814 1.00 95.56 407 PHE A O 1
ATOM 3255 N N . LEU A 1 408 ? -14.067 -12.047 -6.542 1.00 91.75 408 LEU A N 1
ATOM 3256 C CA . LEU A 1 408 ? -14.230 -12.482 -7.937 1.00 91.75 408 LEU A CA 1
ATOM 3257 C C . LEU A 1 408 ? -14.350 -11.293 -8.897 1.00 91.75 408 LEU A C 1
ATOM 3259 O O . LEU A 1 408 ? -13.818 -11.344 -10.003 1.00 91.75 408 LEU A O 1
ATOM 3263 N N . ASN A 1 409 ? -15.035 -10.233 -8.459 1.00 88.44 409 ASN A N 1
ATOM 3264 C CA . ASN A 1 409 ? -15.376 -9.077 -9.293 1.00 88.44 409 ASN A CA 1
ATOM 3265 C C . ASN A 1 409 ? -14.579 -7.811 -8.946 1.00 88.44 409 ASN A C 1
ATOM 3267 O O . ASN A 1 409 ? -14.560 -6.872 -9.736 1.00 88.44 409 ASN A O 1
ATOM 3271 N N . SER A 1 410 ? -13.919 -7.781 -7.789 1.00 91.06 410 SER A N 1
ATOM 3272 C CA . SER A 1 410 ? -13.040 -6.698 -7.351 1.00 91.06 410 SER A CA 1
ATOM 3273 C C . SER A 1 410 ? -11.782 -7.280 -6.718 1.00 91.06 410 SER A C 1
ATOM 3275 O O . SER A 1 410 ? -11.812 -8.375 -6.160 1.00 91.06 410 SER A O 1
ATOM 3277 N N . GLU A 1 411 ? -10.658 -6.571 -6.863 1.00 94.12 411 GLU A N 1
ATOM 3278 C CA . GLU A 1 411 ? -9.346 -6.993 -6.353 1.00 94.12 411 GLU A CA 1
ATOM 3279 C C . GLU A 1 411 ? -9.045 -8.481 -6.594 1.00 94.12 411 GLU A C 1
ATOM 3281 O O . GLU A 1 411 ? -8.643 -9.214 -5.690 1.00 94.12 411 GLU A O 1
ATOM 3286 N N . LYS A 1 412 ? -9.229 -8.938 -7.838 1.00 94.50 412 LYS A N 1
ATOM 3287 C CA . LYS A 1 412 ? -9.018 -10.335 -8.245 1.00 94.50 412 LYS A CA 1
ATOM 3288 C C . LYS A 1 412 ? -7.682 -10.908 -7.766 1.00 94.50 412 LYS A C 1
ATOM 3290 O O . LYS A 1 412 ? -7.593 -12.096 -7.480 1.00 94.50 412 LYS A O 1
ATOM 3295 N N . TYR A 1 413 ? -6.661 -10.060 -7.620 1.00 94.81 413 TYR A N 1
ATOM 3296 C CA . TYR A 1 413 ? -5.351 -10.411 -7.075 1.00 94.81 413 TYR A CA 1
ATOM 3297 C C . TYR A 1 413 ? -5.377 -10.955 -5.637 1.00 94.81 413 TYR A C 1
ATOM 3299 O O . TYR A 1 413 ? -4.376 -11.513 -5.193 1.00 94.81 413 TYR A O 1
ATOM 3307 N N . ARG A 1 414 ? -6.494 -10.822 -4.906 1.00 95.50 414 ARG A N 1
ATOM 3308 C CA . ARG A 1 414 ? -6.637 -11.335 -3.538 1.00 95.50 414 ARG A CA 1
ATOM 3309 C C . ARG A 1 414 ? -7.013 -12.810 -3.436 1.00 95.50 414 ARG A C 1
ATOM 3311 O O . ARG A 1 414 ? -7.218 -13.334 -2.337 1.00 95.50 414 ARG A O 1
ATOM 3318 N N . GLN A 1 415 ? -7.159 -13.481 -4.571 1.00 95.88 415 GLN A N 1
ATOM 3319 C CA . GLN A 1 415 ? -7.455 -14.904 -4.604 1.00 95.88 415 GLN A CA 1
ATOM 3320 C C . GLN A 1 415 ? -6.222 -15.715 -4.199 1.00 95.88 415 GLN A C 1
ATOM 3322 O O . GLN A 1 415 ? -5.097 -15.446 -4.626 1.00 95.88 415 GLN A O 1
ATOM 3327 N N . TYR A 1 416 ? -6.434 -16.754 -3.394 1.00 95.25 416 TYR A N 1
ATOM 3328 C CA . TYR A 1 416 ? -5.342 -17.618 -2.966 1.00 95.25 416 TYR A CA 1
ATOM 3329 C C . TYR A 1 416 ? -4.797 -18.440 -4.144 1.00 95.25 416 TYR A C 1
ATOM 3331 O O . TYR A 1 416 ? -5.548 -18.975 -4.963 1.00 95.25 416 TYR A O 1
ATOM 3339 N N . GLY A 1 417 ? -3.474 -18.602 -4.200 1.00 92.19 417 GLY A N 1
ATOM 3340 C CA . GLY A 1 417 ? -2.815 -19.513 -5.138 1.00 92.19 417 GLY A CA 1
ATOM 3341 C C . GLY A 1 417 ? -2.597 -18.946 -6.539 1.00 92.19 417 GLY A C 1
ATOM 3342 O O . GLY A 1 417 ? -2.186 -19.690 -7.428 1.00 92.19 417 GLY A O 1
ATOM 3343 N N . LEU A 1 418 ? -2.828 -17.647 -6.767 1.00 94.06 418 LEU A N 1
ATOM 3344 C CA . LEU A 1 418 ? -2.632 -17.041 -8.090 1.00 94.06 418 LEU A CA 1
ATOM 3345 C C . LEU A 1 418 ? -1.200 -17.172 -8.611 1.00 94.06 418 LEU A C 1
ATOM 3347 O O . LEU A 1 418 ? -1.013 -17.323 -9.813 1.00 94.06 418 LEU A O 1
ATOM 3351 N N . TRP A 1 419 ? -0.196 -17.182 -7.731 1.00 90.94 419 TRP A N 1
ATOM 3352 C CA . TRP A 1 419 ? 1.200 -17.403 -8.120 1.00 90.94 419 TRP A CA 1
ATOM 3353 C C . TRP A 1 419 ? 1.416 -18.770 -8.792 1.00 90.94 419 TRP A C 1
ATOM 3355 O O . TRP A 1 419 ? 2.247 -18.890 -9.686 1.00 90.94 419 TRP A O 1
ATOM 3365 N N . GLU A 1 420 ? 0.639 -19.796 -8.431 1.00 90.62 420 GLU A N 1
ATOM 3366 C CA . GLU A 1 420 ? 0.767 -21.138 -9.019 1.00 90.62 420 GLU A CA 1
ATOM 3367 C C . GLU A 1 420 ? 0.208 -21.205 -10.438 1.00 90.62 420 GLU A C 1
ATOM 3369 O O . GLU A 1 420 ? 0.682 -22.005 -11.245 1.00 90.62 420 GLU A O 1
ATOM 3374 N N . ARG A 1 421 ? -0.733 -20.312 -10.777 1.00 94.44 421 ARG A N 1
ATOM 3375 C CA . ARG A 1 421 ? -1.321 -20.235 -12.121 1.00 94.44 421 ARG A CA 1
ATOM 3376 C C . ARG A 1 421 ? -0.278 -19.943 -13.198 1.00 94.44 421 ARG A C 1
ATOM 3378 O O . ARG A 1 421 ? -0.542 -20.202 -14.367 1.00 94.44 421 ARG A O 1
ATOM 3385 N N . TYR A 1 422 ? 0.903 -19.441 -12.830 1.00 94.75 422 TYR A N 1
ATOM 3386 C CA . TYR A 1 422 ? 1.999 -19.267 -13.777 1.00 94.75 422 TYR A CA 1
ATOM 3387 C C . TYR A 1 422 ? 2.386 -20.590 -14.446 1.00 94.75 422 TYR A C 1
ATOM 3389 O O . TYR A 1 422 ? 2.505 -20.634 -15.663 1.00 94.75 422 TYR A O 1
ATOM 3397 N N . ALA A 1 423 ? 2.519 -21.684 -13.688 1.00 94.19 423 ALA A N 1
ATOM 3398 C CA . ALA A 1 423 ? 2.882 -22.984 -14.255 1.00 94.19 423 ALA A CA 1
ATOM 3399 C C . ALA A 1 423 ? 1.777 -23.569 -15.155 1.00 94.19 423 ALA A C 1
ATOM 3401 O O . ALA A 1 423 ? 2.095 -24.258 -16.121 1.00 94.19 423 ALA A O 1
ATOM 3402 N N . ASP A 1 424 ? 0.505 -23.254 -14.878 1.00 93.81 424 ASP A N 1
ATOM 3403 C CA . ASP A 1 424 ? -0.626 -23.668 -15.720 1.00 93.81 424 ASP A CA 1
ATOM 3404 C C . ASP A 1 424 ? -0.623 -22.952 -17.078 1.00 93.81 424 ASP A C 1
ATOM 3406 O O . ASP A 1 424 ? -0.934 -23.548 -18.106 1.00 93.81 424 ASP A O 1
ATOM 3410 N N . LEU A 1 425 ? -0.304 -21.654 -17.075 1.00 95.25 425 LEU A N 1
ATOM 3411 C CA . LEU A 1 425 ? -0.300 -20.811 -18.274 1.00 95.25 425 LEU A CA 1
ATOM 3412 C C . LEU A 1 425 ? 0.981 -20.972 -19.099 1.00 95.25 425 LEU A C 1
ATOM 3414 O O . LEU A 1 425 ? 0.965 -20.794 -20.314 1.00 95.25 425 LEU A O 1
ATOM 3418 N N . TYR A 1 426 ? 2.082 -21.307 -18.430 1.00 95.44 426 TYR A N 1
ATOM 3419 C CA . TYR A 1 426 ? 3.431 -21.359 -18.982 1.00 95.44 426 TYR A CA 1
ATOM 3420 C C . TYR A 1 426 ? 4.105 -22.711 -18.655 1.00 95.44 426 TYR A C 1
ATOM 3422 O O . TYR A 1 426 ? 5.131 -22.740 -17.968 1.00 95.44 426 TYR A O 1
ATOM 3430 N N . PRO A 1 427 ? 3.551 -23.858 -19.107 1.00 93.81 427 PRO A N 1
ATOM 3431 C CA . PRO A 1 427 ? 4.052 -25.179 -18.715 1.00 93.81 427 PRO A CA 1
ATOM 3432 C C . PRO A 1 427 ? 5.466 -25.452 -19.252 1.00 93.81 427 PRO A C 1
ATOM 3434 O O . PRO A 1 427 ? 6.368 -25.817 -18.487 1.00 93.81 427 PRO A O 1
ATOM 3437 N N . ASP A 1 428 ? 5.693 -25.170 -20.538 1.00 90.19 428 ASP A N 1
ATOM 3438 C CA . ASP A 1 428 ? 6.898 -25.588 -21.274 1.00 90.19 428 ASP A CA 1
ATOM 3439 C C . ASP A 1 428 ? 7.880 -24.443 -21.576 1.00 90.19 428 ASP A C 1
ATOM 3441 O O . ASP A 1 428 ? 9.046 -24.671 -21.888 1.00 90.19 428 ASP A O 1
ATOM 3445 N N . GLY A 1 429 ? 7.453 -23.190 -21.429 1.00 93.00 429 GLY A N 1
ATOM 3446 C CA . GLY A 1 429 ? 8.252 -21.998 -21.719 1.00 93.00 429 GLY A CA 1
ATOM 3447 C C . GLY A 1 429 ? 7.824 -20.836 -20.840 1.00 93.00 429 GLY A C 1
ATOM 3448 O O . GLY A 1 429 ? 6.787 -20.921 -20.206 1.00 93.00 429 GLY A O 1
ATOM 3449 N N . ASP A 1 430 ? 8.639 -19.789 -20.752 1.00 96.38 430 ASP A N 1
ATOM 3450 C CA . ASP A 1 430 ? 8.294 -18.580 -19.997 1.00 96.38 430 ASP A CA 1
ATOM 3451 C C . ASP A 1 430 ? 7.611 -17.535 -20.885 1.00 96.38 430 ASP A C 1
ATOM 3453 O O . ASP A 1 430 ? 7.680 -17.585 -22.114 1.00 96.38 430 ASP A O 1
ATOM 3457 N N . LEU A 1 431 ? 7.010 -16.549 -20.227 1.00 96.69 431 LEU A N 1
ATOM 3458 C CA . LEU A 1 431 ? 6.371 -15.383 -20.828 1.00 96.69 431 LEU A CA 1
ATOM 3459 C C . LEU A 1 431 ? 7.262 -14.677 -21.866 1.00 96.69 431 LEU A C 1
ATOM 3461 O O . LEU A 1 431 ? 8.401 -14.293 -21.577 1.00 96.69 431 LEU A O 1
ATOM 3465 N N . VAL A 1 432 ? 6.699 -14.439 -23.054 1.00 98.00 432 VAL A N 1
ATOM 3466 C CA . VAL A 1 432 ? 7.306 -13.647 -24.132 1.00 98.00 432 VAL A CA 1
ATOM 3467 C C . VAL A 1 432 ? 6.410 -12.454 -24.442 1.00 98.00 432 VAL A C 1
ATOM 3469 O O . VAL A 1 432 ? 5.297 -12.620 -24.925 1.00 98.00 432 VAL A O 1
ATOM 3472 N N . TYR A 1 433 ? 6.923 -11.253 -24.209 1.00 98.12 433 TYR A N 1
ATOM 3473 C CA . TYR A 1 433 ? 6.262 -9.989 -24.498 1.00 98.12 433 TYR A CA 1
ATOM 3474 C C . TYR A 1 433 ? 6.917 -9.336 -25.713 1.00 98.12 433 TYR A C 1
ATOM 3476 O O . TYR A 1 433 ? 8.133 -9.155 -25.735 1.00 98.12 433 TYR A O 1
ATOM 3484 N N . THR A 1 434 ? 6.142 -8.979 -26.734 1.00 98.12 434 THR A N 1
ATOM 3485 C CA . THR A 1 434 ? 6.663 -8.313 -27.938 1.00 98.12 434 THR A CA 1
ATOM 3486 C C . THR A 1 434 ? 6.155 -6.880 -27.994 1.00 98.12 434 THR A C 1
ATOM 3488 O O . THR A 1 434 ? 4.958 -6.646 -28.140 1.00 98.12 434 THR A O 1
ATOM 3491 N N . VAL A 1 435 ? 7.064 -5.911 -27.882 1.00 96.38 435 VAL A N 1
ATOM 3492 C CA . VAL A 1 435 ? 6.740 -4.478 -27.869 1.00 96.38 435 VAL A CA 1
ATOM 3493 C C . VAL A 1 435 ? 6.008 -4.088 -29.155 1.00 96.38 435 VAL A C 1
ATOM 3495 O O . VAL A 1 435 ? 6.447 -4.414 -30.257 1.00 96.38 435 VAL A O 1
ATOM 3498 N N . GLY A 1 436 ? 4.876 -3.397 -29.000 1.00 93.75 436 GLY A N 1
ATOM 3499 C CA . GLY A 1 436 ? 3.997 -2.996 -30.102 1.00 93.75 436 GLY A CA 1
ATOM 3500 C C . GLY A 1 436 ? 3.023 -4.078 -30.586 1.00 93.75 436 GLY A C 1
ATOM 3501 O O . GLY A 1 436 ? 2.222 -3.793 -31.471 1.00 93.75 436 GLY A O 1
ATOM 3502 N N . ILE A 1 437 ? 3.074 -5.295 -30.028 1.00 97.19 437 ILE A N 1
ATOM 3503 C CA . ILE A 1 437 ? 2.146 -6.395 -30.348 1.00 97.19 437 ILE A CA 1
ATOM 3504 C C . ILE A 1 437 ? 1.416 -6.882 -29.092 1.00 97.19 437 ILE A C 1
ATOM 3506 O O . ILE A 1 437 ? 0.197 -7.015 -29.114 1.00 97.19 437 ILE A O 1
ATOM 3510 N N . SER A 1 438 ? 2.156 -7.160 -28.019 1.00 98.00 438 SER A N 1
ATOM 3511 C CA . SER A 1 438 ? 1.606 -7.623 -26.744 1.00 98.00 438 SER A CA 1
ATOM 3512 C C . SER A 1 438 ? 0.925 -6.494 -25.966 1.00 98.00 438 SER A C 1
ATOM 3514 O O . SER A 1 438 ? 1.318 -5.330 -26.069 1.00 98.00 438 SER A O 1
ATOM 3516 N N . ASP A 1 439 ? -0.061 -6.860 -25.153 1.00 96.56 439 ASP A N 1
ATOM 3517 C CA . ASP A 1 439 ? -0.825 -5.983 -24.264 1.00 96.56 439 ASP A CA 1
ATOM 3518 C C . ASP A 1 439 ? -0.501 -6.337 -22.808 1.00 96.56 439 ASP A C 1
ATOM 3520 O O . ASP A 1 439 ? -0.786 -7.446 -22.362 1.00 96.56 439 ASP A O 1
ATOM 3524 N N . HIS A 1 440 ? 0.096 -5.422 -22.041 1.00 95.88 440 HIS A N 1
ATOM 3525 C CA . HIS A 1 440 ? 0.523 -5.714 -20.667 1.00 95.88 440 HIS A CA 1
ATOM 3526 C C . HIS A 1 440 ? -0.637 -6.128 -19.747 1.00 95.88 440 HIS A C 1
ATOM 3528 O O . HIS A 1 440 ? -0.429 -6.919 -18.829 1.00 95.88 440 HIS A O 1
ATOM 3534 N N . SER A 1 441 ? -1.867 -5.700 -20.038 1.00 95.94 441 SER A N 1
ATOM 3535 C CA . SER A 1 441 ? -3.045 -6.093 -19.257 1.00 95.94 441 SER A CA 1
ATOM 3536 C C . SER A 1 441 ? -3.478 -7.548 -19.463 1.00 95.94 441 SER A C 1
ATOM 3538 O O . SER A 1 441 ? -4.258 -8.087 -18.676 1.00 95.94 441 SER A O 1
ATOM 3540 N N . LYS A 1 442 ? -2.963 -8.215 -20.504 1.00 96.44 442 LYS A N 1
ATOM 3541 C CA . LYS A 1 442 ? -3.338 -9.588 -20.896 1.00 96.44 442 LYS A CA 1
ATOM 3542 C C . LYS A 1 442 ? -2.149 -10.537 -20.975 1.00 96.44 442 LYS A C 1
ATOM 3544 O O . LYS A 1 442 ? -2.248 -11.693 -20.578 1.00 96.44 442 LYS A O 1
ATOM 3549 N N . ASP A 1 443 ? -1.020 -10.032 -21.451 1.00 96.62 443 ASP A N 1
ATOM 3550 C CA . ASP A 1 443 ? 0.151 -10.821 -21.821 1.00 96.62 443 ASP A CA 1
ATOM 3551 C C . ASP A 1 443 ? 1.298 -10.678 -20.816 1.00 96.62 443 ASP A C 1
ATOM 3553 O O . ASP A 1 443 ? 2.299 -11.386 -20.920 1.00 96.62 443 ASP A O 1
ATOM 3557 N N . TRP A 1 444 ? 1.182 -9.772 -19.837 1.00 97.00 444 TRP A N 1
ATOM 3558 C CA . TRP A 1 444 ? 2.173 -9.596 -18.780 1.00 97.00 444 TRP A CA 1
ATOM 3559 C C . TRP A 1 444 ? 1.629 -10.090 -17.445 1.00 97.00 444 TRP A C 1
ATOM 3561 O O . TRP A 1 444 ? 0.819 -9.428 -16.812 1.00 97.00 444 TRP A O 1
ATOM 3571 N N . PHE A 1 445 ? 2.063 -11.266 -16.995 1.00 96.75 445 PHE A N 1
ATOM 3572 C CA . PHE A 1 445 ? 1.618 -11.822 -15.719 1.00 96.75 445 PHE A CA 1
ATOM 3573 C C . PHE A 1 445 ? 2.034 -10.902 -14.555 1.00 96.75 445 PHE A C 1
ATOM 3575 O O . PHE A 1 445 ? 3.204 -10.522 -14.455 1.00 96.75 445 PHE A O 1
ATOM 3582 N N . PHE A 1 446 ? 1.109 -10.579 -13.649 1.00 95.56 446 PHE A N 1
ATOM 3583 C CA . PHE A 1 446 ? 1.286 -9.549 -12.606 1.00 95.56 446 PHE A CA 1
ATOM 3584 C C . PHE A 1 446 ? 2.461 -9.769 -11.627 1.00 95.56 446 PHE A C 1
ATOM 3586 O O . PHE A 1 446 ? 2.893 -8.849 -10.935 1.00 95.56 446 PHE A O 1
ATOM 3593 N N . ALA A 1 447 ? 2.998 -10.990 -11.553 1.00 94.31 447 ALA A N 1
ATOM 3594 C CA . ALA A 1 447 ? 4.057 -11.369 -10.623 1.00 94.31 447 ALA A CA 1
ATOM 3595 C C . ALA A 1 447 ? 5.189 -12.176 -11.282 1.00 94.31 447 ALA A C 1
ATOM 3597 O O . ALA A 1 447 ? 4.956 -13.130 -12.027 1.00 94.31 447 ALA A O 1
ATOM 3598 N N . HIS A 1 448 ? 6.450 -11.831 -11.022 1.00 94.25 448 HIS A N 1
ATOM 3599 C CA . HIS A 1 448 ? 7.596 -12.597 -11.522 1.00 94.25 448 HIS A CA 1
ATOM 3600 C C . HIS A 1 448 ? 7.937 -13.726 -10.547 1.00 94.25 448 HIS A C 1
ATOM 3602 O O . HIS A 1 448 ? 8.801 -13.599 -9.686 1.00 94.25 448 HIS A O 1
ATOM 3608 N N . VAL A 1 449 ? 7.185 -14.817 -10.668 1.00 92.94 449 VAL A N 1
ATOM 3609 C CA . VAL A 1 449 ? 7.220 -15.982 -9.772 1.00 92.94 449 VAL A CA 1
ATOM 3610 C C . VAL A 1 449 ? 8.107 -17.099 -10.307 1.00 92.94 449 VAL A C 1
ATOM 3612 O O . VAL A 1 449 ? 8.414 -17.155 -11.498 1.00 92.94 449 VAL A O 1
ATOM 3615 N N . THR A 1 450 ? 8.471 -18.031 -9.434 1.00 91.50 450 THR A N 1
ATOM 3616 C CA . THR A 1 450 ? 9.066 -19.313 -9.823 1.00 91.50 450 THR A CA 1
ATOM 3617 C C . THR A 1 450 ? 8.022 -20.231 -10.473 1.00 91.50 450 THR A C 1
ATOM 3619 O O . THR A 1 450 ? 6.818 -20.099 -10.238 1.00 91.50 450 THR A O 1
ATOM 3622 N N . ARG A 1 451 ? 8.460 -21.188 -11.300 1.00 92.75 451 ARG A N 1
ATOM 3623 C CA . ARG A 1 451 ? 7.566 -22.182 -11.913 1.00 92.75 451 ARG A CA 1
ATOM 3624 C C . ARG A 1 451 ? 7.546 -23.456 -11.082 1.00 92.75 451 ARG A C 1
ATOM 3626 O O . ARG A 1 451 ? 8.571 -24.121 -10.949 1.00 92.75 451 ARG A O 1
ATOM 3633 N N . ALA A 1 452 ? 6.381 -23.813 -10.552 1.00 90.69 452 ALA A N 1
ATOM 3634 C CA . ALA A 1 452 ? 6.199 -25.074 -9.842 1.00 90.69 452 ALA A CA 1
ATOM 3635 C C . ALA A 1 452 ? 6.384 -26.279 -10.782 1.00 90.69 452 ALA A C 1
ATOM 3637 O O . ALA A 1 452 ? 5.911 -26.267 -11.921 1.00 90.69 452 ALA A O 1
ATOM 3638 N N . LYS A 1 453 ? 7.045 -27.331 -10.291 1.00 90.00 453 LYS A N 1
ATOM 3639 C CA . LYS A 1 453 ? 7.222 -28.613 -10.984 1.00 90.00 453 LYS A CA 1
ATOM 3640 C C . LYS A 1 453 ? 6.632 -29.773 -10.191 1.00 90.00 453 LYS A C 1
ATOM 3642 O O . LYS A 1 453 ? 6.354 -29.684 -8.992 1.00 90.00 453 LYS A O 1
ATOM 3647 N N . LEU A 1 454 ? 6.457 -30.896 -10.888 1.00 84.19 454 LEU A N 1
ATOM 3648 C CA . LEU A 1 454 ? 6.101 -32.175 -10.277 1.00 84.19 454 LEU A CA 1
ATOM 3649 C C . LEU A 1 454 ? 7.106 -32.521 -9.167 1.00 84.19 454 LEU A C 1
ATOM 3651 O O . LEU A 1 454 ? 8.313 -32.428 -9.364 1.00 84.19 454 LEU A O 1
ATOM 3655 N N . GLY A 1 455 ? 6.597 -32.916 -7.999 1.00 80.12 455 GLY A N 1
ATOM 3656 C CA . GLY A 1 455 ? 7.425 -33.239 -6.831 1.00 80.12 455 GLY A CA 1
ATOM 3657 C C . GLY A 1 455 ? 7.712 -32.066 -5.886 1.00 80.12 455 GLY A C 1
ATOM 3658 O O . GLY A 1 455 ? 8.437 -32.252 -4.915 1.00 80.12 455 GLY A O 1
ATOM 3659 N N . GLY A 1 456 ? 7.132 -30.881 -6.122 1.00 82.88 456 GLY A N 1
ATOM 3660 C CA . GLY A 1 456 ? 7.217 -29.748 -5.189 1.00 82.88 456 GLY A CA 1
ATOM 3661 C C . GLY A 1 456 ? 8.515 -28.942 -5.276 1.00 82.88 456 GLY A C 1
ATOM 3662 O O . GLY A 1 456 ? 8.806 -28.157 -4.375 1.00 82.88 456 GLY A O 1
ATOM 3663 N N . THR A 1 457 ? 9.287 -29.130 -6.348 1.00 89.44 457 THR A N 1
ATOM 3664 C CA . THR A 1 457 ? 10.436 -28.290 -6.694 1.00 89.44 457 THR A CA 1
ATOM 3665 C C . THR A 1 457 ? 9.993 -27.081 -7.519 1.00 89.44 457 THR A C 1
ATOM 3667 O O . THR A 1 457 ? 8.900 -27.064 -8.094 1.00 89.44 457 THR A O 1
ATOM 3670 N N . TYR A 1 458 ? 10.844 -26.056 -7.572 1.00 91.69 458 TYR A N 1
ATOM 3671 C CA . TYR A 1 458 ? 10.573 -24.821 -8.302 1.00 91.69 458 TYR A CA 1
ATOM 3672 C C . TYR A 1 458 ? 11.719 -24.507 -9.258 1.00 91.69 458 TYR A C 1
ATOM 3674 O O . TYR A 1 458 ? 12.889 -24.729 -8.946 1.00 91.69 458 TYR A O 1
ATOM 3682 N N . GLU A 1 459 ? 11.384 -23.973 -10.425 1.00 93.06 459 GLU A N 1
ATOM 3683 C CA . GLU A 1 459 ? 12.345 -23.504 -11.419 1.00 93.06 459 GLU A CA 1
ATOM 3684 C C . GLU A 1 459 ? 12.357 -21.979 -11.502 1.00 93.06 459 GLU A C 1
ATOM 3686 O O . GLU A 1 459 ? 11.330 -21.315 -11.335 1.00 93.06 459 GLU A O 1
ATOM 3691 N N . ALA A 1 460 ? 13.543 -21.438 -11.776 1.00 93.81 460 ALA A N 1
ATOM 3692 C CA . ALA A 1 460 ?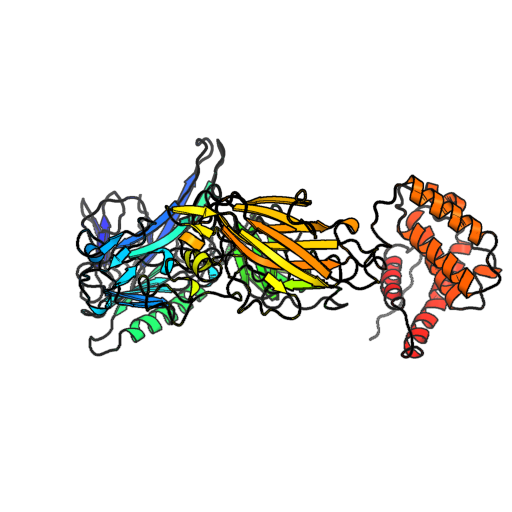 13.729 -20.051 -12.175 1.00 93.81 460 ALA A CA 1
ATOM 3693 C C . ALA A 1 460 ? 12.943 -19.758 -13.464 1.00 93.81 460 ALA A C 1
ATOM 3695 O O . ALA A 1 460 ? 12.833 -20.622 -14.336 1.00 93.81 460 ALA A O 1
ATOM 3696 N N . THR A 1 461 ? 12.429 -18.537 -13.601 1.00 95.19 461 THR A N 1
ATOM 3697 C CA . THR A 1 461 ? 11.640 -18.116 -14.770 1.00 95.19 461 THR A CA 1
ATOM 3698 C C . THR A 1 461 ? 12.284 -16.917 -15.447 1.00 95.19 461 THR A C 1
ATOM 3700 O O . THR A 1 461 ? 12.723 -15.964 -14.792 1.00 95.19 461 THR A O 1
ATOM 3703 N N . THR A 1 462 ? 12.334 -16.939 -16.777 1.00 96.19 462 THR A N 1
ATOM 3704 C CA . THR A 1 462 ? 12.920 -15.875 -17.600 1.00 96.19 462 THR A CA 1
ATOM 3705 C C . THR A 1 462 ? 11.874 -15.244 -18.511 1.00 96.19 462 THR A C 1
ATOM 3707 O O . THR A 1 462 ? 11.539 -15.795 -19.557 1.00 96.19 462 THR A O 1
ATOM 3710 N N . ARG A 1 463 ? 11.430 -14.029 -18.187 1.00 96.62 463 ARG A N 1
ATOM 3711 C CA . ARG A 1 463 ? 10.605 -13.216 -19.090 1.00 96.62 463 ARG A CA 1
ATOM 3712 C C . ARG A 1 463 ? 11.447 -12.731 -20.264 1.00 96.62 463 ARG A C 1
ATOM 3714 O O . ARG A 1 463 ? 12.578 -12.284 -20.066 1.00 96.62 463 ARG A O 1
ATOM 3721 N N . GLN A 1 464 ? 10.898 -12.798 -21.472 1.00 97.69 464 GLN A N 1
ATOM 3722 C CA . GLN A 1 464 ? 11.527 -12.272 -22.684 1.00 97.69 464 GLN A CA 1
ATOM 3723 C C . GLN A 1 464 ? 10.766 -11.037 -23.148 1.00 97.69 464 GLN A C 1
ATOM 3725 O O . GLN A 1 464 ? 9.566 -11.117 -23.381 1.00 97.69 464 GLN A O 1
ATOM 3730 N N . ILE A 1 465 ? 11.457 -9.918 -23.323 1.00 98.38 465 ILE A N 1
ATOM 3731 C CA . ILE A 1 465 ? 10.909 -8.696 -23.909 1.00 98.38 465 ILE A CA 1
ATOM 3732 C C . ILE A 1 465 ? 11.578 -8.505 -25.265 1.00 98.38 465 ILE A C 1
ATOM 3734 O O . ILE A 1 465 ? 12.775 -8.233 -25.344 1.00 98.38 465 ILE A O 1
ATOM 3738 N N . LYS A 1 466 ? 10.813 -8.666 -26.339 1.00 98.25 466 LYS A N 1
ATOM 3739 C CA . LYS A 1 466 ? 11.272 -8.499 -27.718 1.00 98.25 466 LYS A CA 1
ATOM 3740 C C . LYS A 1 466 ? 10.935 -7.099 -28.202 1.00 98.25 466 LYS A C 1
ATOM 3742 O O . LYS A 1 466 ? 9.782 -6.681 -28.110 1.00 98.25 466 LYS A O 1
ATOM 3747 N N . PHE A 1 467 ? 11.918 -6.382 -28.727 1.00 95.81 467 PHE A N 1
ATOM 3748 C CA . PHE A 1 467 ? 11.745 -5.021 -29.231 1.00 95.81 467 PHE A CA 1
ATOM 3749 C C . PHE A 1 467 ? 12.680 -4.763 -30.409 1.00 95.81 467 PHE A C 1
ATOM 3751 O O . PHE A 1 467 ? 13.690 -5.444 -30.572 1.00 95.81 467 PHE A O 1
ATOM 3758 N N . LYS A 1 468 ? 12.337 -3.780 -31.242 1.00 92.31 468 LYS A N 1
ATOM 3759 C CA . LYS A 1 468 ? 13.130 -3.412 -32.416 1.00 92.31 468 LYS A CA 1
ATOM 3760 C C . LYS A 1 468 ? 13.813 -2.069 -32.219 1.00 92.31 468 LYS A C 1
ATOM 3762 O O . LYS A 1 468 ? 13.191 -1.124 -31.738 1.00 92.31 468 LYS A O 1
ATOM 3767 N N . LEU A 1 469 ? 15.066 -1.984 -32.646 1.00 88.81 469 LEU A N 1
ATOM 3768 C CA . LEU A 1 469 ? 15.819 -0.740 -32.779 1.00 88.81 469 LEU A CA 1
ATOM 3769 C C . LEU A 1 469 ? 16.080 -0.460 -34.260 1.00 88.81 469 LEU A C 1
ATOM 3771 O O . LEU A 1 469 ? 16.204 -1.385 -35.056 1.00 88.81 469 LEU A O 1
ATOM 3775 N N . GLY A 1 470 ? 16.127 0.819 -34.632 1.00 78.19 470 GLY A N 1
ATOM 3776 C CA . GLY A 1 470 ?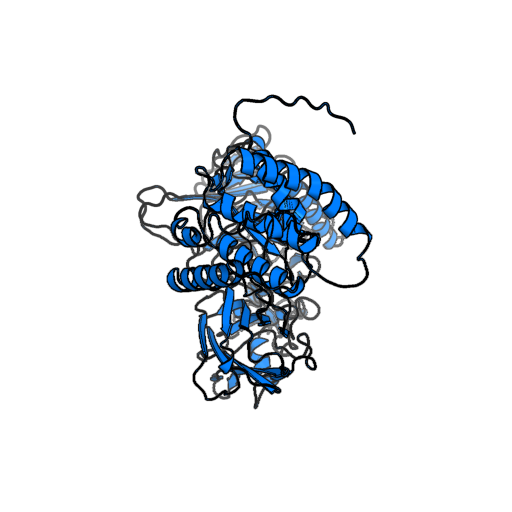 16.479 1.242 -35.991 1.00 78.19 470 GLY A CA 1
ATOM 3777 C C . GLY A 1 470 ? 17.950 1.648 -36.155 1.00 78.19 470 GLY A C 1
ATOM 3778 O O . GLY A 1 470 ? 18.693 1.831 -35.190 1.00 78.19 470 GLY A O 1
ATOM 3779 N N . ASN A 1 471 ? 18.338 1.936 -37.397 1.00 62.31 471 ASN A N 1
ATOM 3780 C CA . ASN A 1 471 ? 19.718 2.273 -37.770 1.00 62.31 471 ASN A CA 1
ATOM 3781 C C . ASN A 1 471 ? 20.311 3.522 -37.074 1.00 62.31 471 ASN A C 1
ATOM 3783 O O . ASN A 1 471 ? 21.524 3.716 -37.073 1.00 62.31 471 ASN A O 1
ATOM 3787 N N . SER A 1 472 ? 19.495 4.390 -36.464 1.00 59.62 472 SER A N 1
ATOM 3788 C CA . SER A 1 472 ? 19.939 5.625 -35.793 1.00 59.62 472 SER A CA 1
ATOM 3789 C C . SER A 1 472 ? 20.430 5.439 -34.348 1.00 59.62 472 SER A C 1
ATOM 3791 O O . SER A 1 472 ? 20.802 6.417 -33.702 1.00 59.62 472 SER A O 1
ATOM 3793 N N . PHE A 1 473 ? 20.415 4.212 -33.820 1.00 61.69 473 PHE A N 1
ATOM 3794 C CA . PHE A 1 473 ? 20.531 3.942 -32.381 1.00 61.69 473 PHE A CA 1
ATOM 3795 C C . PHE A 1 473 ? 21.929 3.456 -31.928 1.00 61.69 473 PHE A C 1
ATOM 3797 O O . PHE A 1 473 ? 22.232 3.464 -30.737 1.00 61.69 473 PHE A O 1
ATOM 3804 N N . GLN A 1 474 ? 22.860 3.148 -32.836 1.00 54.28 474 GLN A N 1
ATOM 3805 C CA . GLN A 1 474 ? 24.169 2.563 -32.472 1.00 54.28 474 GLN A CA 1
ATOM 3806 C C . GLN A 1 474 ? 25.105 3.470 -31.646 1.00 54.28 474 GLN A C 1
ATOM 3808 O O . GLN A 1 474 ? 26.138 3.020 -31.165 1.00 54.28 474 GLN A O 1
ATOM 3813 N N . ASN A 1 475 ? 24.741 4.739 -31.439 1.00 61.09 475 ASN A N 1
ATOM 3814 C CA . ASN A 1 475 ? 25.550 5.702 -30.700 1.00 61.09 475 ASN A CA 1
ATOM 3815 C C . ASN A 1 475 ? 24.857 6.295 -29.461 1.00 61.09 475 ASN A C 1
ATOM 3817 O O . ASN A 1 475 ? 25.471 7.140 -28.828 1.00 61.09 475 ASN A O 1
ATOM 3821 N N . GLY A 1 476 ? 23.633 5.918 -29.085 1.00 67.81 476 GLY A N 1
ATOM 3822 C CA . GLY A 1 476 ? 22.988 6.456 -27.869 1.00 67.81 476 GLY A CA 1
ATOM 3823 C C . GLY A 1 476 ? 23.610 5.909 -26.579 1.00 67.81 476 GLY A C 1
ATOM 3824 O O . GLY A 1 476 ? 24.208 4.844 -26.605 1.00 67.81 476 GLY A O 1
ATOM 3825 N N . THR A 1 477 ? 23.485 6.603 -25.447 1.00 80.06 477 THR A N 1
ATOM 3826 C CA . THR A 1 477 ? 23.607 5.966 -24.119 1.00 80.06 477 THR A CA 1
ATOM 3827 C C . THR A 1 477 ? 22.244 5.400 -23.748 1.00 80.06 477 THR A C 1
ATOM 3829 O O . THR A 1 477 ? 21.244 6.023 -24.061 1.00 80.06 477 THR A O 1
ATOM 3832 N N . TYR A 1 478 ? 22.147 4.232 -23.120 1.00 88.19 478 TYR A N 1
ATOM 3833 C CA . TYR A 1 478 ? 20.844 3.628 -22.823 1.00 88.19 478 TYR A CA 1
ATOM 3834 C C . TYR A 1 478 ? 20.650 3.458 -21.330 1.00 88.19 478 TYR A C 1
ATOM 3836 O O . TYR A 1 478 ? 21.600 3.278 -20.568 1.00 88.19 478 TYR A O 1
ATOM 3844 N N . THR A 1 479 ? 19.401 3.511 -20.896 1.00 92.38 479 THR A N 1
ATOM 3845 C CA . THR A 1 479 ? 19.042 3.273 -19.505 1.00 92.38 479 THR A CA 1
ATOM 3846 C C . THR A 1 479 ? 17.832 2.361 -19.444 1.00 92.38 479 THR A C 1
ATOM 3848 O O . THR A 1 479 ? 16.811 2.646 -20.065 1.00 92.38 479 THR A O 1
ATOM 3851 N N . LEU A 1 480 ? 17.964 1.271 -18.693 1.00 94.56 480 LEU A N 1
ATOM 3852 C CA . LEU A 1 480 ? 16.875 0.382 -18.319 1.00 94.56 480 LEU A CA 1
ATOM 3853 C C . LEU A 1 480 ? 16.431 0.742 -16.898 1.00 94.56 480 LEU A C 1
ATOM 3855 O O . LEU A 1 480 ? 17.191 0.594 -15.941 1.00 94.56 480 LEU A O 1
ATOM 3859 N N . CYS A 1 481 ? 15.200 1.213 -16.774 1.00 94.19 481 CYS A N 1
ATOM 3860 C CA . CYS A 1 481 ? 14.525 1.475 -15.515 1.00 94.19 481 CYS A CA 1
ATOM 3861 C C . CYS A 1 481 ? 13.605 0.293 -15.193 1.00 94.19 481 CYS A C 1
ATOM 3863 O O . CYS A 1 481 ? 12.776 -0.084 -16.019 1.00 94.19 481 CYS A O 1
ATOM 3865 N N . ILE A 1 482 ? 13.747 -0.286 -14.002 1.00 94.94 482 ILE A N 1
ATOM 3866 C CA . ILE A 1 482 ? 12.890 -1.369 -13.507 1.00 94.94 482 ILE A CA 1
ATOM 3867 C C . ILE A 1 482 ? 12.293 -0.911 -12.183 1.00 94.94 482 ILE A C 1
ATOM 3869 O O . ILE A 1 482 ? 13.000 -0.783 -11.180 1.00 94.94 482 ILE A O 1
ATOM 3873 N N . ALA A 1 483 ? 10.993 -0.654 -12.190 1.00 93.94 483 ALA A N 1
ATOM 3874 C CA . ALA A 1 483 ? 10.225 -0.298 -11.013 1.00 93.94 483 ALA A CA 1
ATOM 3875 C C . ALA A 1 483 ? 9.632 -1.572 -10.401 1.00 93.94 483 ALA A C 1
ATOM 3877 O O . ALA A 1 483 ? 8.902 -2.318 -11.055 1.00 93.94 483 ALA A O 1
ATOM 3878 N N . ILE A 1 484 ? 9.986 -1.847 -9.150 1.00 94.00 484 ILE A N 1
ATOM 3879 C CA . ILE A 1 484 ? 9.621 -3.059 -8.422 1.00 94.00 484 ILE A CA 1
ATOM 3880 C C . ILE A 1 484 ? 8.635 -2.656 -7.330 1.00 94.00 484 ILE A C 1
ATOM 3882 O O . ILE A 1 484 ? 9.020 -2.007 -6.364 1.00 94.00 484 ILE A O 1
ATOM 3886 N N . ALA A 1 485 ? 7.365 -3.023 -7.494 1.00 94.31 485 ALA A N 1
ATOM 3887 C CA . ALA A 1 485 ? 6.294 -2.742 -6.539 1.00 94.31 485 ALA A CA 1
ATOM 3888 C C . ALA A 1 485 ? 6.452 -3.514 -5.224 1.00 94.31 485 ALA A C 1
ATOM 3890 O O . ALA A 1 485 ? 5.956 -3.080 -4.186 1.00 94.31 485 ALA A O 1
ATOM 3891 N N . SER A 1 486 ? 7.092 -4.682 -5.276 1.00 93.44 486 SER A N 1
ATOM 3892 C CA . SER A 1 486 ? 7.358 -5.534 -4.119 1.00 93.44 486 SER A CA 1
ATOM 3893 C C . SER A 1 486 ? 8.358 -6.632 -4.479 1.00 93.44 486 SER A C 1
ATOM 3895 O O . SER A 1 486 ? 8.447 -7.042 -5.641 1.00 93.44 486 SER A O 1
ATOM 3897 N N . ALA A 1 487 ? 9.091 -7.131 -3.487 1.00 92.69 487 ALA A N 1
ATOM 3898 C CA . ALA A 1 487 ? 9.982 -8.271 -3.628 1.00 92.69 487 ALA A CA 1
ATOM 3899 C C . ALA A 1 487 ? 10.036 -9.125 -2.353 1.00 92.69 487 ALA A C 1
ATOM 3901 O O . ALA A 1 487 ? 9.990 -8.635 -1.228 1.00 92.69 487 ALA A O 1
ATOM 3902 N N . THR A 1 488 ? 10.168 -10.437 -2.540 1.00 90.56 488 THR A N 1
ATOM 3903 C CA . THR A 1 488 ? 10.379 -11.413 -1.471 1.00 90.56 488 THR A CA 1
ATOM 3904 C C . THR A 1 488 ? 11.483 -12.383 -1.881 1.00 90.56 488 THR A C 1
ATOM 3906 O O . THR A 1 488 ? 11.287 -13.205 -2.778 1.00 90.56 488 THR A O 1
ATOM 3909 N N . HIS A 1 489 ? 12.645 -12.282 -1.226 1.00 87.69 489 HIS A N 1
ATOM 3910 C CA . HIS A 1 489 ? 13.813 -13.165 -1.410 1.00 87.69 489 HIS A CA 1
ATOM 3911 C C . HIS A 1 489 ? 14.229 -13.417 -2.873 1.00 87.69 489 HIS A C 1
ATOM 3913 O O . HIS A 1 489 ? 14.728 -14.496 -3.213 1.00 87.69 489 HIS A O 1
ATOM 3919 N N . SER A 1 490 ? 14.007 -12.455 -3.765 1.00 90.88 490 SER A N 1
ATOM 3920 C CA . SER A 1 490 ? 14.217 -12.638 -5.197 1.00 90.88 490 SER A CA 1
ATOM 3921 C C . SER A 1 490 ? 15.605 -12.182 -5.630 1.00 90.88 490 SER A C 1
ATOM 3923 O O . SER A 1 490 ? 16.256 -11.355 -4.998 1.00 90.88 490 SER A O 1
ATOM 3925 N N . HIS A 1 491 ? 16.093 -12.763 -6.721 1.00 93.31 491 HIS A N 1
ATOM 3926 C CA . HIS A 1 491 ? 17.339 -12.342 -7.343 1.00 93.31 491 HIS A CA 1
ATOM 3927 C C . HIS A 1 491 ? 17.072 -12.100 -8.823 1.00 93.31 491 HIS A C 1
ATOM 3929 O O . HIS A 1 491 ? 16.771 -13.036 -9.569 1.00 93.31 491 HIS A O 1
ATOM 3935 N N . LEU A 1 492 ? 17.135 -10.833 -9.213 1.00 94.62 492 LEU A N 1
ATOM 3936 C CA . LEU A 1 492 ? 16.877 -10.361 -10.561 1.00 94.62 492 LEU A CA 1
ATOM 3937 C C . LEU A 1 492 ? 18.168 -10.430 -11.372 1.00 94.62 492 LEU A C 1
ATOM 3939 O O . LEU A 1 492 ? 19.195 -9.918 -10.943 1.00 94.62 492 LEU A O 1
ATOM 3943 N N . SER A 1 493 ? 18.103 -11.016 -12.559 1.00 95.75 493 SER A N 1
ATOM 3944 C CA . SER A 1 493 ? 19.203 -11.076 -13.518 1.00 95.75 493 SER A CA 1
ATOM 3945 C C . SER A 1 493 ? 18.720 -10.577 -14.866 1.00 95.75 493 SER A C 1
ATOM 3947 O O . SER A 1 493 ? 17.657 -10.985 -15.329 1.00 95.75 493 SER A O 1
ATOM 3949 N N . VAL A 1 494 ? 19.513 -9.724 -15.500 1.00 96.94 494 VAL A N 1
ATOM 3950 C CA . VAL A 1 494 ? 19.182 -9.095 -16.774 1.00 96.94 494 VAL A CA 1
ATOM 3951 C C . VAL A 1 494 ? 20.219 -9.475 -17.825 1.00 96.94 494 VAL A C 1
ATOM 3953 O O . VAL A 1 494 ? 21.422 -9.288 -17.614 1.00 96.94 494 VAL A O 1
ATOM 3956 N N . GLN A 1 495 ? 19.734 -9.980 -18.960 1.00 97.00 495 GLN A N 1
ATOM 3957 C CA . GLN A 1 495 ? 20.531 -10.289 -20.141 1.00 97.00 495 GLN A CA 1
ATOM 3958 C C . GLN A 1 495 ? 19.991 -9.589 -21.388 1.00 97.00 495 GLN A C 1
ATOM 3960 O O . GLN A 1 495 ? 18.781 -9.473 -21.564 1.00 97.00 495 GLN A O 1
ATOM 3965 N N . PHE A 1 496 ? 20.878 -9.193 -22.297 1.00 95.75 496 PHE A N 1
ATOM 3966 C CA . PHE A 1 496 ? 20.505 -8.677 -23.616 1.00 95.75 496 PHE A CA 1
ATOM 3967 C C . PHE A 1 496 ? 21.003 -9.614 -24.716 1.00 95.75 496 PHE A C 1
ATOM 3969 O O . PHE A 1 496 ? 22.186 -9.948 -24.747 1.00 95.75 496 PHE A O 1
ATOM 3976 N N . ASN A 1 497 ? 20.101 -9.992 -25.623 1.00 96.06 497 ASN A N 1
ATOM 3977 C CA . ASN A 1 497 ? 20.300 -10.748 -26.867 1.00 96.06 497 ASN A CA 1
ATOM 3978 C C . ASN A 1 497 ? 20.848 -12.181 -26.735 1.00 96.06 497 ASN A C 1
ATOM 3980 O O . ASN A 1 497 ? 20.461 -13.044 -27.518 1.00 96.06 497 ASN A O 1
ATOM 3984 N N . ASP A 1 498 ? 21.653 -12.474 -25.719 1.00 93.38 498 ASP A N 1
ATOM 3985 C CA . ASP A 1 498 ? 22.168 -13.804 -25.409 1.00 93.38 498 ASP A CA 1
ATOM 3986 C C . ASP A 1 498 ? 21.702 -14.255 -24.016 1.00 93.38 498 ASP A C 1
ATOM 3988 O O . ASP A 1 498 ? 22.215 -13.809 -22.989 1.00 93.38 498 ASP A O 1
ATOM 3992 N N . LYS A 1 499 ? 20.723 -15.170 -23.982 1.00 90.88 499 LYS A N 1
ATOM 3993 C CA . LYS A 1 499 ? 20.192 -15.751 -22.736 1.00 90.88 499 LYS A CA 1
ATOM 3994 C C . LYS A 1 499 ? 21.235 -16.585 -21.982 1.00 90.88 499 LYS A C 1
ATOM 3996 O O . LYS A 1 499 ? 21.165 -16.663 -20.757 1.00 90.88 499 LYS A O 1
ATOM 4001 N N . LEU A 1 500 ? 22.142 -17.253 -22.699 1.00 90.06 500 LEU A N 1
ATOM 4002 C CA . LEU A 1 500 ? 23.144 -18.158 -22.118 1.00 90.06 500 LEU A CA 1
ATOM 4003 C C . LEU A 1 500 ? 24.430 -17.422 -21.725 1.00 90.06 500 LEU A C 1
ATOM 4005 O O . LEU A 1 500 ? 25.262 -17.971 -21.001 1.00 90.06 500 LEU A O 1
ATOM 4009 N N . GLY A 1 501 ? 24.578 -16.182 -22.186 1.00 89.81 501 GLY A N 1
ATOM 4010 C CA . GLY A 1 501 ? 25.677 -15.297 -21.849 1.00 89.81 501 GLY A CA 1
ATOM 4011 C C . GLY A 1 501 ? 25.688 -14.851 -20.385 1.00 89.81 501 GLY A C 1
ATOM 4012 O O . GLY A 1 501 ? 24.764 -15.076 -19.594 1.00 89.81 501 GLY A O 1
ATOM 4013 N N . ARG A 1 502 ? 26.777 -14.173 -20.011 1.00 92.81 502 ARG A N 1
ATOM 4014 C CA . ARG A 1 502 ? 26.925 -13.577 -18.679 1.00 92.81 502 ARG A CA 1
ATOM 4015 C C . ARG A 1 502 ? 25.870 -12.474 -18.480 1.00 92.81 502 ARG A C 1
ATOM 4017 O O . ARG A 1 502 ? 25.751 -11.622 -19.358 1.00 92.81 502 ARG A O 1
ATOM 4024 N N . PRO A 1 503 ? 25.175 -12.424 -17.326 1.00 95.06 503 PRO A N 1
ATOM 4025 C CA . PRO A 1 503 ? 24.276 -11.320 -17.012 1.00 95.06 503 PRO A CA 1
ATOM 4026 C C . PRO A 1 503 ? 25.012 -9.984 -16.995 1.00 95.06 503 PRO A C 1
ATOM 4028 O O . PRO A 1 503 ? 26.091 -9.856 -16.410 1.00 95.06 503 PRO A O 1
ATOM 4031 N N . GLN A 1 504 ? 24.414 -8.989 -17.646 1.00 95.75 504 GLN A N 1
ATOM 4032 C CA . GLN A 1 504 ? 24.920 -7.620 -17.674 1.00 95.75 504 GLN A CA 1
ATOM 4033 C C . GLN A 1 504 ? 24.547 -6.849 -16.404 1.00 95.75 504 GLN A C 1
ATOM 4035 O O . GLN A 1 504 ? 25.249 -5.912 -16.029 1.00 95.75 504 GLN A O 1
ATOM 4040 N N . PHE A 1 505 ? 23.472 -7.254 -15.727 1.00 95.94 505 PHE A N 1
ATOM 4041 C CA . PHE A 1 505 ? 23.066 -6.694 -14.445 1.00 95.94 505 PHE A CA 1
ATOM 4042 C C . PHE A 1 505 ? 22.418 -7.761 -13.565 1.00 95.94 505 PHE A C 1
ATOM 4044 O O . PHE A 1 505 ? 21.668 -8.608 -14.051 1.00 95.94 505 PHE A O 1
ATOM 4051 N N . GLU A 1 506 ? 22.698 -7.695 -12.267 1.00 95.25 506 GLU A N 1
ATOM 4052 C CA . GLU A 1 506 ? 22.091 -8.546 -11.250 1.00 95.25 506 GLU A CA 1
ATOM 4053 C C . GLU A 1 506 ? 21.770 -7.723 -10.003 1.00 95.25 506 GLU A C 1
ATOM 4055 O O . GLU A 1 506 ? 22.538 -6.838 -9.621 1.00 95.25 506 GLU A O 1
ATOM 4060 N N . ALA A 1 507 ? 20.650 -8.031 -9.356 1.00 94.25 507 ALA A N 1
ATOM 4061 C CA . ALA A 1 507 ? 20.246 -7.417 -8.100 1.00 94.25 507 ALA A CA 1
ATOM 4062 C C . ALA A 1 507 ? 19.623 -8.461 -7.171 1.00 94.25 507 ALA A C 1
ATOM 4064 O O . ALA A 1 507 ? 18.642 -9.118 -7.520 1.00 94.25 507 ALA A O 1
ATOM 4065 N N . SER A 1 508 ? 20.173 -8.582 -5.963 1.00 92.12 508 SER A N 1
ATOM 4066 C CA . SER A 1 508 ? 19.539 -9.336 -4.881 1.00 92.12 508 SER A CA 1
ATOM 4067 C C . SER A 1 508 ? 18.502 -8.456 -4.192 1.00 92.12 508 SER A C 1
ATOM 4069 O O . SER A 1 508 ? 18.844 -7.456 -3.563 1.00 92.12 508 SER A O 1
ATOM 4071 N N . LEU A 1 509 ? 17.240 -8.845 -4.304 1.00 89.69 509 LEU A N 1
ATOM 4072 C CA . LEU A 1 509 ? 16.088 -8.174 -3.720 1.00 89.69 509 LEU A CA 1
ATOM 4073 C C . LEU A 1 509 ? 15.696 -8.946 -2.456 1.00 89.69 509 LEU A C 1
ATOM 4075 O O . LEU A 1 509 ? 14.829 -9.820 -2.453 1.00 89.69 509 LEU A O 1
ATOM 4079 N N . ASN A 1 510 ? 16.418 -8.652 -1.376 1.00 81.88 510 ASN A N 1
ATOM 4080 C CA . ASN A 1 510 ? 16.317 -9.376 -0.106 1.00 81.88 510 ASN A CA 1
ATOM 4081 C C . ASN A 1 510 ? 15.177 -8.883 0.796 1.00 81.88 510 ASN A C 1
ATOM 4083 O O . ASN A 1 510 ? 15.123 -9.268 1.966 1.00 81.88 510 ASN A O 1
ATOM 4087 N N . GLU A 1 511 ? 14.295 -8.033 0.270 1.00 82.19 511 GLU A N 1
ATOM 4088 C CA . GLU A 1 511 ? 13.114 -7.579 0.994 1.00 82.19 511 GLU A CA 1
ATOM 4089 C C . GLU A 1 511 ? 12.237 -8.784 1.374 1.00 82.19 511 GLU A C 1
ATOM 4091 O O . GLU A 1 511 ? 12.292 -9.857 0.759 1.00 82.19 511 GLU A O 1
ATOM 4096 N N . GLN A 1 512 ? 11.465 -8.623 2.448 1.00 84.94 512 GLN A N 1
ATOM 4097 C CA . GLN A 1 512 ? 10.607 -9.670 3.018 1.00 84.94 512 GLN A CA 1
ATOM 4098 C C . GLN A 1 512 ? 9.176 -9.159 3.179 1.00 84.94 512 GLN A C 1
ATOM 4100 O O . GLN A 1 512 ? 8.485 -9.458 4.160 1.00 84.94 512 GLN A O 1
ATOM 4105 N N . ASP A 1 513 ? 8.720 -8.355 2.221 1.00 88.12 513 ASP A N 1
ATOM 4106 C CA . ASP A 1 513 ? 7.383 -7.773 2.271 1.00 88.12 513 ASP A CA 1
ATOM 4107 C C . ASP A 1 513 ? 6.275 -8.839 2.240 1.00 88.12 513 ASP A C 1
ATOM 4109 O O . ASP A 1 513 ? 5.213 -8.642 2.843 1.00 88.12 513 ASP A O 1
ATOM 4113 N N . ASN A 1 514 ? 6.560 -10.010 1.657 1.00 90.56 514 ASN A N 1
ATOM 4114 C CA . ASN A 1 514 ? 5.653 -11.139 1.505 1.00 90.56 514 ASN A CA 1
ATOM 4115 C C . ASN A 1 514 ? 4.328 -10.740 0.833 1.00 90.56 514 ASN A C 1
ATOM 4117 O O . ASN A 1 514 ? 3.282 -11.276 1.203 1.00 90.56 514 ASN A O 1
ATOM 4121 N N . ALA A 1 515 ? 4.337 -9.797 -0.119 1.00 92.56 515 ALA A N 1
ATOM 4122 C CA . ALA A 1 515 ? 3.098 -9.271 -0.700 1.00 92.56 515 ALA A CA 1
ATOM 4123 C C . ALA A 1 515 ? 2.234 -10.378 -1.329 1.00 92.56 515 ALA A C 1
ATOM 4125 O O . ALA A 1 515 ? 1.071 -10.498 -0.963 1.00 92.56 515 ALA A O 1
ATOM 4126 N N . ILE A 1 516 ? 2.798 -11.265 -2.160 1.00 91.00 516 ILE A N 1
ATOM 4127 C CA . ILE A 1 516 ? 2.045 -12.385 -2.771 1.00 91.00 516 ILE A CA 1
ATOM 4128 C C . ILE A 1 516 ? 1.454 -13.336 -1.749 1.00 91.00 516 ILE A C 1
ATOM 4130 O O . ILE A 1 516 ? 0.286 -13.707 -1.846 1.00 91.00 516 ILE A O 1
ATOM 4134 N N . ALA A 1 517 ? 2.262 -13.743 -0.772 1.00 89.62 517 ALA A N 1
ATOM 4135 C CA . ALA A 1 517 ? 1.816 -14.617 0.305 1.00 89.62 517 ALA A CA 1
ATOM 4136 C C . ALA A 1 517 ? 0.655 -14.002 1.101 1.00 89.62 517 ALA A C 1
ATOM 4138 O O . ALA A 1 517 ? -0.130 -14.719 1.714 1.00 89.62 517 ALA A O 1
ATOM 4139 N N . ARG A 1 518 ? 0.557 -12.671 1.076 1.00 93.06 518 ARG A N 1
ATOM 4140 C CA . ARG A 1 518 ? -0.452 -11.856 1.743 1.00 93.06 518 ARG A CA 1
ATOM 4141 C C . ARG A 1 518 ? -1.464 -11.268 0.755 1.00 93.06 518 ARG A C 1
ATOM 4143 O O . ARG A 1 518 ? -2.101 -10.273 1.074 1.00 93.06 518 ARG A O 1
ATOM 4150 N N . HIS A 1 519 ? -1.647 -11.872 -0.423 1.00 93.88 519 HIS A N 1
ATOM 4151 C CA . HIS A 1 519 ? -2.700 -11.480 -1.376 1.00 93.88 519 HIS A CA 1
ATOM 4152 C C . HIS A 1 519 ? -2.558 -10.043 -1.912 1.00 93.88 519 HIS A C 1
ATOM 4154 O O . HIS A 1 519 ? -3.548 -9.398 -2.244 1.00 93.88 519 HIS A O 1
ATOM 4160 N N . GLY A 1 520 ? -1.336 -9.511 -1.946 1.00 94.06 520 GLY A N 1
ATOM 4161 C CA . GLY A 1 520 ? -1.004 -8.162 -2.397 1.00 94.06 520 GLY A CA 1
ATOM 4162 C C . GLY A 1 520 ? -0.309 -8.131 -3.759 1.00 94.06 520 GLY A C 1
ATOM 4163 O O . GLY A 1 520 ? 0.247 -9.124 -4.223 1.00 94.06 520 GLY A O 1
ATOM 4164 N N . ILE A 1 521 ? -0.323 -6.947 -4.372 1.00 95.00 521 ILE A N 1
ATOM 4165 C CA . ILE A 1 521 ? 0.346 -6.629 -5.649 1.00 95.00 521 ILE A CA 1
ATOM 4166 C C . ILE A 1 521 ? 1.431 -5.554 -5.496 1.00 95.00 521 ILE A C 1
ATOM 4168 O O . ILE A 1 521 ? 2.063 -5.151 -6.469 1.00 95.00 521 ILE A O 1
ATOM 4172 N N . HIS A 1 522 ? 1.630 -5.082 -4.268 1.00 94.50 522 HIS A N 1
ATOM 4173 C CA . HIS A 1 522 ? 2.592 -4.057 -3.894 1.00 94.50 522 HIS A CA 1
ATOM 4174 C C . HIS A 1 522 ? 2.956 -4.177 -2.415 1.00 94.50 522 HIS A C 1
ATOM 4176 O O . HIS A 1 522 ? 2.215 -4.743 -1.603 1.00 94.50 522 HIS A O 1
ATOM 4182 N N . GLY A 1 523 ? 4.120 -3.631 -2.088 1.00 92.56 523 GLY A N 1
ATOM 4183 C CA . GLY A 1 523 ? 4.763 -3.688 -0.787 1.00 92.56 523 GLY A CA 1
ATOM 4184 C C . GLY A 1 523 ? 5.872 -2.645 -0.718 1.00 92.56 523 GLY A C 1
ATOM 4185 O O . GLY A 1 523 ? 5.608 -1.455 -0.901 1.00 92.56 523 GLY A O 1
ATOM 4186 N N . PHE A 1 524 ? 7.109 -3.074 -0.463 1.00 89.62 524 PHE A N 1
ATOM 4187 C CA . PHE A 1 524 ? 8.240 -2.152 -0.435 1.00 89.62 524 PHE A CA 1
ATOM 4188 C C . PHE A 1 524 ? 8.702 -1.829 -1.859 1.00 89.62 524 PHE A C 1
ATOM 4190 O O . PHE A 1 524 ? 9.215 -2.699 -2.565 1.00 89.62 524 PHE A O 1
ATOM 4197 N N . TYR A 1 525 ? 8.530 -0.574 -2.282 1.00 91.56 525 TYR A N 1
ATOM 4198 C CA . TYR A 1 525 ? 8.880 -0.167 -3.637 1.00 91.56 525 TYR A CA 1
ATOM 4199 C C . TYR A 1 525 ? 10.384 0.076 -3.788 1.00 91.56 525 TYR A C 1
ATOM 4201 O O . TYR A 1 525 ? 10.997 0.803 -2.998 1.00 91.56 525 TYR A O 1
ATOM 4209 N N . GLN A 1 526 ? 10.959 -0.463 -4.861 1.00 90.50 526 GLN A N 1
ATOM 4210 C CA . GLN A 1 526 ? 12.352 -0.268 -5.253 1.00 90.50 526 GLN A CA 1
ATOM 4211 C C . GLN A 1 526 ? 12.426 0.186 -6.715 1.00 90.50 526 GLN A C 1
ATOM 4213 O O . GLN A 1 526 ? 11.676 -0.284 -7.566 1.00 90.50 526 GLN A O 1
ATOM 4218 N N . PHE A 1 527 ? 13.357 1.086 -7.030 1.00 91.94 527 PHE A N 1
ATOM 4219 C CA . PHE A 1 527 ? 13.574 1.567 -8.394 1.00 91.94 527 PHE A CA 1
ATOM 4220 C C . PHE A 1 527 ? 15.015 1.306 -8.816 1.00 91.94 527 PHE A C 1
ATOM 4222 O O . PHE A 1 527 ? 15.949 1.882 -8.256 1.00 91.94 527 PHE A O 1
ATOM 4229 N N . LEU A 1 528 ? 15.197 0.432 -9.803 1.00 92.94 528 LEU A N 1
ATOM 4230 C CA . LEU A 1 528 ? 16.505 0.096 -10.354 1.00 92.94 528 LEU A CA 1
ATOM 4231 C C . LEU A 1 528 ? 16.736 0.900 -11.629 1.00 92.94 528 LEU A C 1
ATOM 4233 O O . LEU A 1 528 ? 15.901 0.902 -12.530 1.00 92.94 528 LEU A O 1
ATOM 4237 N N . ASN A 1 529 ? 17.888 1.557 -11.711 1.00 91.62 529 ASN A N 1
ATOM 4238 C CA . ASN A 1 529 ? 18.315 2.309 -12.883 1.00 91.62 529 ASN A CA 1
ATOM 4239 C C . ASN A 1 529 ? 19.635 1.710 -13.384 1.00 91.62 529 ASN A C 1
ATOM 4241 O O . ASN A 1 529 ? 20.678 1.847 -12.745 1.00 91.62 529 ASN A O 1
ATOM 4245 N N . VAL A 1 530 ? 19.563 0.991 -14.501 1.00 92.50 530 VAL A N 1
ATOM 4246 C CA . VAL A 1 530 ? 20.665 0.217 -15.071 1.00 92.50 530 VAL A CA 1
ATOM 4247 C C . VAL A 1 530 ? 21.176 0.928 -16.314 1.00 92.50 530 VAL A C 1
ATOM 4249 O O . VAL A 1 530 ? 20.454 1.089 -17.297 1.00 92.50 530 VAL A O 1
ATOM 4252 N N . GLN A 1 531 ? 22.445 1.330 -16.292 1.00 91.62 531 GLN A N 1
ATOM 4253 C CA . GLN A 1 531 ? 23.112 1.834 -17.489 1.00 91.62 531 GLN A CA 1
ATOM 4254 C C . GLN A 1 531 ? 23.323 0.686 -18.478 1.00 91.62 531 GLN A C 1
ATOM 4256 O O . GLN A 1 531 ? 23.915 -0.339 -18.141 1.00 91.62 531 GLN A O 1
ATOM 4261 N N . VAL A 1 532 ? 22.828 0.862 -19.699 1.00 91.06 532 VAL A N 1
ATOM 4262 C CA . VAL A 1 532 ? 22.880 -0.143 -20.760 1.00 91.06 532 VAL A CA 1
ATOM 4263 C C . VAL A 1 532 ? 23.984 0.239 -21.740 1.00 91.06 532 VAL A C 1
ATOM 4265 O O . VAL A 1 532 ? 23.952 1.305 -22.361 1.00 91.06 532 VAL A O 1
ATOM 4268 N N . ASN A 1 533 ? 24.986 -0.635 -21.866 1.00 88.69 533 ASN A N 1
ATOM 4269 C CA . ASN A 1 533 ? 26.052 -0.451 -22.844 1.00 88.69 533 ASN A CA 1
ATOM 4270 C C . ASN A 1 533 ? 25.474 -0.645 -24.259 1.00 88.69 533 ASN A C 1
ATOM 4272 O O . ASN A 1 533 ? 24.844 -1.675 -24.505 1.00 88.69 533 ASN A O 1
ATOM 4276 N N . PRO A 1 534 ? 25.715 0.278 -25.204 1.00 85.88 534 PRO A N 1
ATOM 4277 C CA . PRO A 1 534 ? 25.195 0.163 -26.569 1.00 85.88 534 PRO A CA 1
ATOM 4278 C C . PRO A 1 534 ? 25.614 -1.126 -27.279 1.00 85.88 534 PRO A C 1
ATOM 4280 O O . PRO A 1 534 ? 24.854 -1.648 -28.082 1.00 85.88 534 PRO A O 1
ATOM 4283 N N . ASN A 1 535 ? 26.775 -1.691 -26.930 1.00 88.00 535 ASN A N 1
ATOM 4284 C CA . ASN A 1 535 ? 27.277 -2.943 -27.506 1.00 88.00 535 ASN A CA 1
ATOM 4285 C C . ASN A 1 535 ? 26.472 -4.182 -27.081 1.00 88.00 535 ASN A C 1
ATOM 4287 O O . ASN A 1 535 ? 26.703 -5.269 -27.604 1.00 88.00 535 ASN A O 1
ATOM 4291 N N . TRP A 1 536 ? 25.576 -4.055 -26.101 1.00 90.38 536 TRP A N 1
ATOM 4292 C CA . TRP A 1 536 ? 24.646 -5.121 -25.726 1.00 90.38 536 TRP A CA 1
ATOM 4293 C C . TRP A 1 536 ? 23.433 -5.181 -26.657 1.00 90.38 536 TRP A C 1
ATOM 4295 O O . TRP A 1 536 ? 22.710 -6.174 -26.653 1.00 90.38 536 TRP A O 1
ATOM 4305 N N . LEU A 1 537 ? 23.215 -4.129 -27.447 1.00 90.06 537 LEU A N 1
ATOM 4306 C CA . LEU A 1 537 ? 22.101 -3.970 -28.367 1.00 90.06 537 LEU A CA 1
ATOM 4307 C C . LEU A 1 537 ? 22.585 -4.122 -29.813 1.00 90.06 537 LEU A C 1
ATOM 4309 O O . LEU A 1 537 ? 23.742 -3.853 -30.133 1.00 90.06 537 LEU A O 1
ATOM 4313 N N . VAL A 1 538 ? 21.683 -4.538 -30.694 1.00 90.31 538 VAL A N 1
ATOM 4314 C CA . VAL A 1 538 ? 21.933 -4.669 -32.134 1.00 90.31 538 VAL A CA 1
ATOM 4315 C C . VAL A 1 538 ? 20.936 -3.833 -32.930 1.00 90.31 538 VAL A C 1
ATOM 4317 O O . VAL A 1 538 ? 19.887 -3.445 -32.416 1.00 90.31 538 VAL A O 1
ATOM 4320 N N . ASP A 1 539 ? 21.259 -3.539 -34.188 1.00 88.06 539 ASP A N 1
ATOM 4321 C CA . ASP A 1 539 ? 20.258 -2.997 -35.110 1.00 88.06 539 ASP A CA 1
ATOM 4322 C C . ASP A 1 539 ? 19.208 -4.072 -35.437 1.00 88.06 539 ASP A C 1
ATOM 4324 O O . ASP A 1 539 ? 19.539 -5.251 -35.584 1.00 88.06 539 ASP A O 1
ATOM 4328 N N . GLY A 1 540 ? 17.940 -3.674 -35.528 1.00 91.44 540 GLY A N 1
ATOM 4329 C CA . GLY A 1 540 ? 16.823 -4.590 -35.723 1.00 91.44 540 GLY A CA 1
ATOM 4330 C C . GLY A 1 540 ? 16.348 -5.253 -34.428 1.00 91.44 540 GLY A C 1
ATOM 4331 O O . GLY A 1 540 ? 16.060 -4.580 -33.435 1.00 91.44 540 GLY A O 1
ATOM 4332 N N . ASP A 1 541 ? 16.174 -6.573 -34.467 1.00 94.81 541 ASP A N 1
ATOM 4333 C CA . ASP A 1 541 ? 15.539 -7.345 -33.398 1.00 94.81 541 ASP A CA 1
ATOM 4334 C C . ASP A 1 541 ? 16.447 -7.501 -32.176 1.00 94.81 541 ASP A C 1
ATOM 4336 O O . ASP A 1 541 ? 17.546 -8.043 -32.255 1.00 94.81 541 ASP A O 1
ATOM 4340 N N . ASN A 1 542 ? 15.941 -7.071 -31.023 1.00 95.81 542 ASN A N 1
ATOM 4341 C CA . ASN A 1 542 ? 16.577 -7.239 -29.727 1.00 95.81 542 ASN A CA 1
ATOM 4342 C C . ASN A 1 542 ? 15.673 -8.041 -28.788 1.00 95.81 542 ASN A C 1
ATOM 4344 O O . ASN A 1 542 ? 14.444 -7.974 -28.861 1.00 95.81 542 ASN A O 1
ATOM 4348 N N . THR A 1 543 ? 16.285 -8.782 -27.867 1.00 97.94 543 THR A N 1
ATOM 4349 C CA . THR A 1 543 ? 15.582 -9.472 -26.779 1.00 97.94 543 THR A CA 1
ATOM 4350 C C . THR A 1 543 ? 16.228 -9.142 -25.441 1.00 97.94 543 THR A C 1
ATOM 4352 O O . THR A 1 543 ? 17.405 -9.414 -25.224 1.00 97.94 543 THR A O 1
ATOM 4355 N N . LEU A 1 544 ? 15.444 -8.582 -24.527 1.00 97.88 544 LEU A N 1
ATOM 4356 C CA . LEU A 1 544 ? 15.797 -8.400 -23.126 1.00 97.88 544 LEU A CA 1
ATOM 4357 C C . LEU A 1 544 ? 15.253 -9.588 -22.328 1.00 97.88 544 LEU A C 1
ATOM 4359 O O . LEU A 1 544 ? 14.051 -9.842 -22.312 1.00 97.88 544 LEU A O 1
ATOM 4363 N N . PHE A 1 545 ? 16.136 -10.321 -21.665 1.00 97.94 545 PHE A N 1
ATOM 4364 C CA . PHE A 1 545 ? 15.786 -11.414 -20.771 1.00 97.94 545 PHE A CA 1
ATOM 4365 C C . PHE A 1 545 ? 15.851 -10.916 -19.332 1.00 97.94 545 PHE A C 1
ATOM 4367 O O . PHE A 1 545 ? 16.883 -10.416 -18.888 1.00 97.94 545 PHE A O 1
ATOM 4374 N N . ILE A 1 546 ? 14.758 -11.082 -18.596 1.00 96.69 546 ILE A N 1
ATOM 4375 C CA . ILE A 1 546 ? 14.686 -10.768 -17.171 1.00 96.69 546 ILE A CA 1
ATOM 4376 C C . ILE A 1 546 ? 14.395 -12.069 -16.441 1.00 96.69 546 ILE A C 1
ATOM 4378 O O . ILE A 1 546 ? 13.336 -12.670 -16.619 1.00 96.69 546 ILE A O 1
ATOM 4382 N N . THR A 1 547 ? 15.350 -12.522 -15.639 1.00 95.44 547 THR A N 1
ATOM 4383 C CA . THR A 1 547 ? 15.294 -13.800 -14.930 1.00 95.44 547 THR A CA 1
ATOM 4384 C C . THR A 1 547 ? 15.153 -13.572 -13.438 1.00 95.44 547 THR A C 1
ATOM 4386 O O . THR A 1 547 ? 15.972 -12.880 -12.836 1.00 95.44 547 THR A O 1
ATOM 4389 N N . GLN A 1 548 ? 14.156 -14.214 -12.840 1.00 92.50 548 GLN A N 1
ATOM 4390 C CA . GLN A 1 548 ? 14.142 -14.479 -11.412 1.00 92.50 548 GLN A CA 1
ATOM 4391 C C . GLN A 1 548 ? 14.980 -15.752 -11.227 1.00 92.50 548 GLN A C 1
ATOM 4393 O O . GLN A 1 548 ? 14.608 -16.799 -11.756 1.00 92.50 548 GLN A O 1
ATOM 4398 N N . LYS A 1 549 ? 16.116 -15.668 -10.521 1.00 91.12 549 LYS A N 1
ATOM 4399 C CA . LYS A 1 549 ? 17.038 -16.806 -10.334 1.00 91.12 549 LYS A CA 1
ATOM 4400 C C . LYS A 1 549 ? 16.752 -17.673 -9.109 1.00 91.12 549 LYS A C 1
ATOM 4402 O O . LYS A 1 549 ? 16.963 -18.882 -9.162 1.00 91.12 549 LYS A O 1
ATOM 4407 N N . THR A 1 550 ? 16.358 -17.070 -7.992 1.00 89.00 550 THR A N 1
ATOM 4408 C CA . THR A 1 550 ? 16.164 -17.792 -6.729 1.00 89.00 550 THR A CA 1
ATOM 4409 C C . THR A 1 550 ? 14.903 -18.658 -6.783 1.00 89.00 550 THR A C 1
ATOM 4411 O O . THR A 1 550 ? 13.793 -18.148 -6.732 1.00 89.00 550 THR A O 1
ATOM 4414 N N . ASN A 1 551 ? 15.063 -19.977 -6.786 1.00 85.56 551 ASN A N 1
ATOM 4415 C CA . ASN A 1 551 ? 13.982 -20.941 -6.997 1.00 85.56 551 ASN A CA 1
ATOM 4416 C C . ASN A 1 551 ? 13.754 -21.880 -5.801 1.00 85.56 551 ASN A C 1
ATOM 4418 O O . ASN A 1 551 ? 13.442 -23.056 -5.963 1.00 85.56 551 ASN A O 1
ATOM 4422 N N . ILE A 1 552 ? 13.937 -21.375 -4.581 1.00 84.44 552 ILE A N 1
ATOM 4423 C CA . ILE A 1 552 ? 13.870 -22.210 -3.372 1.00 84.44 552 ILE A CA 1
ATOM 4424 C C . ILE A 1 552 ? 12.437 -22.578 -2.966 1.00 84.44 552 ILE A C 1
ATOM 4426 O O . ILE A 1 552 ? 12.235 -23.608 -2.328 1.00 84.44 552 ILE A O 1
ATOM 4430 N N . ASN A 1 553 ? 11.446 -21.737 -3.281 1.00 83.12 553 ASN A N 1
ATOM 4431 C CA . ASN A 1 553 ? 10.052 -21.921 -2.874 1.00 83.12 553 ASN A CA 1
ATOM 4432 C C . ASN A 1 553 ? 9.094 -21.087 -3.780 1.00 83.12 553 ASN A C 1
ATOM 4434 O O . ASN A 1 553 ? 9.571 -20.309 -4.614 1.00 83.12 553 ASN A O 1
ATOM 4438 N N . PRO A 1 554 ? 7.758 -21.228 -3.646 1.00 81.31 554 PRO A N 1
ATOM 4439 C CA . PRO A 1 554 ? 6.771 -20.579 -4.522 1.00 81.31 554 PRO A CA 1
ATOM 4440 C C . PRO A 1 554 ? 6.575 -19.083 -4.242 1.00 81.31 554 PRO A C 1
ATOM 4442 O O . PRO A 1 554 ? 5.948 -18.385 -5.031 1.00 81.31 554 PRO A O 1
ATOM 4445 N N . PHE A 1 555 ? 7.060 -18.605 -3.099 1.00 82.75 555 PHE A N 1
ATOM 4446 C CA . PHE A 1 555 ? 6.891 -17.236 -2.612 1.00 82.75 555 PHE A CA 1
ATOM 4447 C C . PHE A 1 555 ? 8.120 -16.377 -2.868 1.00 82.75 555 PHE A C 1
ATOM 4449 O O . PHE A 1 555 ? 8.163 -15.218 -2.465 1.00 82.75 555 PHE A O 1
ATOM 4456 N N . VAL A 1 556 ? 9.115 -16.940 -3.550 1.00 80.62 556 VAL A N 1
ATOM 4457 C CA . VAL A 1 556 ? 10.196 -16.146 -4.095 1.00 80.62 556 VAL A CA 1
ATOM 4458 C C . VAL A 1 556 ? 9.679 -15.407 -5.317 1.00 80.62 556 VAL A C 1
ATOM 4460 O O . VAL A 1 556 ? 9.360 -16.017 -6.340 1.00 80.62 556 VAL A O 1
ATOM 4463 N N . VAL A 1 557 ? 9.581 -14.089 -5.196 1.00 80.00 557 VAL A N 1
ATOM 4464 C CA . VAL A 1 557 ? 8.900 -13.272 -6.194 1.00 80.00 557 VAL A CA 1
ATOM 4465 C C . VAL A 1 557 ? 9.367 -11.825 -6.181 1.00 80.00 557 VAL A C 1
ATOM 4467 O O . VAL A 1 557 ? 9.889 -11.316 -5.190 1.00 80.00 557 VAL A O 1
ATOM 4470 N N . ASN A 1 558 ? 9.156 -11.148 -7.297 1.00 82.12 558 ASN A N 1
ATOM 4471 C CA . ASN A 1 558 ? 9.105 -9.703 -7.402 1.00 82.12 558 ASN A CA 1
ATOM 4472 C C . ASN A 1 558 ? 7.907 -9.286 -8.270 1.00 82.12 558 ASN A C 1
ATOM 4474 O O . ASN A 1 558 ? 7.606 -9.919 -9.283 1.00 82.12 558 ASN A O 1
ATOM 4478 N N . HIS A 1 559 ? 7.231 -8.211 -7.881 1.00 78.69 559 HIS A N 1
ATOM 4479 C CA . HIS A 1 559 ? 6.246 -7.513 -8.701 1.00 78.69 559 HIS A CA 1
ATOM 4480 C C . HIS A 1 559 ? 6.949 -6.369 -9.415 1.00 78.69 559 HIS A C 1
ATOM 4482 O O . HIS A 1 559 ? 7.505 -5.492 -8.761 1.00 78.69 559 HIS A O 1
ATOM 4488 N N . CYS A 1 560 ? 6.936 -6.360 -10.741 1.00 74.38 560 CYS A N 1
ATOM 4489 C CA . CYS A 1 560 ? 7.392 -5.202 -11.505 1.00 74.38 560 CYS A CA 1
ATOM 4490 C C . CYS A 1 560 ? 6.169 -4.340 -11.803 1.00 74.38 560 CYS A C 1
ATOM 4492 O O . CYS A 1 560 ? 5.250 -4.897 -12.386 1.00 74.38 560 CYS A O 1
ATOM 4494 N N . SER A 1 561 ? 6.162 -3.060 -11.412 1.00 77.50 561 SER A N 1
ATOM 4495 C CA . SER A 1 561 ? 5.107 -2.089 -11.767 1.00 77.50 561 SER A CA 1
ATOM 4496 C C . SER A 1 561 ? 5.371 -1.413 -13.111 1.00 77.50 561 SER A C 1
ATOM 4498 O O . SER A 1 561 ? 4.465 -1.054 -13.834 1.00 77.50 561 SER A O 1
ATOM 4500 N N . ASP A 1 562 ? 6.640 -1.211 -13.459 1.00 86.81 562 ASP A N 1
ATOM 4501 C CA . ASP A 1 562 ? 7.009 -0.609 -14.738 1.00 86.81 562 ASP A CA 1
ATOM 4502 C C . ASP A 1 562 ? 8.379 -1.115 -15.188 1.00 86.81 562 ASP A C 1
ATOM 4504 O O . ASP A 1 562 ? 9.282 -1.339 -14.369 1.00 86.81 562 ASP A O 1
ATOM 4508 N N . ILE A 1 563 ? 8.538 -1.298 -16.496 1.00 86.31 563 ILE A N 1
ATOM 4509 C CA . ILE A 1 563 ? 9.824 -1.567 -17.135 1.00 86.31 563 ILE A CA 1
ATOM 4510 C C . ILE A 1 563 ? 9.965 -0.649 -18.339 1.00 86.31 563 ILE A C 1
ATOM 4512 O O . ILE A 1 563 ? 9.303 -0.834 -19.358 1.00 86.31 563 ILE A O 1
ATOM 4516 N N . THR A 1 564 ? 10.912 0.277 -18.245 1.00 86.44 564 THR A N 1
ATOM 4517 C CA . THR A 1 564 ? 11.171 1.279 -19.276 1.00 86.44 564 THR A CA 1
ATOM 4518 C C . THR A 1 564 ? 12.602 1.163 -19.787 1.00 86.44 564 THR A C 1
ATOM 4520 O O . THR A 1 564 ? 13.545 1.131 -18.999 1.00 86.44 564 THR A O 1
ATOM 4523 N N . VAL A 1 565 ? 12.800 1.174 -21.107 1.00 86.75 565 VAL A N 1
ATOM 4524 C CA . VAL A 1 565 ? 14.120 1.424 -21.714 1.00 86.75 565 VAL A CA 1
ATOM 4525 C C . VAL A 1 565 ? 14.079 2.762 -22.433 1.00 86.75 565 VAL A C 1
ATOM 4527 O O . VAL A 1 565 ? 13.260 2.967 -23.327 1.00 86.75 565 VAL A O 1
ATOM 4530 N N . ALA A 1 566 ? 14.991 3.660 -22.074 1.00 85.50 566 ALA A N 1
ATOM 4531 C CA . ALA A 1 566 ? 15.131 4.978 -22.682 1.00 85.50 566 ALA A CA 1
ATOM 4532 C C . ALA A 1 566 ? 16.513 5.157 -23.328 1.00 85.50 566 ALA A C 1
ATOM 4534 O O . ALA A 1 566 ? 17.526 4.686 -22.801 1.00 85.50 566 ALA A O 1
ATOM 4535 N N . ALA A 1 567 ? 16.549 5.861 -24.462 1.00 84.50 567 ALA A N 1
ATOM 4536 C CA . ALA A 1 567 ? 17.772 6.19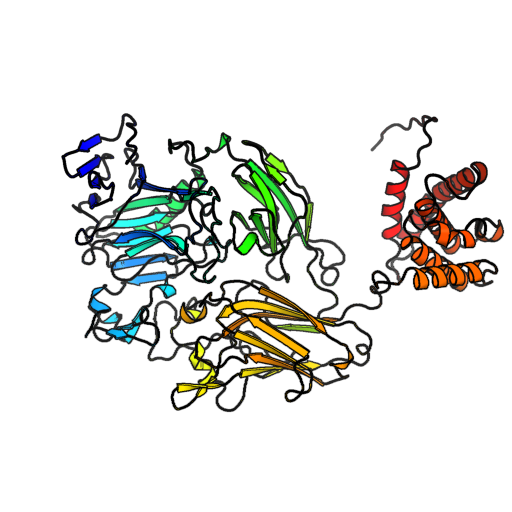6 -25.193 1.00 84.50 567 ALA A CA 1
ATOM 4537 C C . ALA A 1 567 ? 18.201 7.634 -24.896 1.00 84.50 567 ALA A C 1
ATOM 4539 O O . ALA A 1 567 ? 17.528 8.568 -25.302 1.00 84.50 567 ALA A O 1
ATOM 4540 N N . GLY A 1 568 ? 19.333 7.846 -24.245 1.00 71.69 568 GLY A N 1
ATOM 4541 C CA . GLY A 1 568 ? 19.944 9.157 -24.073 1.00 71.69 568 GLY A CA 1
ATOM 4542 C C . GLY A 1 568 ? 20.130 9.901 -25.396 1.00 71.69 568 GLY A C 1
ATOM 4543 O O . GLY A 1 568 ? 20.616 9.349 -26.387 1.00 71.69 568 GLY A O 1
ATOM 4544 N N . ASP A 1 569 ? 19.752 11.179 -25.408 1.00 61.00 569 ASP A N 1
ATOM 4545 C CA . ASP A 1 569 ? 19.940 12.040 -26.571 1.00 61.00 569 ASP A CA 1
ATOM 4546 C C . ASP A 1 569 ? 21.378 12.574 -26.618 1.00 61.00 569 ASP A C 1
ATOM 4548 O O . ASP A 1 569 ? 21.762 13.439 -25.828 1.00 61.00 569 ASP A O 1
ATOM 4552 N N . LYS A 1 570 ? 22.174 12.104 -27.587 1.00 50.72 570 LYS A N 1
ATOM 4553 C CA . LYS A 1 570 ? 23.533 12.619 -27.815 1.00 50.72 570 LYS A CA 1
ATOM 4554 C C . LYS A 1 570 ? 23.584 14.082 -28.264 1.00 50.72 570 LYS A C 1
ATOM 4556 O O . LYS A 1 570 ? 24.618 14.727 -28.108 1.00 50.72 570 LYS A O 1
ATOM 4561 N N . ARG A 1 571 ? 22.494 14.633 -28.813 1.00 45.28 571 ARG A N 1
ATOM 4562 C CA . ARG A 1 571 ? 22.417 16.069 -29.143 1.00 45.28 571 ARG A CA 1
ATOM 4563 C C . ARG A 1 571 ? 22.340 16.931 -27.884 1.00 45.28 571 ARG A C 1
ATOM 4565 O O . ARG A 1 571 ? 22.809 18.061 -27.908 1.00 45.28 571 ARG A O 1
ATOM 4572 N N . LEU A 1 572 ? 21.829 16.370 -26.787 1.00 40.09 572 LEU A N 1
ATOM 4573 C CA . LEU A 1 572 ? 21.836 16.979 -25.456 1.00 40.09 572 LEU A CA 1
ATOM 4574 C C . LEU A 1 572 ? 23.028 16.517 -24.600 1.00 40.09 572 LEU A C 1
ATOM 4576 O O . LEU A 1 572 ? 23.407 17.221 -23.674 1.00 40.09 572 LEU A O 1
ATOM 4580 N N . SER A 1 573 ? 23.695 15.405 -24.940 1.00 39.28 573 SER A N 1
ATOM 4581 C CA . SER A 1 573 ? 24.953 14.978 -24.296 1.00 39.28 573 SER A CA 1
ATOM 4582 C C . SER A 1 573 ? 26.174 15.828 -24.683 1.00 39.28 573 SER A C 1
ATOM 4584 O O . SER A 1 573 ? 27.300 15.498 -24.313 1.00 39.28 573 SER A O 1
ATOM 4586 N N . GLY A 1 574 ? 25.975 16.929 -25.417 1.00 38.44 574 GLY A N 1
ATOM 4587 C CA . GLY A 1 574 ? 26.973 17.991 -25.559 1.00 38.44 574 GLY A CA 1
ATOM 4588 C C . GLY A 1 574 ? 27.252 18.737 -24.247 1.00 38.44 574 GLY A C 1
ATOM 4589 O O . GLY A 1 574 ? 28.242 19.461 -24.156 1.00 38.44 574 GLY A O 1
ATOM 4590 N N . THR A 1 575 ? 26.433 18.524 -23.217 1.00 41.34 575 THR A N 1
ATOM 4591 C CA . THR A 1 575 ? 26.597 19.078 -21.875 1.00 41.34 575 THR A CA 1
ATOM 4592 C C . THR A 1 575 ? 26.466 17.953 -20.843 1.00 41.34 575 THR A C 1
ATOM 4594 O O . THR A 1 575 ? 25.470 17.243 -20.803 1.00 41.34 575 THR A O 1
ATOM 4597 N N . MET A 1 576 ? 27.490 17.794 -19.996 1.00 34.09 576 MET A N 1
ATOM 4598 C CA . MET A 1 576 ? 27.621 16.798 -18.909 1.00 34.09 576 MET A CA 1
ATOM 4599 C C . MET A 1 576 ? 28.234 15.417 -19.221 1.00 34.09 576 MET A C 1
ATOM 4601 O O . MET A 1 576 ? 28.034 14.481 -18.451 1.00 34.09 576 MET A O 1
ATOM 4605 N N . GLU A 1 577 ? 29.104 15.279 -20.226 1.00 38.41 577 GLU A N 1
ATOM 4606 C CA . GLU A 1 577 ? 30.201 14.309 -20.055 1.00 38.41 577 GLU A CA 1
ATOM 4607 C C . GLU A 1 577 ? 31.234 14.895 -19.081 1.00 38.41 577 GLU A C 1
ATOM 4609 O O . GLU A 1 577 ? 31.574 16.080 -19.163 1.00 38.41 577 GLU A O 1
ATOM 4614 N N . LEU A 1 578 ? 31.731 14.068 -18.154 1.00 44.81 578 LEU A N 1
ATOM 4615 C CA . LEU A 1 578 ? 32.894 14.339 -17.300 1.00 44.81 578 LEU A CA 1
ATOM 4616 C C . LEU A 1 578 ? 34.140 14.512 -18.184 1.00 44.81 578 LEU A C 1
ATOM 4618 O O . LEU A 1 578 ? 35.000 13.640 -18.279 1.00 44.81 578 LEU A O 1
ATOM 4622 N N . MET A 1 579 ? 34.222 15.640 -18.883 1.00 52.09 579 MET A N 1
ATOM 4623 C CA . MET A 1 579 ? 35.392 16.020 -19.652 1.00 52.09 579 MET A CA 1
ATOM 4624 C C . MET A 1 579 ? 36.492 16.369 -18.652 1.00 52.09 579 MET A C 1
ATOM 4626 O O . MET A 1 579 ? 36.305 17.225 -17.785 1.00 52.09 579 MET A O 1
ATOM 4630 N N . SER A 1 580 ? 37.632 15.686 -18.742 1.00 61.28 580 SER A N 1
ATOM 4631 C CA . SER A 1 580 ? 38.781 15.994 -17.894 1.00 61.28 580 SER A CA 1
ATOM 4632 C C . SER A 1 580 ? 39.220 17.448 -18.103 1.00 61.28 580 SER A C 1
ATOM 4634 O O . SER A 1 580 ? 39.105 17.996 -19.204 1.00 61.28 580 SER A O 1
ATOM 4636 N N . GLU A 1 581 ? 39.761 18.083 -17.060 1.00 62.34 581 GLU A N 1
ATOM 4637 C CA . GLU A 1 581 ? 40.237 19.474 -17.125 1.00 62.34 581 GLU A CA 1
ATOM 4638 C C . GLU A 1 581 ? 41.267 19.675 -18.257 1.00 62.34 581 GLU A C 1
ATOM 4640 O O . GLU A 1 581 ? 41.273 20.707 -18.930 1.00 62.34 581 GLU A O 1
ATOM 4645 N N . GLY A 1 582 ? 42.069 18.642 -18.551 1.00 68.12 582 GLY A N 1
ATOM 4646 C CA . GLY A 1 582 ? 42.976 18.607 -19.701 1.00 68.12 582 GLY A CA 1
ATOM 4647 C C . GLY A 1 582 ? 42.258 18.633 -21.058 1.00 68.12 582 GLY A C 1
ATOM 4648 O O . GLY A 1 582 ? 42.628 19.425 -21.924 1.00 68.12 582 GLY A O 1
ATOM 4649 N N . GLY A 1 583 ? 41.195 17.839 -21.231 1.00 73.81 583 GLY A N 1
ATOM 4650 C CA . GLY A 1 583 ? 40.414 17.798 -22.474 1.00 73.81 583 GLY A CA 1
ATOM 4651 C C . GLY A 1 583 ? 39.668 19.105 -22.755 1.00 73.81 583 GLY A C 1
ATOM 4652 O O . GLY A 1 583 ? 39.674 19.597 -23.887 1.00 73.81 583 GLY A O 1
ATOM 4653 N N . LEU A 1 584 ? 39.100 19.728 -21.717 1.00 76.50 584 LEU A N 1
ATOM 4654 C CA . LEU A 1 584 ? 38.457 21.040 -21.838 1.00 76.50 584 LEU A CA 1
ATOM 4655 C C . LEU A 1 584 ? 39.473 22.126 -22.228 1.00 76.50 584 LEU A C 1
ATOM 4657 O O . LEU A 1 584 ? 39.202 22.950 -23.104 1.00 76.50 584 LEU A O 1
ATOM 4661 N N . LYS A 1 585 ? 40.679 22.096 -21.643 1.00 77.31 585 LYS A N 1
ATOM 4662 C CA . LYS A 1 585 ? 41.763 23.039 -21.961 1.00 77.31 585 LYS A CA 1
ATOM 4663 C C . LYS A 1 585 ? 42.186 22.969 -23.426 1.00 77.31 585 LYS A C 1
ATOM 4665 O O . LYS A 1 585 ? 42.371 24.004 -24.064 1.00 77.31 585 LYS A O 1
ATOM 4670 N N . GLU A 1 586 ? 42.326 21.768 -23.978 1.00 78.75 586 GLU A N 1
ATOM 4671 C CA . GLU A 1 586 ? 42.706 21.585 -25.382 1.00 78.75 586 GLU A CA 1
ATOM 4672 C C . GLU A 1 586 ? 41.634 22.083 -26.352 1.00 78.75 586 GLU A C 1
ATOM 4674 O O . GLU A 1 586 ? 41.968 22.722 -27.356 1.00 78.75 586 GLU A O 1
ATOM 4679 N N . ARG A 1 587 ? 40.351 21.852 -26.042 1.00 79.88 587 ARG A N 1
ATOM 4680 C CA . ARG A 1 587 ? 39.232 22.383 -26.834 1.00 79.88 587 ARG A CA 1
ATOM 4681 C C . ARG A 1 587 ? 39.210 23.906 -26.825 1.00 79.88 587 ARG A C 1
ATOM 4683 O O . ARG A 1 587 ? 39.129 24.502 -27.895 1.00 79.88 587 ARG A O 1
ATOM 4690 N N . ILE A 1 588 ? 39.398 24.527 -25.660 1.00 78.44 588 ILE A N 1
ATOM 4691 C CA . ILE A 1 588 ? 39.496 25.989 -25.516 1.00 78.44 588 ILE A CA 1
ATOM 4692 C C . ILE A 1 588 ? 40.650 26.554 -26.356 1.00 78.44 588 ILE A C 1
ATOM 4694 O O . ILE A 1 588 ? 40.468 27.518 -27.100 1.00 78.44 588 ILE A O 1
ATOM 4698 N N . ILE A 1 589 ? 41.833 25.931 -26.304 1.00 77.50 589 ILE A N 1
ATOM 4699 C CA . ILE A 1 589 ? 42.996 26.359 -27.100 1.00 77.50 589 ILE A CA 1
ATOM 4700 C C . ILE A 1 589 ? 42.725 26.204 -28.601 1.00 77.50 589 ILE A C 1
ATOM 4702 O O . ILE A 1 589 ? 43.113 27.067 -29.392 1.00 77.50 589 ILE A O 1
ATOM 4706 N N . ARG A 1 590 ? 42.080 25.109 -29.016 1.00 79.31 590 ARG A N 1
ATOM 4707 C CA . ARG A 1 590 ? 41.733 24.853 -30.420 1.00 79.31 590 ARG A CA 1
ATOM 4708 C C . ARG A 1 590 ? 40.730 25.880 -30.935 1.00 79.31 590 ARG A C 1
ATOM 4710 O O . ARG A 1 590 ? 40.986 26.482 -31.974 1.00 79.31 590 ARG A O 1
ATOM 4717 N N . ALA A 1 591 ? 39.651 26.111 -30.196 1.00 75.88 591 ALA A N 1
ATOM 4718 C CA . ALA A 1 591 ? 38.622 27.087 -30.529 1.00 75.88 591 ALA A CA 1
ATOM 4719 C C . ALA A 1 591 ? 39.217 28.506 -30.624 1.00 75.88 591 ALA A C 1
ATOM 4721 O O . ALA A 1 591 ? 39.065 29.194 -31.633 1.00 75.88 591 ALA A O 1
ATOM 4722 N N . GLY A 1 592 ? 40.066 28.885 -29.661 1.00 73.19 592 GLY A N 1
ATOM 4723 C CA . GLY A 1 592 ? 40.776 30.166 -29.688 1.00 73.19 592 GLY A CA 1
ATOM 4724 C C . GLY A 1 592 ? 41.766 30.341 -30.844 1.00 73.19 592 GLY A C 1
ATOM 4725 O O . GLY A 1 592 ? 42.014 31.469 -31.274 1.00 73.19 592 GLY A O 1
ATOM 4726 N N . LYS A 1 593 ? 42.333 29.255 -31.389 1.00 75.38 593 LYS A N 1
ATOM 4727 C CA . LYS A 1 593 ? 43.164 29.321 -32.605 1.00 75.38 593 LYS A CA 1
ATOM 4728 C C . LYS A 1 593 ? 42.335 29.632 -33.849 1.00 75.38 593 LYS A C 1
ATOM 4730 O O . LYS A 1 593 ? 42.819 30.396 -34.681 1.00 75.38 593 LYS A O 1
ATOM 4735 N N . LYS A 1 594 ? 41.118 29.092 -33.962 1.00 76.31 594 LYS A N 1
ATOM 4736 C CA . LYS A 1 594 ? 40.220 29.369 -35.094 1.00 76.31 594 LYS A CA 1
ATOM 4737 C C . LYS A 1 594 ? 39.792 30.837 -35.116 1.00 76.31 594 LYS A C 1
ATOM 4739 O O . LYS A 1 594 ? 39.961 31.521 -36.117 1.00 76.31 594 LYS A O 1
ATOM 4744 N N . LEU A 1 595 ? 39.414 31.375 -33.957 1.00 74.38 595 LEU A N 1
ATOM 4745 C CA . LEU A 1 595 ? 39.016 32.781 -33.814 1.00 74.38 595 LEU A CA 1
ATOM 4746 C C . LEU A 1 595 ? 40.167 33.788 -34.007 1.00 74.38 595 LEU A C 1
ATOM 4748 O O . LEU A 1 595 ? 39.930 34.977 -34.204 1.00 74.38 595 LEU A O 1
ATOM 4752 N N . LYS A 1 596 ? 41.432 33.339 -33.993 1.00 68.56 596 LYS A N 1
ATOM 4753 C CA . LYS A 1 596 ? 42.595 34.186 -34.321 1.00 68.56 596 LYS A CA 1
ATOM 4754 C C . LYS A 1 596 ? 42.624 34.578 -35.807 1.00 68.56 596 LYS A C 1
ATOM 4756 O O . LYS A 1 596 ? 43.155 35.641 -36.141 1.00 68.56 596 LYS A O 1
ATOM 4761 N N . HIS A 1 597 ? 42.062 33.729 -36.667 1.00 71.50 597 HIS A N 1
ATOM 4762 C CA . HIS A 1 597 ? 41.956 33.899 -38.114 1.00 71.50 597 HIS A CA 1
ATOM 4763 C C . HIS A 1 597 ? 40.517 33.564 -38.538 1.00 71.50 597 HIS A C 1
ATOM 4765 O O . HIS A 1 597 ? 40.293 32.490 -39.093 1.00 71.50 597 HIS A O 1
ATOM 4771 N N . PRO A 1 598 ? 39.544 34.440 -38.215 1.00 67.62 598 PRO A N 1
ATOM 4772 C CA . PRO A 1 598 ? 38.129 34.163 -38.444 1.00 67.62 598 PRO A CA 1
ATOM 4773 C C . PRO A 1 598 ? 37.869 33.837 -39.915 1.00 67.62 598 PRO A C 1
ATOM 4775 O O . PRO A 1 598 ? 38.462 34.442 -40.813 1.00 67.62 598 PRO A O 1
ATOM 4778 N N . HIS A 1 599 ? 36.983 32.871 -40.148 1.00 69.00 599 HIS A N 1
ATOM 4779 C CA . HIS A 1 599 ? 36.554 32.508 -41.490 1.00 69.00 599 HIS A CA 1
ATOM 4780 C C . HIS A 1 599 ? 35.888 33.702 -42.190 1.00 69.00 599 HIS A C 1
ATOM 4782 O O . HIS A 1 599 ? 35.204 34.500 -41.559 1.00 69.00 599 HIS A O 1
ATOM 4788 N N . HIS A 1 600 ? 36.056 33.798 -43.513 1.00 70.12 600 HIS A N 1
ATOM 4789 C CA . HIS A 1 600 ? 35.375 34.804 -44.340 1.00 70.12 600 HIS A CA 1
ATOM 4790 C C . HIS A 1 600 ? 33.870 34.539 -44.515 1.00 70.12 600 HIS A C 1
ATOM 4792 O O . HIS A 1 600 ? 33.188 35.364 -45.101 1.00 70.12 600 HIS A O 1
ATOM 4798 N N . SER A 1 601 ? 33.380 33.383 -44.054 1.00 82.88 601 SER A N 1
ATOM 4799 C CA . SER A 1 601 ? 31.970 32.997 -44.096 1.00 82.88 601 SER A CA 1
ATOM 4800 C C . SER A 1 601 ? 31.335 33.198 -42.726 1.00 82.88 601 SER A C 1
ATOM 4802 O O . SER A 1 601 ? 31.854 32.703 -41.721 1.00 82.88 601 SER A O 1
ATOM 4804 N N . GLU A 1 602 ? 30.186 33.863 -42.712 1.00 80.06 602 GLU A N 1
ATOM 4805 C CA . GLU A 1 602 ? 29.412 34.194 -41.518 1.00 80.06 602 GLU A CA 1
ATOM 4806 C C . GLU A 1 602 ? 28.932 32.935 -40.788 1.00 80.06 602 GLU A C 1
ATOM 4808 O O . GLU A 1 602 ? 29.091 32.835 -39.576 1.00 80.06 602 GLU A O 1
ATOM 4813 N N . ASP A 1 603 ? 28.439 31.922 -41.507 1.00 75.50 603 ASP A N 1
ATOM 4814 C CA . ASP A 1 603 ? 27.957 30.672 -40.897 1.00 75.50 603 ASP A CA 1
ATOM 4815 C C . ASP A 1 603 ? 29.099 29.836 -40.285 1.00 75.50 603 ASP A C 1
ATOM 4817 O O . ASP A 1 603 ? 28.931 29.193 -39.246 1.00 75.50 603 ASP A O 1
ATOM 4821 N N . ALA A 1 604 ? 30.289 29.862 -40.894 1.00 76.19 604 ALA A N 1
ATOM 4822 C CA . ALA A 1 604 ? 31.470 29.207 -40.330 1.00 76.19 604 ALA A CA 1
ATOM 4823 C C . ALA A 1 604 ? 31.986 29.948 -39.086 1.00 76.19 604 ALA A C 1
ATOM 4825 O O . ALA A 1 604 ? 32.363 29.313 -38.100 1.00 76.19 604 ALA A O 1
ATOM 4826 N N . LEU A 1 605 ? 31.960 31.284 -39.116 1.00 81.62 605 LEU A N 1
ATOM 4827 C CA . LEU A 1 605 ? 32.313 32.128 -37.977 1.00 81.62 605 LEU A CA 1
ATOM 4828 C C . LEU A 1 605 ? 31.334 31.941 -36.809 1.00 81.62 605 LEU A C 1
ATOM 4830 O O . LEU A 1 605 ? 31.776 31.804 -35.670 1.00 81.62 605 LEU A O 1
ATOM 4834 N N . LEU A 1 606 ? 30.030 31.862 -37.086 1.00 77.69 606 LEU A N 1
ATOM 4835 C CA . LEU A 1 606 ? 28.991 31.569 -36.095 1.00 77.69 606 LEU A CA 1
ATOM 4836 C C . LEU A 1 606 ? 29.242 30.244 -35.386 1.00 77.69 606 LEU A C 1
ATOM 4838 O O . LEU A 1 606 ? 29.252 30.203 -34.159 1.00 77.69 606 LEU A O 1
ATOM 4842 N N . LYS A 1 607 ? 29.516 29.183 -36.147 1.00 77.25 607 LYS A N 1
ATOM 4843 C CA . LYS A 1 607 ? 29.783 27.854 -35.588 1.00 77.25 607 LYS A CA 1
ATOM 4844 C C . LYS A 1 607 ? 31.008 27.840 -34.672 1.00 77.25 607 LYS A C 1
ATOM 4846 O O . LYS A 1 607 ? 31.002 27.176 -33.636 1.00 77.25 607 LYS A O 1
ATOM 4851 N N . ASP A 1 608 ? 32.060 28.566 -35.041 1.00 80.06 608 ASP A N 1
ATOM 4852 C CA . ASP A 1 608 ? 33.266 28.665 -34.220 1.00 80.06 608 ASP A CA 1
ATOM 4853 C C . ASP A 1 608 ? 33.050 29.519 -32.962 1.00 80.06 608 ASP A C 1
ATOM 4855 O O . ASP A 1 608 ? 33.572 29.182 -31.894 1.00 80.06 608 ASP A O 1
ATOM 4859 N N . LEU A 1 609 ? 32.270 30.600 -33.054 1.00 79.31 609 LEU A N 1
ATOM 4860 C CA . LEU A 1 609 ? 31.881 31.404 -31.895 1.00 79.31 609 LEU A CA 1
ATOM 4861 C C . LEU A 1 609 ? 30.997 30.596 -30.935 1.00 79.31 609 LEU A C 1
ATOM 4863 O O . LEU A 1 609 ? 31.264 30.588 -29.737 1.00 79.31 609 LEU A O 1
ATOM 4867 N N . GLU A 1 610 ? 30.021 29.851 -31.451 1.00 77.88 610 GLU A N 1
ATOM 4868 C CA . GLU A 1 610 ? 29.131 28.983 -30.672 1.00 77.88 610 GLU A CA 1
ATOM 4869 C C . GLU A 1 610 ? 29.912 27.869 -29.953 1.00 77.88 610 GLU A C 1
ATOM 4871 O O . GLU A 1 610 ? 29.774 27.682 -28.742 1.00 77.88 610 GLU A O 1
ATOM 4876 N N . GLU A 1 611 ? 30.811 27.169 -30.661 1.00 77.81 611 GLU A N 1
ATOM 4877 C CA . GLU A 1 611 ? 31.692 26.157 -30.060 1.00 77.81 611 GLU A CA 1
ATOM 4878 C C . GLU A 1 611 ? 32.531 26.758 -28.920 1.00 77.81 611 GLU A C 1
ATOM 4880 O O . GLU A 1 611 ? 32.703 26.134 -27.867 1.00 77.81 611 GLU A O 1
ATOM 4885 N N . THR A 1 612 ? 33.041 27.976 -29.114 1.00 79.06 612 THR A N 1
ATOM 4886 C CA . THR A 1 612 ? 33.872 28.659 -28.118 1.00 79.06 612 THR A CA 1
ATOM 4887 C C . THR A 1 612 ? 33.064 29.079 -26.892 1.00 79.06 612 THR A C 1
ATOM 4889 O O . THR A 1 612 ? 33.499 28.827 -25.767 1.00 79.06 612 THR A O 1
ATOM 4892 N N . THR A 1 613 ? 31.886 29.669 -27.086 1.00 77.94 613 THR A N 1
ATOM 4893 C CA . THR A 1 613 ? 30.977 30.085 -26.006 1.00 77.94 613 THR A CA 1
ATOM 4894 C C . THR A 1 613 ? 30.533 28.888 -25.169 1.00 77.94 613 THR A C 1
ATOM 4896 O O . THR A 1 613 ? 30.605 28.934 -23.942 1.00 77.94 613 THR A O 1
ATOM 4899 N N . ASN A 1 614 ? 30.203 27.765 -25.812 1.00 74.62 614 ASN A N 1
ATOM 4900 C CA . ASN A 1 614 ? 29.871 26.521 -25.116 1.00 74.62 614 ASN A CA 1
ATOM 4901 C C . ASN A 1 614 ? 31.042 25.995 -24.270 1.00 74.62 614 ASN A C 1
ATOM 4903 O O . ASN A 1 614 ? 30.838 25.531 -23.150 1.00 74.62 614 ASN A O 1
ATOM 4907 N N . CYS A 1 615 ? 32.285 26.111 -24.754 1.00 76.94 615 CYS A N 1
ATOM 4908 C CA . CYS A 1 615 ? 33.454 25.767 -23.942 1.00 76.94 615 CYS A CA 1
ATOM 4909 C C . CYS A 1 615 ? 33.614 26.705 -22.734 1.00 76.94 615 CYS A C 1
ATOM 4911 O O . CYS A 1 615 ? 33.958 26.233 -21.653 1.00 76.94 615 CYS A O 1
ATOM 4913 N N . LEU A 1 616 ? 33.372 28.012 -22.899 1.00 74.94 616 LEU A N 1
ATOM 4914 C CA . LEU A 1 616 ? 33.477 29.004 -21.820 1.00 74.94 616 LEU A CA 1
ATOM 4915 C C . LEU A 1 616 ? 32.429 28.794 -20.722 1.00 74.94 616 LEU A C 1
ATOM 4917 O O . LEU A 1 616 ? 32.772 28.894 -19.542 1.00 74.94 616 LEU A O 1
ATOM 4921 N N . ALA A 1 617 ? 31.201 28.421 -21.088 1.00 73.38 617 ALA A N 1
ATOM 4922 C CA . ALA A 1 617 ? 30.128 28.105 -20.143 1.00 73.38 617 ALA A CA 1
ATOM 4923 C C . ALA A 1 617 ? 30.514 26.976 -19.164 1.00 73.38 617 ALA A C 1
ATOM 4925 O O . ALA A 1 617 ? 30.110 26.977 -18.003 1.00 73.38 617 ALA A O 1
ATOM 4926 N N . MET A 1 618 ? 31.374 26.045 -19.597 1.00 73.25 618 MET A N 1
ATOM 4927 C CA . MET A 1 618 ? 31.883 24.947 -18.765 1.00 73.25 618 MET A CA 1
ATOM 4928 C C . MET A 1 618 ? 33.041 25.353 -17.835 1.00 73.25 618 MET A C 1
ATOM 4930 O O . MET A 1 618 ? 33.421 24.583 -16.950 1.00 73.25 618 MET A O 1
ATOM 4934 N N . VAL A 1 619 ? 33.631 26.541 -18.014 1.00 74.56 619 VAL A N 1
ATOM 4935 C CA . VAL A 1 619 ? 34.753 27.013 -17.192 1.00 74.56 619 VAL A CA 1
ATOM 4936 C C . VAL A 1 619 ? 34.228 27.664 -15.911 1.00 74.56 619 VAL A C 1
ATOM 4938 O O . VAL A 1 619 ? 33.412 28.588 -15.928 1.00 74.56 619 VAL A O 1
ATOM 4941 N N . LYS A 1 620 ? 34.732 27.188 -14.767 1.00 79.56 620 LYS A N 1
ATOM 4942 C CA . LYS A 1 620 ? 34.519 27.809 -13.451 1.00 79.56 620 LYS A CA 1
ATOM 4943 C C . LYS A 1 620 ? 35.521 28.943 -13.226 1.00 79.56 620 LYS A C 1
ATOM 4945 O O . LYS A 1 620 ? 36.649 28.877 -13.710 1.00 79.56 620 LYS A O 1
ATOM 4950 N N . GLN A 1 621 ? 35.159 29.930 -12.405 1.00 77.50 621 GLN A N 1
ATOM 4951 C CA . GLN A 1 621 ? 36.043 31.052 -12.039 1.00 77.50 621 GLN A CA 1
ATOM 4952 C C . GLN A 1 621 ? 37.378 30.596 -11.419 1.00 77.50 621 GLN A C 1
ATOM 4954 O O . GLN A 1 621 ? 38.418 31.212 -11.658 1.00 77.50 621 GLN A O 1
ATOM 4959 N N . SER A 1 622 ? 37.384 29.469 -10.692 1.00 74.94 622 SER A N 1
ATOM 4960 C CA . SER A 1 622 ? 38.604 28.848 -10.150 1.00 74.94 622 SER A CA 1
ATOM 4961 C C . SER A 1 622 ? 39.626 28.473 -11.232 1.00 74.94 622 SER A C 1
ATOM 4963 O O . SER A 1 622 ? 40.822 28.435 -10.959 1.00 74.94 622 SER A O 1
ATOM 4965 N N . ASN A 1 623 ? 39.170 28.260 -12.472 1.00 80.06 623 ASN A N 1
ATOM 4966 C CA . ASN A 1 623 ? 39.973 27.783 -13.597 1.00 80.06 623 ASN A CA 1
ATOM 4967 C C . ASN A 1 623 ? 40.148 28.853 -14.690 1.00 80.06 623 ASN A C 1
ATOM 4969 O O . ASN A 1 623 ? 40.456 28.544 -15.843 1.00 80.06 623 ASN A O 1
ATOM 4973 N N . LYS A 1 624 ? 40.006 30.139 -14.338 1.00 79.69 624 LYS A N 1
ATOM 4974 C CA . LYS A 1 624 ? 40.123 31.281 -15.267 1.00 79.69 624 LYS A CA 1
ATOM 4975 C C . LYS A 1 624 ? 41.436 31.344 -16.059 1.00 79.69 624 LYS A C 1
ATOM 4977 O O . LYS A 1 624 ? 41.490 31.940 -17.130 1.00 79.69 624 LYS A O 1
ATOM 4982 N N . TYR A 1 625 ? 42.500 30.698 -15.580 1.00 78.38 625 TYR A N 1
ATOM 4983 C CA . TYR A 1 625 ? 43.775 30.602 -16.297 1.00 78.38 625 TYR A CA 1
ATOM 4984 C C . TYR A 1 625 ? 43.644 29.890 -17.661 1.00 78.38 625 TYR A C 1
ATOM 4986 O O . TYR A 1 625 ? 44.442 30.141 -18.565 1.00 78.38 625 TYR A O 1
ATOM 4994 N N . MET A 1 626 ? 42.630 29.032 -17.842 1.00 78.00 626 MET A N 1
ATOM 4995 C CA . MET A 1 626 ? 42.389 28.271 -19.079 1.00 78.00 626 MET A CA 1
ATOM 4996 C C . MET A 1 626 ? 41.999 29.168 -20.258 1.00 78.00 626 MET A C 1
ATOM 4998 O O . MET A 1 626 ? 42.336 28.874 -21.405 1.00 78.00 626 MET A O 1
ATOM 5002 N N . ILE A 1 627 ? 41.338 30.290 -19.974 1.00 76.25 627 ILE A N 1
ATOM 5003 C CA . ILE A 1 627 ? 40.787 31.192 -20.990 1.00 76.25 627 ILE A CA 1
ATOM 5004 C C . ILE A 1 627 ? 41.717 32.369 -21.299 1.00 76.25 627 ILE A C 1
ATOM 5006 O O . ILE A 1 627 ? 41.410 33.195 -22.151 1.00 76.25 627 ILE A O 1
ATOM 5010 N N . HIS A 1 628 ? 42.909 32.417 -20.698 1.00 70.81 628 HIS A N 1
ATOM 5011 C CA . HIS A 1 628 ? 43.902 33.464 -20.969 1.00 70.81 628 HIS A CA 1
ATOM 5012 C C . HIS A 1 628 ? 44.263 33.539 -22.465 1.00 70.81 628 HIS A C 1
ATOM 5014 O O . HIS A 1 628 ? 44.473 34.612 -23.019 1.00 70.81 628 HIS A O 1
ATOM 5020 N N . SER A 1 629 ? 44.271 32.393 -23.158 1.00 65.19 629 SER A N 1
ATOM 5021 C CA . SER A 1 629 ? 44.533 32.332 -24.602 1.00 65.19 629 SER A CA 1
ATOM 5022 C C . SER A 1 629 ? 43.421 32.935 -25.474 1.00 65.19 629 SER A C 1
ATOM 5024 O O . SER A 1 629 ? 43.668 33.188 -26.654 1.00 65.19 629 SER A O 1
ATOM 5026 N N . LEU A 1 630 ? 42.238 33.171 -24.907 1.00 69.62 630 LEU A N 1
ATOM 5027 C CA . LEU A 1 630 ? 41.042 33.730 -25.540 1.00 69.62 630 LEU A CA 1
ATOM 5028 C C . LEU A 1 630 ? 40.847 35.225 -25.215 1.00 69.62 630 LEU A C 1
ATOM 5030 O O . LEU A 1 630 ? 40.256 35.965 -26.005 1.00 69.62 630 LEU A O 1
ATOM 5034 N N . MET A 1 631 ? 41.395 35.687 -24.087 1.00 64.25 631 MET A N 1
ATOM 5035 C CA . MET A 1 631 ? 41.344 37.089 -23.664 1.00 64.25 631 MET A CA 1
ATOM 5036 C C . MET A 1 631 ? 42.062 37.995 -24.688 1.00 64.25 631 MET A C 1
ATOM 5038 O O . MET A 1 631 ? 43.113 37.639 -25.223 1.00 64.25 631 MET A O 1
ATOM 5042 N N . PHE A 1 632 ? 41.470 39.162 -24.973 1.00 57.50 632 PHE A N 1
ATOM 5043 C CA . PHE A 1 632 ? 41.941 40.206 -25.910 1.00 57.50 632 PHE A CA 1
ATOM 5044 C C . PHE A 1 632 ? 41.852 39.921 -27.420 1.00 57.50 632 PHE A C 1
ATOM 5046 O O . PHE A 1 632 ? 42.284 40.753 -28.218 1.00 57.50 632 PHE A O 1
ATOM 5053 N N . LYS A 1 633 ? 41.297 38.783 -27.861 1.00 61.56 633 LYS A N 1
ATOM 5054 C CA . LYS A 1 633 ? 41.374 38.396 -29.288 1.00 61.56 633 LYS A CA 1
ATOM 5055 C C . LYS A 1 633 ? 40.136 38.694 -30.134 1.00 61.56 633 LYS A C 1
ATOM 5057 O O . LYS A 1 633 ? 40.273 38.734 -31.354 1.00 61.56 633 LYS A O 1
ATOM 5062 N N . LEU A 1 634 ? 38.984 38.961 -29.514 1.00 57.66 634 LEU A N 1
ATOM 5063 C CA . LEU A 1 634 ? 37.713 39.207 -30.213 1.00 57.66 634 LEU A CA 1
ATOM 5064 C C . LEU A 1 634 ? 37.270 40.678 -30.272 1.00 57.66 634 LEU A C 1
ATOM 5066 O O . LEU A 1 634 ? 36.343 40.998 -31.005 1.00 57.66 634 LEU A O 1
ATOM 5070 N N . ILE A 1 635 ? 37.994 41.601 -29.632 1.00 56.91 635 ILE A N 1
ATOM 5071 C CA . ILE A 1 635 ? 37.762 43.051 -29.780 1.00 56.91 635 ILE A CA 1
ATOM 5072 C C . ILE A 1 635 ? 38.636 43.582 -30.914 1.00 56.91 635 ILE A C 1
ATOM 5074 O O . ILE A 1 635 ? 39.513 44.428 -30.747 1.00 56.91 635 ILE A O 1
ATOM 5078 N N . LYS A 1 636 ? 38.457 43.009 -32.100 1.00 61.16 636 LYS A N 1
ATOM 5079 C CA . LYS A 1 636 ? 38.907 43.654 -33.331 1.00 61.16 636 LYS A CA 1
ATOM 5080 C C . LYS A 1 636 ? 37.680 44.319 -33.946 1.00 61.16 636 LYS A C 1
ATOM 5082 O O . LYS A 1 636 ? 36.647 43.653 -34.010 1.00 61.16 636 LYS A O 1
ATOM 5087 N N . PRO A 1 637 ? 37.778 45.563 -34.452 1.00 57.06 637 PRO A N 1
ATOM 5088 C CA . PRO A 1 637 ? 36.626 46.284 -34.998 1.00 57.06 637 PRO A CA 1
ATOM 5089 C C . PRO A 1 637 ? 35.815 45.473 -36.020 1.00 57.06 637 PRO A C 1
ATOM 5091 O O . PRO A 1 637 ? 34.602 45.575 -36.046 1.00 57.06 637 PRO A O 1
ATOM 5094 N N . LYS A 1 638 ? 36.481 44.597 -36.791 1.00 59.91 638 LYS A N 1
ATOM 5095 C CA . LYS A 1 638 ? 35.863 43.723 -37.804 1.00 59.91 638 LYS A CA 1
ATOM 5096 C C . LYS A 1 638 ? 34.988 42.573 -37.281 1.00 59.91 638 LYS A C 1
ATOM 5098 O O . LYS A 1 638 ? 34.282 41.982 -38.081 1.00 59.91 638 LYS A O 1
ATOM 5103 N N . ILE A 1 639 ? 35.090 42.195 -36.006 1.00 64.75 639 ILE A N 1
ATOM 5104 C CA . ILE A 1 639 ? 34.284 41.103 -35.423 1.00 64.75 639 ILE A CA 1
ATOM 5105 C C . ILE A 1 639 ? 33.277 41.667 -34.424 1.00 64.75 639 ILE A C 1
ATOM 5107 O O . ILE A 1 639 ? 32.154 41.191 -34.350 1.00 64.75 639 ILE A O 1
ATOM 5111 N N . PHE A 1 640 ? 33.682 42.694 -33.678 1.00 67.56 640 PHE A N 1
ATOM 5112 C CA . PHE A 1 640 ? 32.822 43.330 -32.690 1.00 67.56 640 PHE A CA 1
ATOM 5113 C C . PHE A 1 640 ? 31.715 44.182 -33.331 1.00 67.56 640 PHE A C 1
ATOM 5115 O O . PHE A 1 640 ? 30.608 44.189 -32.825 1.00 67.56 640 PHE A O 1
ATOM 5122 N N . TRP A 1 641 ? 31.986 44.826 -34.472 1.00 69.00 641 TRP A N 1
ATOM 5123 C CA . TRP A 1 641 ? 30.994 45.563 -35.266 1.00 69.00 641 TRP A CA 1
ATOM 5124 C C . TRP A 1 641 ? 30.709 44.820 -36.576 1.00 69.00 641 TRP A C 1
ATOM 5126 O O . TRP A 1 641 ? 30.951 45.344 -37.664 1.00 69.00 641 TRP A O 1
ATOM 5136 N N . HIS A 1 642 ? 30.325 43.546 -36.477 1.00 77.25 642 HIS A N 1
ATOM 5137 C CA . HIS A 1 642 ? 30.021 42.744 -37.662 1.00 77.25 642 HIS A CA 1
ATOM 5138 C C . HIS A 1 642 ? 28.676 43.173 -38.267 1.00 77.25 642 HIS A C 1
ATOM 5140 O O . HIS A 1 642 ? 27.728 43.410 -37.534 1.00 77.25 642 HIS A O 1
ATOM 5146 N N . GLU A 1 643 ? 28.565 43.227 -39.597 1.00 75.06 643 GLU A N 1
ATOM 5147 C CA . GLU A 1 643 ? 27.322 43.641 -40.283 1.00 75.06 643 GLU A CA 1
ATOM 5148 C C . GLU A 1 643 ? 26.196 42.584 -40.202 1.00 75.06 643 GLU A C 1
ATOM 5150 O O . GLU A 1 643 ? 25.039 42.876 -40.498 1.00 75.06 643 GLU A O 1
ATOM 5155 N N . ASP A 1 644 ? 26.526 41.353 -39.789 1.00 79.00 644 ASP A N 1
ATOM 5156 C CA . ASP A 1 644 ? 25.559 40.264 -39.573 1.00 79.00 644 ASP A CA 1
ATOM 5157 C C . ASP A 1 644 ? 25.158 40.213 -38.098 1.00 79.00 644 ASP A C 1
ATOM 5159 O O . ASP A 1 644 ? 25.954 39.822 -37.237 1.00 79.00 644 ASP A O 1
ATOM 5163 N N . VAL A 1 645 ? 23.891 40.535 -37.842 1.00 70.88 645 VAL A N 1
ATOM 5164 C CA . VAL A 1 645 ? 23.279 40.561 -36.509 1.00 70.88 645 VAL A CA 1
ATOM 5165 C C . VAL A 1 645 ? 23.441 39.250 -35.731 1.00 70.88 645 VAL A C 1
ATOM 5167 O O . VAL A 1 645 ? 23.546 39.259 -34.508 1.00 70.88 645 VAL A O 1
ATOM 5170 N N . ARG A 1 646 ? 23.497 38.091 -36.403 1.00 73.88 646 ARG A N 1
ATOM 5171 C CA . ARG A 1 646 ? 23.684 36.790 -35.736 1.00 73.88 646 ARG A CA 1
ATOM 5172 C C . ARG A 1 646 ? 25.093 36.684 -35.162 1.00 73.88 646 ARG A C 1
ATOM 5174 O O . ARG A 1 646 ? 25.276 36.173 -34.058 1.00 73.88 646 ARG A O 1
ATOM 5181 N N . VAL A 1 647 ? 26.085 37.140 -35.929 1.00 78.06 647 VAL A N 1
ATOM 5182 C CA . VAL A 1 647 ? 27.497 37.138 -35.520 1.00 78.06 647 VAL A CA 1
ATOM 5183 C C . VAL A 1 647 ? 27.687 38.126 -34.377 1.00 78.06 647 VAL A C 1
ATOM 5185 O O . VAL A 1 647 ? 28.289 37.772 -33.368 1.00 78.06 647 VAL A O 1
ATOM 5188 N N . GLU A 1 648 ? 27.113 39.320 -34.507 1.00 73.00 648 GLU A N 1
ATOM 5189 C CA . GLU A 1 648 ? 27.108 40.379 -33.491 1.00 73.00 648 GLU A CA 1
ATOM 5190 C C . GLU A 1 648 ? 26.564 39.871 -32.144 1.00 73.00 648 GLU A C 1
ATOM 5192 O O . GLU A 1 648 ? 27.254 39.919 -31.122 1.00 73.00 648 GLU A O 1
ATOM 5197 N N . ILE A 1 649 ? 25.378 39.255 -32.161 1.00 70.19 649 ILE A N 1
ATOM 5198 C CA . ILE A 1 649 ? 24.739 38.657 -30.983 1.00 70.19 649 ILE A CA 1
ATOM 5199 C C . ILE A 1 649 ? 25.628 37.574 -30.348 1.00 70.19 649 ILE A C 1
ATOM 5201 O O . ILE A 1 649 ? 25.808 37.547 -29.130 1.00 70.19 649 ILE A O 1
ATOM 5205 N N . MET A 1 650 ? 26.224 36.688 -31.148 1.00 76.25 650 MET A N 1
ATOM 5206 C CA . MET A 1 650 ? 27.062 35.607 -30.619 1.00 76.25 650 MET A CA 1
ATOM 5207 C C . MET A 1 650 ? 28.390 36.119 -30.031 1.00 76.25 650 MET A C 1
ATOM 5209 O O . MET A 1 650 ? 28.891 35.571 -29.044 1.00 76.25 650 MET A O 1
ATOM 5213 N N . VAL A 1 651 ? 28.957 37.188 -30.598 1.00 77.50 651 VAL A N 1
ATOM 5214 C CA . VAL A 1 651 ? 30.142 37.869 -30.050 1.00 77.50 651 VAL A CA 1
ATOM 5215 C C . VAL A 1 651 ? 29.830 38.472 -28.683 1.00 77.50 651 VAL A C 1
ATOM 5217 O O . VAL A 1 651 ? 30.637 38.336 -27.760 1.00 77.50 651 VAL A O 1
ATOM 5220 N N . VAL A 1 652 ? 28.649 39.070 -28.518 1.00 74.00 652 VAL A N 1
ATOM 5221 C CA . VAL A 1 652 ? 28.174 39.565 -27.220 1.00 74.00 652 VAL A CA 1
ATOM 5222 C C . VAL A 1 652 ? 28.076 38.427 -26.197 1.00 74.00 652 VAL A C 1
ATOM 5224 O O . VAL A 1 652 ? 28.618 38.556 -25.099 1.00 74.00 652 VAL A O 1
ATOM 5227 N N . THR A 1 653 ? 27.489 37.280 -26.546 1.00 72.44 653 THR A N 1
ATOM 5228 C CA . THR A 1 653 ? 27.386 36.117 -25.635 1.00 72.44 653 THR A CA 1
ATOM 5229 C C . THR A 1 653 ? 28.740 35.592 -25.202 1.00 72.44 653 THR A C 1
ATOM 5231 O O . THR A 1 653 ? 28.967 35.325 -24.022 1.00 72.44 653 THR A O 1
ATOM 5234 N N . TYR A 1 654 ? 29.665 35.478 -26.152 1.00 80.31 654 TYR A N 1
ATOM 5235 C CA . TYR A 1 654 ? 31.038 35.095 -25.860 1.00 80.31 654 TYR A CA 1
ATOM 5236 C C . TYR A 1 654 ? 31.674 36.047 -24.831 1.00 80.31 654 TYR A C 1
ATOM 5238 O O . TYR A 1 654 ? 32.334 35.602 -23.889 1.00 80.31 654 TYR A O 1
ATOM 5246 N N . ILE A 1 655 ? 31.477 37.360 -24.998 1.00 76.12 655 ILE A N 1
ATOM 5247 C CA . ILE A 1 655 ? 32.024 38.388 -24.104 1.00 76.12 655 ILE A CA 1
ATOM 5248 C C . ILE A 1 655 ? 31.410 38.282 -22.707 1.00 76.12 655 ILE A C 1
ATOM 5250 O O . ILE A 1 655 ? 32.145 38.383 -21.721 1.00 76.12 655 ILE A O 1
ATOM 5254 N N . VAL A 1 656 ? 30.104 38.029 -22.612 1.00 73.88 656 VAL A N 1
ATOM 5255 C CA . VAL A 1 656 ? 29.400 37.813 -21.339 1.00 73.88 656 VAL A CA 1
ATOM 5256 C C . VAL A 1 656 ? 29.971 36.602 -20.606 1.00 73.88 656 VAL A C 1
ATOM 5258 O O . VAL A 1 656 ? 30.370 36.720 -19.447 1.00 73.88 656 VAL A O 1
ATOM 5261 N N . GLU A 1 657 ? 30.119 35.465 -21.286 1.00 76.56 657 GLU A N 1
ATOM 5262 C CA . GLU A 1 657 ? 30.675 34.251 -20.680 1.00 76.56 657 GLU A CA 1
ATOM 5263 C C . GLU A 1 657 ? 32.141 34.420 -20.265 1.00 76.56 657 GLU A C 1
ATOM 5265 O O . GLU A 1 657 ? 32.541 34.021 -19.168 1.00 76.56 657 GLU A O 1
ATOM 5270 N N . ALA A 1 658 ? 32.954 35.081 -21.091 1.00 77.81 658 ALA A N 1
ATOM 5271 C CA . ALA A 1 658 ? 34.331 35.411 -20.732 1.00 77.81 658 ALA A CA 1
ATOM 5272 C C . ALA A 1 658 ? 34.395 36.324 -19.494 1.00 77.81 658 ALA A C 1
ATOM 5274 O O . ALA A 1 658 ? 35.264 36.150 -18.632 1.00 77.81 658 ALA A O 1
ATOM 5275 N N . THR A 1 659 ? 33.461 37.269 -19.374 1.00 74.69 659 THR A N 1
ATOM 5276 C CA . THR A 1 659 ? 33.355 38.173 -18.222 1.00 74.69 659 THR A CA 1
ATOM 5277 C C . THR A 1 659 ? 32.933 37.400 -16.971 1.00 74.69 659 THR A C 1
ATOM 5279 O O . THR A 1 659 ? 33.633 37.481 -15.966 1.00 74.69 659 THR A O 1
ATOM 5282 N N . ARG A 1 660 ? 31.913 36.528 -17.047 1.00 82.44 660 ARG A N 1
ATOM 5283 C CA . ARG A 1 660 ? 31.468 35.651 -15.940 1.00 82.44 660 ARG A CA 1
ATOM 5284 C C . ARG A 1 660 ? 32.618 34.854 -15.319 1.00 82.44 660 ARG A C 1
ATOM 5286 O O . ARG A 1 660 ? 32.694 34.715 -14.096 1.00 82.44 660 ARG A O 1
ATOM 5293 N N . VAL A 1 661 ? 33.521 34.333 -16.152 1.00 77.69 661 VAL A N 1
ATOM 5294 C CA . VAL A 1 661 ? 34.682 33.539 -15.708 1.00 77.69 661 VAL A CA 1
ATOM 5295 C C . VAL A 1 661 ? 35.785 34.405 -15.083 1.00 77.69 661 VAL A C 1
ATOM 5297 O O . VAL A 1 661 ? 36.536 33.916 -14.237 1.00 77.69 661 VAL A O 1
ATOM 5300 N N . THR A 1 662 ? 35.910 35.674 -15.478 1.00 76.31 662 THR A N 1
ATOM 5301 C CA . THR A 1 662 ? 37.017 36.559 -15.062 1.00 76.31 662 THR A CA 1
ATOM 5302 C C . THR A 1 662 ? 36.662 37.549 -13.949 1.00 76.31 662 THR A C 1
ATOM 5304 O O . THR A 1 662 ? 37.577 38.029 -13.273 1.00 76.31 662 THR A O 1
ATOM 5307 N N . THR A 1 663 ? 35.374 37.785 -13.675 1.00 73.50 663 THR A N 1
ATOM 5308 C CA . THR A 1 663 ? 34.878 38.582 -12.536 1.00 73.50 663 THR A CA 1
ATOM 5309 C C . THR A 1 663 ? 35.553 38.169 -11.214 1.00 73.50 663 THR A C 1
ATOM 5311 O O . THR A 1 663 ? 35.735 36.974 -10.961 1.00 73.50 663 THR A O 1
ATOM 5314 N N . PRO A 1 664 ? 35.957 39.128 -10.352 1.00 67.12 664 PRO A N 1
ATOM 5315 C CA . PRO A 1 664 ? 35.743 40.582 -10.444 1.00 67.12 664 PRO A CA 1
ATOM 5316 C C . PRO A 1 664 ? 36.744 41.335 -11.336 1.00 67.12 664 PRO A C 1
ATOM 5318 O O . PRO A 1 664 ? 36.582 42.529 -11.555 1.00 67.12 664 PRO A O 1
ATOM 5321 N N . ASN A 1 665 ? 37.767 40.658 -11.865 1.00 74.19 665 ASN A N 1
ATOM 5322 C CA . ASN A 1 665 ? 38.835 41.282 -12.647 1.00 74.19 665 ASN A CA 1
ATOM 5323 C C . ASN A 1 665 ? 38.594 41.029 -14.136 1.00 74.19 665 ASN A C 1
ATOM 5325 O O . ASN A 1 665 ? 39.184 40.119 -14.726 1.00 74.19 665 ASN A O 1
ATOM 5329 N N . VAL A 1 666 ? 37.680 41.813 -14.706 1.00 70.12 666 VAL A N 1
ATOM 5330 C CA . VAL A 1 666 ? 37.245 41.675 -16.099 1.00 70.12 666 VAL A CA 1
ATOM 5331 C C . VAL A 1 666 ? 38.407 41.861 -17.089 1.00 70.12 666 VAL A C 1
ATOM 5333 O O . VAL A 1 666 ? 39.387 42.543 -16.778 1.00 70.12 666 VAL A O 1
ATOM 5336 N N . PRO A 1 667 ? 38.341 41.263 -18.294 1.00 66.00 667 PRO A N 1
ATOM 5337 C CA . PRO A 1 667 ? 39.472 41.211 -19.220 1.00 66.00 667 PRO A CA 1
ATOM 5338 C C . PRO A 1 667 ? 39.736 42.527 -19.954 1.00 66.00 667 PRO A C 1
ATOM 5340 O O . PRO A 1 667 ? 40.713 42.612 -20.690 1.00 66.00 667 PRO A O 1
ATOM 5343 N N . TYR A 1 668 ? 38.830 43.499 -19.866 1.00 72.38 668 TYR A N 1
ATOM 5344 C CA . TYR A 1 668 ? 38.738 44.627 -20.790 1.00 72.38 668 TYR A CA 1
ATOM 5345 C C . TYR A 1 668 ? 38.794 45.956 -20.031 1.00 72.38 668 TYR A C 1
ATOM 5347 O O . TYR A 1 668 ? 38.399 46.017 -18.870 1.00 72.38 668 TYR A O 1
ATOM 5355 N N . SER A 1 669 ? 39.299 47.014 -20.675 1.00 72.25 669 SER A N 1
ATOM 5356 C CA . SER A 1 669 ? 39.311 48.357 -20.081 1.00 72.25 669 SER A CA 1
ATOM 5357 C C . SER A 1 669 ? 37.893 48.917 -19.948 1.00 72.25 669 SER A C 1
ATOM 5359 O O . SER A 1 669 ? 37.006 48.547 -20.718 1.00 72.25 669 SER A O 1
ATOM 5361 N N . ASP A 1 670 ? 37.693 49.857 -19.024 1.00 70.00 670 ASP A N 1
ATOM 5362 C CA . ASP A 1 670 ? 36.387 50.484 -18.770 1.00 70.00 670 ASP A CA 1
ATOM 5363 C C . ASP A 1 670 ? 35.769 51.120 -20.026 1.00 70.00 670 ASP A C 1
ATOM 5365 O O . ASP A 1 670 ? 34.556 51.064 -20.220 1.00 70.00 670 ASP A O 1
ATOM 5369 N N . ASP A 1 671 ? 36.595 51.670 -20.922 1.00 69.69 671 ASP A N 1
ATOM 5370 C CA . ASP A 1 671 ? 36.137 52.223 -22.200 1.00 69.69 671 ASP A CA 1
ATOM 5371 C C . ASP A 1 671 ? 35.545 51.155 -23.125 1.00 69.69 671 ASP A C 1
ATOM 5373 O O . ASP A 1 671 ? 34.488 51.367 -23.716 1.00 69.69 671 ASP A O 1
ATOM 5377 N N . ILE A 1 672 ? 36.193 49.990 -23.205 1.00 68.56 672 ILE A N 1
ATOM 5378 C CA . ILE A 1 672 ? 35.724 48.856 -24.005 1.00 68.56 672 ILE A CA 1
ATOM 5379 C C . ILE A 1 672 ? 34.493 48.227 -23.351 1.00 68.56 672 ILE A C 1
ATOM 5381 O O . ILE A 1 672 ? 33.540 47.891 -24.045 1.00 68.56 672 ILE A O 1
ATOM 5385 N N . MET A 1 673 ? 34.482 48.099 -22.021 1.00 70.06 673 MET A N 1
ATOM 5386 C CA . MET A 1 673 ? 33.317 47.611 -21.281 1.00 70.06 673 MET A CA 1
ATOM 5387 C C . MET A 1 673 ? 32.109 48.518 -21.503 1.00 70.06 673 MET A C 1
ATOM 5389 O O . MET A 1 673 ? 31.017 48.022 -21.755 1.00 70.06 673 MET A O 1
ATOM 5393 N N . ARG A 1 674 ? 32.293 49.842 -21.493 1.00 73.00 674 ARG A N 1
ATOM 5394 C CA . ARG A 1 674 ? 31.231 50.802 -21.816 1.00 73.00 674 ARG A CA 1
ATOM 5395 C C . ARG A 1 674 ? 30.694 50.606 -23.233 1.00 73.00 674 ARG A C 1
ATOM 5397 O O . ARG A 1 674 ? 29.482 50.677 -23.419 1.00 73.00 674 ARG A O 1
ATOM 5404 N N . ASP A 1 675 ? 31.559 50.370 -24.213 1.00 68.50 675 ASP A N 1
ATOM 5405 C CA . ASP A 1 675 ? 31.133 50.134 -25.595 1.00 68.50 675 ASP A CA 1
ATOM 5406 C C . ASP A 1 675 ? 30.418 48.779 -25.741 1.00 68.50 675 ASP A C 1
ATOM 5408 O O . ASP A 1 675 ? 29.389 48.718 -26.407 1.00 68.50 675 ASP A O 1
ATOM 5412 N N . ILE A 1 676 ? 30.864 47.736 -25.029 1.00 68.56 676 ILE A N 1
ATOM 5413 C CA . ILE A 1 676 ? 30.156 46.451 -24.880 1.00 68.56 676 ILE A CA 1
ATOM 5414 C C . ILE A 1 676 ? 28.763 46.657 -24.296 1.00 68.56 676 ILE A C 1
ATOM 5416 O O . ILE A 1 676 ? 27.793 46.205 -24.893 1.00 68.56 676 ILE A O 1
ATOM 5420 N N . PHE A 1 677 ? 28.632 47.375 -23.181 1.00 68.81 677 PHE A N 1
ATOM 5421 C CA . PHE A 1 677 ? 27.332 47.618 -22.554 1.00 68.81 677 PHE A CA 1
ATOM 5422 C C . PHE A 1 677 ? 26.394 48.431 -23.447 1.00 68.81 677 PHE A C 1
ATOM 5424 O O . PHE A 1 677 ? 25.225 48.080 -23.575 1.00 68.81 677 PHE A O 1
ATOM 5431 N N . LYS A 1 678 ? 26.897 49.473 -24.120 1.00 68.31 678 LYS A N 1
ATOM 5432 C CA . LYS A 1 678 ? 26.109 50.241 -25.100 1.00 68.31 678 LYS A CA 1
ATOM 5433 C C . LYS A 1 678 ? 25.653 49.376 -26.272 1.00 68.31 678 LYS A C 1
ATOM 5435 O O . LYS A 1 678 ? 24.534 49.529 -26.746 1.00 68.31 678 LYS A O 1
ATOM 5440 N N . HIS A 1 679 ? 26.517 48.481 -26.739 1.00 67.25 679 HIS A N 1
ATOM 5441 C CA . HIS A 1 679 ? 26.220 47.583 -27.845 1.00 67.25 679 HIS A CA 1
ATOM 5442 C C . HIS A 1 679 ? 25.225 46.484 -27.447 1.00 67.25 679 HIS A C 1
ATOM 5444 O O . HIS A 1 679 ? 24.318 46.173 -28.214 1.00 67.25 679 HIS A O 1
ATOM 5450 N N . MET A 1 680 ? 25.324 45.966 -26.219 1.00 63.59 680 MET A N 1
ATOM 5451 C CA . MET A 1 680 ? 24.337 45.066 -25.614 1.00 63.59 680 MET A CA 1
ATOM 5452 C C . MET A 1 680 ? 22.962 45.727 -25.502 1.00 63.59 680 MET A C 1
ATOM 5454 O O . MET A 1 680 ? 21.960 45.101 -25.838 1.00 63.59 680 MET A O 1
ATOM 5458 N N . ASP A 1 681 ? 22.916 46.988 -25.070 1.00 62.38 681 ASP A N 1
ATOM 5459 C CA . ASP A 1 681 ? 21.668 47.742 -24.935 1.00 62.38 681 ASP A CA 1
ATOM 5460 C C . ASP A 1 681 ? 21.044 48.044 -26.311 1.00 62.38 681 ASP A C 1
ATOM 5462 O O . ASP A 1 681 ? 19.851 47.839 -26.505 1.00 62.38 681 ASP A O 1
ATOM 5466 N N . ALA A 1 682 ? 21.859 48.389 -27.317 1.00 60.81 682 ALA A N 1
ATOM 5467 C CA . ALA A 1 682 ? 21.407 48.553 -28.704 1.00 60.81 682 ALA A CA 1
ATOM 5468 C C . ALA A 1 682 ? 20.940 47.232 -29.358 1.00 60.81 682 ALA A C 1
ATOM 5470 O O . ALA A 1 682 ? 20.006 47.226 -30.159 1.00 60.81 682 ALA A O 1
ATOM 5471 N N . SER A 1 683 ? 21.552 46.098 -28.996 1.00 56.88 683 SER A N 1
ATOM 5472 C CA . SER A 1 683 ? 21.192 44.761 -29.502 1.00 56.88 683 SER A CA 1
ATOM 5473 C C . SER A 1 683 ? 19.927 44.184 -28.855 1.00 56.88 683 SER A C 1
ATOM 5475 O O . SER A 1 683 ? 19.328 43.239 -29.377 1.00 56.88 683 SER A O 1
ATOM 5477 N N . ARG A 1 684 ? 19.490 44.751 -27.725 1.00 54.50 684 ARG A N 1
ATOM 5478 C CA . ARG A 1 684 ? 18.299 44.328 -26.976 1.00 54.50 684 ARG A CA 1
ATOM 5479 C C . ARG A 1 684 ? 17.013 44.468 -27.800 1.00 54.50 684 ARG A C 1
ATOM 5481 O O . ARG A 1 684 ? 16.137 43.606 -27.718 1.00 54.50 684 ARG A O 1
ATOM 5488 N N . ASP A 1 685 ? 16.937 45.484 -28.658 1.00 49.59 685 ASP A N 1
ATOM 5489 C CA . ASP A 1 685 ? 15.794 45.707 -29.552 1.00 49.59 685 ASP A CA 1
ATOM 5490 C C . ASP A 1 685 ? 15.757 44.704 -30.725 1.00 49.59 685 ASP A C 1
ATOM 5492 O O . ASP A 1 685 ? 14.675 44.274 -31.141 1.00 49.59 685 ASP A O 1
ATOM 5496 N N . LEU A 1 686 ? 16.916 44.223 -31.195 1.00 48.38 686 LEU A N 1
ATOM 5497 C CA . LEU A 1 686 ? 17.043 43.262 -32.305 1.00 48.38 686 LEU A CA 1
ATOM 5498 C C . LEU A 1 686 ? 16.576 41.843 -31.935 1.00 48.38 686 LEU A C 1
ATOM 5500 O O . LEU A 1 686 ? 15.965 41.151 -32.757 1.00 48.38 686 LEU A O 1
ATOM 5504 N N . VAL A 1 687 ? 16.769 41.429 -30.678 1.00 45.00 687 VAL A N 1
ATOM 5505 C CA . VAL A 1 687 ? 16.248 40.156 -30.137 1.00 45.00 687 VAL A CA 1
ATOM 5506 C C . VAL A 1 687 ? 14.711 40.160 -30.092 1.00 45.00 687 VAL A C 1
ATOM 5508 O O . VAL A 1 687 ? 14.080 39.130 -30.337 1.00 45.00 687 VAL A O 1
ATOM 5511 N N . SER A 1 688 ? 14.089 41.327 -29.882 1.00 41.78 688 SER A N 1
ATOM 5512 C CA . SER A 1 688 ? 12.626 41.483 -29.916 1.00 41.78 688 SER A CA 1
ATOM 5513 C C . SER A 1 688 ? 12.038 41.407 -31.337 1.00 41.78 688 SER A C 1
ATOM 5515 O O . SER A 1 688 ? 10.908 40.941 -31.517 1.00 41.78 688 SER A O 1
ATOM 5517 N N . MET A 1 689 ? 12.813 41.819 -32.351 1.00 35.62 689 MET A N 1
ATOM 5518 C CA . MET A 1 689 ? 12.415 41.809 -33.764 1.00 35.62 689 MET A CA 1
ATOM 5519 C C . MET A 1 689 ? 12.589 40.429 -34.415 1.00 35.62 689 MET A C 1
ATOM 5521 O O . MET A 1 689 ? 11.681 39.966 -35.108 1.00 35.62 689 MET A O 1
ATOM 5525 N N . CYS A 1 690 ? 13.679 39.705 -34.125 1.00 37.38 690 CYS A N 1
ATOM 5526 C CA . CYS A 1 690 ? 13.874 38.329 -34.614 1.00 37.38 690 CYS A CA 1
ATOM 5527 C C . CYS A 1 690 ? 12.810 37.342 -34.099 1.00 37.38 690 CYS A C 1
ATOM 5529 O O . CYS A 1 690 ? 12.531 36.340 -34.758 1.00 37.38 690 CYS A O 1
ATOM 5531 N N . GLY A 1 691 ? 12.173 37.639 -32.961 1.00 37.53 691 GLY A N 1
ATOM 5532 C CA . GLY A 1 691 ? 11.058 36.855 -32.428 1.00 37.53 691 GLY A CA 1
ATOM 5533 C C . GLY A 1 691 ? 9.752 36.960 -33.229 1.00 37.53 691 GLY A C 1
ATOM 5534 O O . GLY A 1 691 ? 8.888 36.107 -33.049 1.00 37.53 691 GLY A O 1
ATOM 5535 N N . ARG A 1 692 ? 9.588 37.962 -34.111 1.00 34.41 692 ARG A N 1
ATOM 5536 C CA . ARG A 1 692 ? 8.342 38.163 -34.882 1.00 34.41 692 ARG A CA 1
ATOM 5537 C C . ARG A 1 692 ? 8.404 37.729 -36.349 1.00 34.41 692 ARG A C 1
ATOM 5539 O O . ARG A 1 692 ? 7.348 37.527 -36.933 1.00 34.41 692 ARG A O 1
ATOM 5546 N N . GLU A 1 693 ? 9.584 37.535 -36.941 1.00 27.92 693 GLU A N 1
ATOM 5547 C CA . GLU A 1 693 ? 9.704 37.214 -38.380 1.00 27.92 693 GLU A CA 1
ATOM 5548 C C . GLU A 1 693 ? 10.124 35.770 -38.723 1.00 27.92 693 GLU A C 1
ATOM 5550 O O . GLU A 1 693 ? 10.212 35.426 -39.901 1.00 27.92 693 GLU A O 1
ATOM 5555 N N . LYS A 1 694 ? 10.332 34.868 -37.751 1.00 32.72 694 LYS A N 1
ATOM 5556 C CA . LYS A 1 694 ? 10.744 33.474 -38.041 1.00 32.72 694 LYS A CA 1
ATOM 5557 C C . LYS A 1 694 ? 9.901 32.388 -37.366 1.00 32.72 694 LYS A C 1
ATOM 5559 O O . LYS A 1 694 ? 10.428 31.415 -36.838 1.00 32.72 694 LYS A O 1
ATOM 5564 N N . GLU A 1 695 ? 8.582 32.464 -37.531 1.00 34.00 695 GLU A N 1
ATOM 5565 C CA . GLU A 1 695 ? 7.667 31.321 -37.346 1.00 34.00 695 GLU A CA 1
ATOM 5566 C C . GLU A 1 695 ? 7.713 30.282 -38.499 1.00 34.00 695 GLU A C 1
ATOM 5568 O O . GLU A 1 695 ? 6.785 29.495 -38.655 1.00 34.00 695 GLU A O 1
ATOM 5573 N N . SER A 1 696 ? 8.784 30.197 -39.312 1.00 32.81 696 SER A N 1
ATOM 5574 C CA . SER A 1 696 ? 8.824 29.204 -40.411 1.00 32.81 696 SER A CA 1
ATOM 5575 C C . SER A 1 696 ? 10.072 28.328 -40.600 1.00 32.81 696 SER A C 1
ATOM 5577 O O . SER A 1 696 ? 10.066 27.557 -41.556 1.00 32.81 696 SER A O 1
ATOM 5579 N N . LYS A 1 697 ? 11.088 28.314 -39.712 1.00 29.30 697 LYS A N 1
ATOM 5580 C CA . LYS A 1 697 ? 12.111 27.226 -39.611 1.00 29.30 697 LYS A CA 1
ATOM 5581 C C . LYS A 1 697 ? 13.150 27.498 -38.497 1.00 29.30 697 LYS A C 1
ATOM 5583 O O . LYS A 1 697 ? 13.796 28.529 -38.580 1.00 29.30 697 LYS A O 1
ATOM 5588 N N . ALA A 1 698 ? 13.307 26.540 -37.556 1.00 27.06 698 ALA A N 1
ATOM 5589 C CA . ALA A 1 698 ? 14.397 26.248 -36.572 1.00 27.06 698 ALA A CA 1
ATOM 5590 C C . ALA A 1 698 ? 15.144 27.435 -35.889 1.00 27.06 698 ALA A C 1
ATOM 5592 O O . ALA A 1 698 ? 15.599 28.338 -36.567 1.00 27.06 698 ALA A O 1
ATOM 5593 N N . SER A 1 699 ? 15.373 27.516 -34.570 1.00 30.02 699 SER A N 1
ATOM 5594 C CA . SER A 1 699 ? 16.051 26.590 -33.639 1.00 30.02 699 SER A CA 1
ATOM 5595 C C . SER A 1 699 ? 15.692 26.926 -32.166 1.00 30.02 699 SER A C 1
ATOM 5597 O O . SER A 1 699 ? 15.020 27.913 -31.871 1.00 30.02 699 SER A O 1
ATOM 5599 N N . HIS A 1 700 ? 16.166 26.104 -31.224 1.00 34.38 700 HIS A N 1
ATOM 5600 C CA . HIS A 1 700 ? 16.004 26.190 -29.759 1.00 34.38 700 HIS A CA 1
ATOM 5601 C C . HIS A 1 700 ? 16.631 27.441 -29.094 1.00 34.38 700 HIS A C 1
ATOM 5603 O O . HIS A 1 700 ? 16.648 27.543 -27.869 1.00 34.38 700 HIS A O 1
ATOM 5609 N N . GLU A 1 701 ? 17.163 28.385 -29.870 1.00 36.91 701 GLU A N 1
ATOM 5610 C CA . GLU A 1 701 ? 18.046 29.432 -29.358 1.00 36.91 701 GLU A CA 1
ATOM 5611 C C . GLU A 1 701 ? 17.275 30.601 -28.743 1.00 36.91 701 GLU A C 1
ATOM 5613 O O . GLU A 1 701 ? 17.662 31.049 -27.675 1.00 36.91 701 GLU A O 1
ATOM 5618 N N . GLY A 1 702 ? 16.133 31.029 -29.296 1.00 33.47 702 GLY A N 1
ATOM 5619 C CA . GLY A 1 702 ? 15.437 32.270 -28.903 1.00 33.47 702 GLY A CA 1
ATOM 5620 C C . GLY A 1 702 ? 14.980 32.405 -27.436 1.00 33.47 702 GLY A C 1
ATOM 5621 O O . GLY A 1 702 ? 14.690 33.514 -26.998 1.00 33.47 702 GLY A O 1
ATOM 5622 N N . LYS A 1 703 ? 14.927 31.319 -26.650 1.00 36.34 703 LYS A N 1
ATOM 5623 C CA . LYS A 1 703 ? 14.478 31.362 -25.240 1.00 36.34 703 LYS A CA 1
ATOM 5624 C C . LYS A 1 703 ? 15.601 31.532 -24.215 1.00 36.34 703 LYS A C 1
ATOM 5626 O O . LYS A 1 703 ? 15.349 32.117 -23.169 1.00 36.34 703 LYS A O 1
ATOM 5631 N N . CYS A 1 704 ? 16.826 31.104 -24.525 1.00 35.91 704 CYS A N 1
ATOM 5632 C CA . CYS A 1 704 ? 17.972 31.213 -23.608 1.00 35.91 704 CYS A CA 1
ATOM 5633 C C . CYS A 1 704 ? 18.454 32.676 -23.436 1.00 35.91 704 CYS A C 1
ATOM 5635 O O . CYS A 1 704 ? 19.089 33.034 -22.447 1.00 35.91 704 CYS A O 1
ATOM 5637 N N . TRP A 1 705 ? 18.106 33.551 -24.387 1.00 39.03 705 TRP A N 1
ATOM 5638 C CA . TRP A 1 705 ? 18.569 34.943 -24.449 1.00 39.03 705 TRP A CA 1
ATOM 5639 C C . TRP A 1 705 ? 17.901 35.885 -23.442 1.00 39.03 705 TRP A C 1
ATOM 5641 O O . TRP A 1 705 ? 18.537 36.834 -22.992 1.00 39.03 705 TRP A O 1
ATOM 5651 N N . ASN A 1 706 ? 16.651 35.620 -23.046 1.00 36.44 706 ASN A N 1
ATOM 5652 C CA . ASN A 1 706 ? 15.934 36.479 -22.095 1.00 36.44 706 ASN A CA 1
ATOM 5653 C C . ASN A 1 706 ? 16.352 36.236 -20.635 1.00 36.44 706 ASN A C 1
ATOM 5655 O O . ASN A 1 706 ? 16.318 37.160 -19.827 1.00 36.44 706 ASN A O 1
ATOM 5659 N N . GLU A 1 707 ? 16.761 35.014 -20.283 1.00 38.09 707 GLU A N 1
ATOM 5660 C CA . GLU A 1 707 ? 17.067 34.641 -18.893 1.00 38.09 707 GLU A CA 1
ATOM 5661 C C . GLU A 1 707 ? 18.463 35.120 -18.449 1.00 38.09 707 GLU A C 1
ATOM 5663 O O . GLU A 1 707 ? 18.625 35.571 -17.315 1.00 38.09 707 GLU A O 1
ATOM 5668 N N . ASN A 1 708 ? 19.446 35.153 -19.358 1.00 37.31 708 ASN A N 1
ATOM 5669 C CA . ASN A 1 708 ? 20.795 35.659 -19.062 1.00 37.31 708 ASN A CA 1
ATOM 5670 C C . ASN A 1 708 ? 20.871 37.199 -18.973 1.00 37.31 708 ASN A C 1
ATOM 5672 O O . ASN A 1 708 ? 21.694 37.730 -18.228 1.00 37.31 708 ASN A O 1
ATOM 5676 N N . PHE A 1 709 ? 19.986 37.928 -19.667 1.00 35.28 709 PHE A N 1
ATOM 5677 C CA . PHE A 1 709 ? 19.913 39.398 -19.600 1.00 35.28 709 PHE A CA 1
ATOM 5678 C C . PHE A 1 709 ? 19.441 39.900 -18.224 1.00 35.28 709 PHE A C 1
ATOM 5680 O O . PHE A 1 709 ? 19.948 40.895 -17.711 1.00 35.28 709 PHE A O 1
ATOM 5687 N N . VAL A 1 710 ? 18.512 39.175 -17.589 1.00 37.06 710 VAL A N 1
ATOM 5688 C CA . VAL A 1 710 ? 17.970 39.508 -16.257 1.00 37.06 710 VAL A CA 1
ATOM 5689 C C . VAL A 1 710 ? 18.981 39.221 -15.136 1.00 37.06 710 VAL A C 1
ATOM 5691 O O . VAL A 1 710 ? 18.936 39.857 -14.082 1.00 37.06 710 VAL A O 1
ATOM 5694 N N . ALA A 1 711 ? 19.918 38.292 -15.354 1.00 34.44 711 ALA A N 1
ATOM 5695 C CA . ALA A 1 711 ? 20.943 37.941 -14.373 1.00 34.44 711 ALA A CA 1
ATOM 5696 C C . ALA A 1 711 ? 22.048 39.012 -14.240 1.00 34.44 711 ALA A C 1
ATOM 5698 O O . ALA A 1 711 ? 22.525 39.259 -13.134 1.00 34.44 711 ALA A O 1
ATOM 5699 N N . MET A 1 712 ? 22.415 39.707 -15.325 1.00 36.12 712 MET A N 1
ATOM 5700 C CA . MET A 1 712 ? 23.446 40.761 -15.284 1.00 36.12 712 MET A CA 1
ATOM 5701 C C . MET A 1 712 ? 22.968 42.084 -14.672 1.00 36.12 712 MET A C 1
ATOM 5703 O O . MET A 1 712 ? 23.765 42.757 -14.017 1.00 36.12 712 MET A O 1
ATOM 5707 N N . ASP A 1 713 ? 21.682 42.426 -14.808 1.00 34.28 713 ASP A N 1
ATOM 5708 C CA . ASP A 1 713 ? 21.100 43.658 -14.240 1.00 34.28 713 ASP A CA 1
ATOM 5709 C C . ASP A 1 713 ? 21.169 43.680 -12.695 1.00 34.28 713 ASP A C 1
ATOM 5711 O O . ASP A 1 713 ? 21.118 44.730 -12.057 1.00 34.28 713 ASP A O 1
ATOM 5715 N N . LYS A 1 714 ? 21.359 42.508 -12.067 1.00 37.75 714 LYS A N 1
ATOM 5716 C CA . LYS A 1 714 ? 21.517 42.367 -10.611 1.00 37.75 714 LYS A CA 1
ATOM 5717 C C . LYS A 1 714 ? 22.965 42.310 -10.123 1.00 37.75 714 LYS A C 1
ATOM 5719 O O . LYS A 1 714 ? 23.192 42.594 -8.948 1.00 37.75 714 LYS A O 1
ATOM 5724 N N . GLU A 1 715 ? 23.935 41.963 -10.971 1.00 37.94 715 GLU A N 1
ATOM 5725 C CA . GLU A 1 715 ? 25.302 41.647 -10.513 1.00 37.94 715 GLU A CA 1
ATOM 5726 C C . GLU A 1 715 ? 26.407 42.592 -11.021 1.00 37.94 715 GLU A C 1
ATOM 5728 O O . GLU A 1 715 ? 27.516 42.545 -10.490 1.00 37.94 715 GLU A O 1
ATOM 5733 N N . ALA A 1 716 ? 26.134 43.495 -11.974 1.00 36.97 716 ALA A N 1
ATOM 5734 C CA . ALA A 1 716 ? 27.166 44.349 -12.587 1.00 36.97 716 ALA A CA 1
ATOM 5735 C C . ALA A 1 716 ? 26.941 45.872 -12.463 1.00 36.97 716 ALA A C 1
ATOM 5737 O O . ALA A 1 716 ? 27.465 46.632 -13.276 1.00 36.97 716 ALA A O 1
ATOM 5738 N N . ALA A 1 717 ? 26.218 46.356 -11.449 1.00 30.11 717 ALA A N 1
ATOM 5739 C CA . ALA A 1 717 ? 26.143 47.796 -11.182 1.00 30.11 717 ALA A CA 1
ATOM 5740 C C . ALA A 1 717 ? 27.427 48.296 -10.478 1.00 30.11 717 ALA A C 1
ATOM 5742 O O . ALA A 1 717 ? 27.721 47.857 -9.358 1.00 30.11 717 ALA A O 1
ATOM 5743 N N . PRO A 1 718 ? 28.191 49.247 -11.053 1.00 31.27 718 PRO A N 1
ATOM 5744 C CA . PRO A 1 718 ? 29.233 49.944 -10.313 1.00 31.27 718 PRO A CA 1
ATOM 5745 C C . PRO A 1 718 ? 28.576 50.737 -9.180 1.00 31.27 718 PRO A C 1
ATOM 5747 O O . PRO A 1 718 ? 27.653 51.522 -9.407 1.00 31.27 718 PRO A O 1
ATOM 5750 N N . LYS A 1 719 ? 29.057 50.570 -7.944 1.00 35.19 719 LYS A N 1
ATOM 5751 C CA . LYS A 1 719 ? 28.670 51.446 -6.831 1.00 35.19 719 LYS A CA 1
ATOM 5752 C C . LYS A 1 719 ? 29.108 52.879 -7.160 1.00 35.19 719 LYS A C 1
ATOM 5754 O O . LYS A 1 719 ? 30.276 53.204 -6.969 1.00 35.19 719 LYS A O 1
ATOM 5759 N N . GLY A 1 720 ? 28.195 53.727 -7.645 1.00 30.88 720 GLY A N 1
ATOM 5760 C CA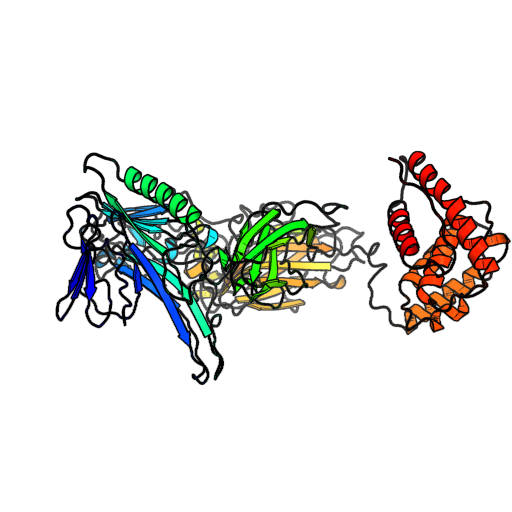 . GLY A 1 720 ? 28.481 55.160 -7.786 1.00 30.88 720 GLY A CA 1
ATOM 5761 C C . GLY A 1 720 ? 27.644 56.015 -8.741 1.00 30.88 720 GLY A C 1
ATOM 5762 O O . GLY A 1 720 ? 27.837 57.226 -8.708 1.00 30.88 720 GLY A O 1
ATOM 5763 N N . ILE A 1 721 ? 26.732 55.485 -9.567 1.00 26.27 721 ILE A N 1
ATOM 5764 C CA . ILE A 1 721 ? 25.920 56.337 -10.464 1.00 26.27 721 ILE A CA 1
ATOM 5765 C C . ILE A 1 721 ? 24.438 55.973 -10.356 1.00 26.27 721 ILE A C 1
ATOM 5767 O O . ILE A 1 721 ? 24.022 54.869 -10.694 1.00 26.27 721 ILE A O 1
ATOM 5771 N N . SER A 1 722 ? 23.649 56.924 -9.861 1.00 23.48 722 SER A N 1
ATOM 5772 C CA . SER A 1 722 ? 22.197 56.833 -9.724 1.00 23.48 722 SER A CA 1
ATOM 5773 C C . SER A 1 722 ? 21.522 57.077 -11.075 1.00 23.48 722 SER A C 1
ATOM 5775 O O . SER A 1 722 ? 21.609 58.185 -11.601 1.00 23.48 722 SER A O 1
ATOM 5777 N N . TYR A 1 723 ? 20.789 56.093 -11.598 1.00 24.89 723 TYR A N 1
ATOM 5778 C CA . TYR A 1 723 ? 19.786 56.328 -12.639 1.00 24.89 723 TYR A CA 1
ATOM 5779 C C . TYR A 1 723 ? 18.396 56.172 -12.030 1.00 24.89 723 TYR A C 1
ATOM 5781 O O . TYR A 1 723 ? 18.005 55.104 -11.567 1.00 24.89 723 TYR A O 1
ATOM 5789 N N . PHE A 1 724 ? 17.674 57.287 -11.985 1.00 23.84 724 PHE A N 1
ATOM 5790 C CA . PHE A 1 724 ? 16.268 57.351 -11.616 1.00 23.84 724 PHE A CA 1
ATOM 5791 C C . PHE A 1 724 ? 15.457 57.094 -12.889 1.00 23.84 724 PHE A C 1
ATOM 5793 O O . PHE A 1 724 ? 15.563 57.874 -13.835 1.00 23.84 724 PHE A O 1
ATOM 5800 N N . VAL A 1 725 ? 14.655 56.028 -12.927 1.00 24.89 725 VAL A N 1
ATOM 5801 C CA . VAL A 1 725 ? 13.632 55.837 -13.967 1.00 24.89 725 VAL A CA 1
ATOM 5802 C C . VAL A 1 725 ? 12.312 55.472 -13.272 1.00 24.89 725 VAL A C 1
ATOM 5804 O O . VAL A 1 725 ? 12.312 54.570 -12.433 1.00 24.89 725 VAL A O 1
ATOM 5807 N N . PRO A 1 726 ? 11.209 56.204 -13.529 1.00 21.28 726 PRO A N 1
ATOM 5808 C CA . PRO A 1 726 ? 9.957 56.059 -12.794 1.00 21.28 726 PRO A CA 1
ATOM 5809 C C . PRO A 1 726 ? 9.131 54.853 -13.278 1.00 21.28 726 PRO A C 1
ATOM 5811 O O . PRO A 1 726 ? 9.300 54.412 -14.415 1.00 21.28 726 PRO A O 1
ATOM 5814 N N . PRO A 1 727 ? 8.213 54.332 -12.443 1.00 25.28 727 PRO A N 1
ATOM 5815 C CA . PRO A 1 727 ? 7.391 53.182 -12.791 1.00 25.28 727 PRO A CA 1
ATOM 5816 C C . PRO A 1 727 ? 6.196 53.619 -13.640 1.00 25.28 727 PRO A C 1
ATOM 5818 O O . PRO A 1 727 ? 5.463 54.510 -13.219 1.00 25.28 727 PRO A O 1
ATOM 5821 N N . CYS A 1 728 ? 5.952 52.959 -14.775 1.00 21.77 728 CYS A N 1
ATOM 5822 C CA . CYS A 1 728 ? 4.660 53.010 -15.463 1.00 21.77 728 CYS A CA 1
ATOM 5823 C C . CYS A 1 728 ? 4.381 51.718 -16.256 1.00 21.77 728 CYS A C 1
ATOM 5825 O O . CYS A 1 728 ? 5.028 51.480 -17.271 1.00 21.77 728 CYS A O 1
ATOM 5827 N N . LEU A 1 729 ? 3.359 51.007 -15.753 1.00 27.91 729 LEU A N 1
ATOM 5828 C CA . LEU A 1 729 ? 2.345 50.146 -16.395 1.00 27.91 729 LEU A CA 1
ATOM 5829 C C . LEU A 1 729 ? 2.765 48.878 -17.150 1.00 27.91 729 LEU A C 1
ATOM 5831 O O . LEU A 1 729 ? 3.207 48.974 -18.314 1.00 27.91 729 LEU A O 1
#

InterPro domains:
  IPR008979 Galactose-binding-like domain superfamily [SSF49785] (376-551)
  IPR010325 Rhamnogalacturonate lyase [PF06045] (60-147)
  IPR011013 Galactose mutarotase-like domain superfamily [SSF74650] (11-239)
  IPR014718 Glycoside hydrolase-type carbohydrate-binding [G3DSA:2.70.98.10] (8-249)
  IPR029411 Rhamnogalacturonan lyase, domain III [PF14683] (379-554)
  IPR029413 Rhamnogalacturonan lyase, domain II [PF14686] (300-365)
  IPR029413 Rhamnogalacturonan lyase, domain II [cd10316] (277-369)

Foldseek 3Di:
DADDDDPPQWDWDDDQFWIWTHLVAWIFIATPPFGHRQAIDHDPDRGFADNPDDDGDWYWADHRPAQFIWTKDKDKDAFQDAKDFPAFDWDKGQGQQVFWQWWDFDPLPIDGFFAPCCLDPPQWAADPDNQKTAGCHTPPPVSHLAIFGQLLQKDFLLSGAKIWTFGLVQTKTKMKGALDPQQAFQERRAIDGAAHHSGMGIGTRYHLALFFGDLGIDHRRRIDMGMGDRIITGMDGDHSPDDSVVVVVVVVVVSVVSNVCPPPPPDPDPRRDDQQQAEKEWEFEWEDECLVPVDTHGQAQKWKFKAADDDFLCRSSHDDTDTGRGDIRGRHDFDKTWMKIDGKQADGIDIDPDIDGGGTNYYYYPYYDYDYGPFQFHFQDKAAIPPLFLVQAAQDAADSSHDDPSPRVHLRLLTPPSLQCLCVVAVPAAQEAEGPPDDRRHRPHQKLWWHADPPQFTHKHKYKYKGADAPVALPWWKKKKWKWQHFDQWKKFKAKPDPPDDTPDIDGPHTHNLQSVSSGRGGRIDMDIDTDDSVSDDHTMMMMIIIGGDGGHGSGIIGTNMITMGTHDVVVVLPDDPQDPVNLLVQLLVLLVCLLPDDPDPVSNLVSLVSNLSSLLPAALVRLVSCPSVQPRQPDCCQCVPPDLSSNVSSLSSQLSNQNSPPPNRRDDPVVVVVSVVSVVVNVVVLVVVVPPPPDDDDPPSPVVVVSVVVCVPPDDDPDDDDDDDDDD

Sequence (729 aa):
WILITEANDVQISYDENHVILDSCIVNVTLSNPHGRVVGIQYGGLDNLLDTGKDETRRGYILQRGSSGFYAYAIYERRSGYPACDLGQTRMVFRLKTDEFQQMAINEEKQREMPNEEDRGHGRSVPLRYPEAVVLTNPTDPRLKGQVDDKYQYSMDTKDVEVYGWVSSDPKVGFWIIFPSQEFRTGGPTKQELTLHAGPICLVMFHSGHYMGNNYCEFHNGEAWRKVFGPFRVHLNSAPKSVQPSVLWKAAKQQSLIETNQWPYSFPISPYFLKKAQRCSVSGRLLVHDRFISPKAFPANSAYIGLAAPGDKGSWQKESKVNQNGVFPITNILPGEYNIYGWVQNIVGDYKNETLLKLSPGSSIDLGDLVYEPPRNGPTILEIGVPDRTAAEFYIPDANPKYINELFLNSEKYRQYGLWERYADLYPDGDLVYTVGISDHSKDWFFAHVTRAKLGGTYEATTRQIKFKLGNSFQNGTYTLCIAIASATHSHLSVQFNDKLGRPQFEASLNEQDNAIARHGIHGFYQFLNVQVNPNWLVDGDNTLFITQKTNINPFVVNHCSDITVAAGDKRLSGTMELMSEGGLKERIIRAGKKLKHPHHSEDALLKDLEETTNCLAMVKQSNKYMIHSLMFKLIKPKIFWHEDVRVEIMVVTYIVEATRVTTPNVPYSDDIMRDIFKHMDASRDLVSMCGREKESKASHEGKCWNENFVAMDKEAAPKGISYFVPPCL

Organism: Taxus chinensis (NCBI:txid29808)

pLDDT: mean 81.59, std 17.54, range [21.28, 98.44]

Radius of gyration: 33.2 Å; chains: 1; bounding box: 81×91×88 Å